Protein AF-0000000066283306 (afdb_homodimer)

GO terms:
  GO:0005829 cytosol (C, IDA)

Nearest PDB structures (foldseek):
  3vbl-assembly1_A  TM=8.427E-01  e=1.386E-08  Bacillus cereus SJ1
  3vbm-assembly1_A  TM=8.565E-01  e=3.055E-08  Bacillus cereus SJ1
  3vbn-assembly1_E  TM=5.781E-01  e=8.627E-09  Bacillus cereus SJ1
  3vbp-assembly1_E  TM=6.616E-01  e=1.267E-07  Bacillus cereus SJ1
  3vbk-assembly1_E  TM=6.322E-01  e=7.096E-08  Bacillus cereus SJ1

Secondary structure (DSSP, 8-state):
-HHHHHHHHHHHHHHHHHHHHHHHHHH-TTSSEEPSSEEEE-GGGEE--TT-EE-TTEEEEE-TT-EEEE-TT-EE-TT-EEEESSEEEE-TT-EE-TT-EEESEEES-SSS--GGG-TTS-GGGS-EEE--EEE-SS-EE-TT-EE-TT-EE-TT-EE-TT-EE-SEE-SSEEEEETTEEEEEEEETTTTEEEE-/-HHHHHHHHHHHHHHHHHHHHHHHHHH-TTSSEE-SSEEEESGGGEEE-TT-EE-TTEEEEE-TT-EEEE-TT-EE-TT-EEEESSEEEE-TT-EE-TT-EEESEEES-SSS--GGGSTTS-GGGS-EEE--EEE-SS-EE-TT-EE-TT-EE-TT-EE-TT-EE-SEE-SSEEEEETTEEEEEEEETTTTEEEE-

Solvent-accessible surface area (backbone atoms only — not comparable to full-atom values): 17831 Å² total; per-residue (Å²): 111,68,66,59,43,33,64,38,34,34,69,71,42,36,54,50,48,52,51,21,44,53,52,16,56,72,77,36,64,55,33,62,28,47,28,66,62,60,46,73,41,54,60,90,36,48,44,78,20,48,47,24,33,39,26,39,46,31,32,40,38,29,40,90,76,8,27,38,39,39,31,41,44,24,36,38,30,36,41,26,36,41,40,17,58,47,29,35,38,38,24,38,33,17,34,33,35,34,46,22,37,38,32,9,56,39,67,24,45,89,87,50,95,42,83,51,34,36,92,85,43,59,56,95,71,21,43,70,36,68,32,52,24,40,38,30,31,20,20,33,40,27,43,41,21,37,39,38,48,44,17,32,38,30,41,17,22,37,37,38,55,58,14,32,43,66,46,77,42,68,50,35,24,31,29,39,18,79,68,45,42,74,50,28,33,59,35,85,85,77,49,30,56,34,77,100,112,66,65,60,43,30,74,69,46,34,66,70,40,33,56,50,47,53,50,20,44,53,51,16,57,74,76,37,64,56,34,63,32,46,30,67,62,61,47,54,30,33,57,90,36,48,44,78,21,49,48,23,33,39,26,39,46,32,32,39,38,28,40,91,75,7,26,38,40,39,31,41,43,25,36,38,30,37,42,23,36,41,41,16,58,50,28,34,39,40,26,39,52,18,41,34,37,34,45,2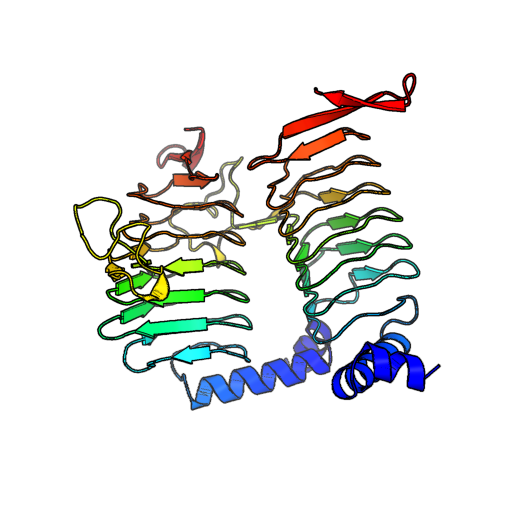3,36,38,32,8,53,39,69,22,46,68,85,48,76,37,82,50,36,35,48,87,39,38,34,91,72,22,44,72,40,67,33,51,24,40,38,30,34,46,22,38,39,27,43,42,21,35,40,37,50,46,17,33,38,29,41,44,21,35,36,36,58,54,12,31,43,69,46,78,41,66,51,39,25,33,29,38,37,62,66,44,39,75,52,27,35,61,35,82,86,79,68,40,78,36,78,103

Structure (mmCIF, N/CA/C/O backbone):
data_AF-0000000066283306-model_v1
#
loop_
_entity.id
_entity.type
_entity.pdbx_description
1 polymer 'Putative lipopolysaccharide biosynthesis O-acetyl transferase WbbJ'
#
loop_
_atom_site.group_PDB
_atom_site.id
_atom_site.type_symbol
_atom_site.label_atom_id
_atom_site.label_alt_id
_atom_site.label_comp_id
_atom_site.label_asym_id
_atom_site.label_entity_id
_atom_site.label_seq_id
_atom_site.pdbx_PDB_ins_code
_atom_site.Cartn_x
_atom_site.Cartn_y
_atom_site.Cartn_z
_atom_site.occupancy
_atom_site.B_iso_or_equiv
_atom_site.auth_seq_id
_atom_site.auth_comp_id
_atom_site.auth_asym_id
_atom_site.auth_atom_id
_atom_site.pdbx_PDB_model_num
ATOM 1 N N . MET A 1 1 ? -15.234 -0.418 26.719 1 56.66 1 MET A N 1
ATOM 2 C CA . MET A 1 1 ? -14.734 -0.988 25.469 1 56.66 1 MET A CA 1
ATOM 3 C C . MET A 1 1 ? -15.398 -0.326 24.266 1 56.66 1 MET A C 1
ATOM 5 O O . MET A 1 1 ? -14.711 0.169 23.375 1 56.66 1 MET A O 1
ATOM 9 N N . ILE A 1 2 ? -16.719 -0.134 24.375 1 56.75 2 ILE A N 1
ATOM 10 C CA . ILE A 1 2 ? -17.516 0.427 23.297 1 56.75 2 ILE A CA 1
ATOM 11 C C . ILE A 1 2 ? -17.156 1.897 23.094 1 56.75 2 ILE A C 1
ATOM 13 O O . ILE A 1 2 ? -16.938 2.344 21.969 1 56.75 2 ILE A O 1
ATOM 17 N N . LEU A 1 3 ? -17.094 2.674 24.188 1 56.94 3 LEU A N 1
ATOM 18 C CA . LEU A 1 3 ? -16.797 4.102 24.109 1 56.94 3 LEU A CA 1
ATOM 19 C C . LEU A 1 3 ? -15.414 4.336 23.516 1 56.94 3 LEU A C 1
ATOM 21 O O . LEU A 1 3 ? -15.203 5.297 22.781 1 56.94 3 LEU A O 1
ATOM 25 N N . LYS A 1 4 ? -14.484 3.504 23.859 1 63.28 4 LYS A N 1
ATOM 26 C CA . LYS A 1 4 ? -13.125 3.623 23.344 1 63.28 4 LYS A CA 1
ATOM 27 C C . LYS A 1 4 ? -13.094 3.391 21.828 1 63.28 4 LYS A C 1
ATOM 29 O O . LYS A 1 4 ? -12.383 4.086 21.109 1 63.28 4 LYS A O 1
ATOM 34 N N . LEU A 1 5 ? -13.875 2.447 21.359 1 67.31 5 LEU A N 1
ATOM 35 C CA . LEU A 1 5 ? -13.969 2.15 19.922 1 67.31 5 LEU A CA 1
ATOM 36 C C . LEU A 1 5 ? -14.656 3.289 19.188 1 67.31 5 LEU A C 1
ATOM 38 O O . LEU A 1 5 ? -14.258 3.629 18.062 1 67.31 5 LEU A O 1
ATOM 42 N N . ALA A 1 6 ? -15.625 3.922 19.828 1 64.69 6 ALA A N 1
ATOM 43 C CA . ALA A 1 6 ? -16.328 5.051 19.219 1 64.69 6 ALA A CA 1
ATOM 44 C C . ALA A 1 6 ? -15.414 6.262 19.094 1 64.69 6 ALA A C 1
ATOM 46 O O . ALA A 1 6 ? -15.492 7.004 18.109 1 64.69 6 ALA A O 1
ATOM 47 N N . LYS A 1 7 ? -14.633 6.484 20.109 1 64.56 7 LYS A N 1
ATOM 48 C CA . LYS A 1 7 ? -13.68 7.586 20.062 1 64.56 7 LYS A CA 1
ATOM 49 C C . LYS A 1 7 ? -12.625 7.355 18.984 1 64.56 7 LYS A C 1
ATOM 51 O O . LYS A 1 7 ? -12.211 8.297 18.297 1 64.56 7 LYS A O 1
ATOM 56 N N . ARG A 1 8 ? -12.297 6.09 18.828 1 69.44 8 ARG A N 1
ATOM 57 C CA . ARG A 1 8 ? -11.234 5.719 17.906 1 69.44 8 ARG A CA 1
ATOM 58 C C . ARG A 1 8 ? -11.727 5.754 16.453 1 69.44 8 ARG A C 1
ATOM 60 O O . ARG A 1 8 ? -11.031 6.25 15.57 1 69.44 8 ARG A O 1
ATOM 67 N N . TYR A 1 9 ? -12.969 5.273 16.188 1 75.56 9 TYR A N 1
ATOM 68 C CA . TYR A 1 9 ? -13.438 5.055 14.828 1 75.56 9 TYR A CA 1
ATOM 69 C C . TYR A 1 9 ? -14.469 6.098 14.43 1 75.56 9 TYR A C 1
ATOM 71 O O . TYR A 1 9 ? -14.789 6.25 13.25 1 75.56 9 TYR A O 1
ATOM 79 N N . GLY A 1 10 ? -14.891 6.863 15.297 1 71.25 10 GLY A N 1
ATOM 80 C CA . GLY A 1 10 ? -16.078 7.668 15.055 1 71.25 10 GLY A CA 1
ATOM 81 C C . GLY A 1 10 ? -17.344 6.848 14.992 1 71.25 10 GLY A C 1
ATOM 82 O O . GLY A 1 10 ? -17.297 5.613 14.945 1 71.25 10 GLY A O 1
ATOM 83 N N . LEU A 1 11 ? -18.5 7.414 15.031 1 75.06 11 LEU A N 1
ATOM 84 C CA . LEU A 1 11 ? -19.781 6.715 15.062 1 75.06 11 LEU A CA 1
ATOM 85 C C . LEU A 1 11 ? -19.953 5.844 13.82 1 75.06 11 LEU A C 1
ATOM 87 O O . LEU A 1 11 ? -20.297 4.664 13.93 1 75.06 11 LEU A O 1
ATOM 91 N N . CYS A 1 12 ? -19.688 6.398 12.664 1 77.19 12 CYS A N 1
ATOM 92 C CA . CYS A 1 12 ? -19.828 5.637 11.422 1 77.19 12 CYS A CA 1
ATOM 93 C C . CYS A 1 12 ? -18.844 4.469 11.391 1 77.19 12 CYS A C 1
ATOM 95 O O . CYS A 1 12 ? -19.203 3.367 10.969 1 77.19 12 CYS A O 1
ATOM 97 N N . GLY A 1 13 ? -17.688 4.711 11.891 1 82.38 13 GLY A N 1
ATOM 98 C CA . GLY A 1 13 ? -16.688 3.658 11.953 1 82.38 13 GLY A CA 1
ATOM 99 C C . GLY A 1 13 ? -17.062 2.531 12.898 1 82.38 13 GLY A C 1
ATOM 100 O O . GLY A 1 13 ? -16.797 1.361 12.609 1 82.38 13 GLY A O 1
ATOM 101 N N . PHE A 1 14 ? -17.688 2.918 13.898 1 86.44 14 PHE A N 1
ATOM 102 C CA . PHE A 1 14 ? -18.109 1.923 14.883 1 86.44 14 PHE A CA 1
ATOM 103 C C . PHE A 1 14 ? -19.188 1.02 14.312 1 86.44 14 PHE A C 1
ATOM 105 O O . PHE A 1 14 ? -19.156 -0.199 14.492 1 86.44 14 PHE A O 1
ATOM 112 N N . ILE A 1 15 ? -20.141 1.572 13.688 1 88.06 15 ILE A N 1
ATOM 113 C CA . ILE A 1 15 ? -21.234 0.807 13.094 1 88.06 15 ILE A CA 1
ATOM 114 C C . ILE A 1 15 ? -20.688 -0.165 12.055 1 88.06 15 ILE A C 1
ATOM 116 O O . ILE A 1 15 ? -21.094 -1.326 12 1 88.06 15 ILE A O 1
ATOM 120 N N . ARG A 1 16 ? -19.766 0.271 11.289 1 90.5 16 ARG A N 1
ATOM 121 C CA . ARG A 1 16 ? -19.109 -0.579 10.297 1 90.5 16 ARG A CA 1
ATOM 122 C C . ARG A 1 16 ? -18.375 -1.733 10.961 1 90.5 16 ARG A C 1
ATOM 124 O O . ARG A 1 16 ? -18.406 -2.865 10.469 1 90.5 16 ARG A O 1
ATOM 131 N N . LEU A 1 17 ? -17.703 -1.406 12.047 1 91.88 17 LEU A N 1
ATOM 132 C CA . LEU A 1 17 ? -16.953 -2.424 12.773 1 91.88 17 LEU A CA 1
ATOM 133 C C . LEU A 1 17 ? -17.875 -3.516 13.289 1 91.88 17 LEU A C 1
ATOM 135 O O . LEU A 1 17 ? -17.578 -4.703 13.148 1 91.88 17 LEU A O 1
ATOM 139 N N . VAL A 1 18 ? -18.953 -3.154 13.828 1 94.38 18 VAL A N 1
ATOM 140 C CA . VAL A 1 18 ? -19.922 -4.102 14.375 1 94.38 18 VAL A CA 1
ATOM 141 C C . VAL A 1 18 ? -20.453 -5.008 13.266 1 94.38 18 VAL A C 1
ATOM 143 O O . VAL A 1 18 ? -20.516 -6.227 13.43 1 94.38 18 VAL A O 1
ATOM 146 N N . ARG A 1 19 ? -20.797 -4.352 12.203 1 95 19 ARG A N 1
ATOM 147 C CA . ARG A 1 19 ? -21.281 -5.113 11.055 1 95 19 ARG A CA 1
ATOM 148 C C . ARG A 1 19 ? -20.234 -6.133 10.602 1 95 19 ARG A C 1
ATOM 150 O O . ARG A 1 19 ? -20.562 -7.305 10.383 1 95 19 ARG A O 1
ATOM 157 N N . ASP A 1 20 ? -19.047 -5.688 10.461 1 96.06 20 ASP A N 1
ATOM 158 C CA . ASP A 1 20 ? -17.969 -6.539 9.961 1 96.06 20 ASP A CA 1
ATOM 159 C C . ASP A 1 20 ? -17.688 -7.695 10.914 1 96.06 20 ASP A C 1
ATOM 161 O O . ASP A 1 20 ? -17.5 -8.836 10.484 1 96.06 20 ASP A O 1
ATOM 165 N N . VAL A 1 21 ? -17.656 -7.465 12.188 1 96.31 21 VAL A N 1
ATOM 166 C CA . VAL A 1 21 ? -17.391 -8.484 13.195 1 96.31 21 VAL A CA 1
ATOM 167 C C . VAL A 1 21 ? -18.516 -9.516 13.188 1 96.31 21 VAL A C 1
ATOM 169 O O . VAL A 1 21 ? -18.266 -10.719 13.203 1 96.31 21 VAL A O 1
ATOM 172 N N . LEU A 1 22 ? -19.766 -9.102 13.117 1 96.56 22 LEU A N 1
ATOM 173 C CA . LEU A 1 22 ? -20.922 -9.992 13.141 1 96.56 22 LEU A CA 1
ATOM 174 C C . LEU A 1 22 ? -20.938 -10.883 11.898 1 96.56 22 LEU A C 1
ATOM 176 O O . LEU A 1 22 ? -21.141 -12.094 12 1 96.56 22 LEU A O 1
ATOM 180 N N . LEU A 1 23 ? -20.734 -10.234 10.781 1 95.88 23 LEU A N 1
ATOM 181 C CA . LEU A 1 23 ? -20.75 -11 9.539 1 95.88 23 LEU A CA 1
ATOM 182 C C . LEU A 1 23 ? -19.609 -12.016 9.508 1 95.88 23 LEU A C 1
ATOM 184 O O . LEU A 1 23 ? -19.781 -13.125 9.008 1 95.88 23 LEU A O 1
ATOM 188 N N . THR A 1 24 ? -18.469 -11.648 10 1 96.19 24 THR A N 1
ATOM 189 C CA . THR A 1 24 ? -17.328 -12.555 10.055 1 96.19 24 THR A CA 1
ATOM 190 C C . THR A 1 24 ? -17.641 -13.75 10.953 1 96.19 24 THR A C 1
ATOM 192 O O . THR A 1 24 ? -17.344 -14.891 10.602 1 96.19 24 THR A O 1
ATOM 195 N N . ARG A 1 25 ? -18.172 -13.555 12.086 1 95.75 25 ARG A N 1
ATOM 196 C CA . ARG A 1 25 ? -18.5 -14.602 13.047 1 95.75 25 ARG A CA 1
ATOM 197 C C . ARG A 1 25 ? -19.484 -15.602 12.461 1 95.75 25 ARG A C 1
ATOM 199 O O . ARG A 1 25 ? -19.438 -16.797 12.766 1 95.75 25 ARG A O 1
ATOM 206 N N . VAL A 1 26 ? -20.359 -15.109 11.672 1 95.38 26 VAL A N 1
ATOM 207 C CA . VAL A 1 26 ? -21.422 -15.945 11.117 1 95.38 26 VAL A CA 1
ATOM 208 C C . VAL A 1 26 ? -20.875 -16.734 9.93 1 95.38 26 VAL A C 1
ATOM 210 O O . VAL A 1 26 ? -21.125 -17.938 9.812 1 95.38 26 VAL A O 1
ATOM 213 N N . PHE A 1 27 ? -20.094 -16.109 9.055 1 93.06 27 PHE A N 1
ATOM 214 C CA . PHE A 1 27 ? -19.781 -16.734 7.773 1 93.06 27 PHE A CA 1
ATOM 215 C C . PHE A 1 27 ? -18.344 -17.25 7.75 1 93.06 27 PHE A C 1
ATOM 217 O O . PHE A 1 27 ? -18 -18.109 6.93 1 93.06 27 PHE A O 1
ATOM 224 N N . TYR A 1 28 ? -17.484 -16.719 8.586 1 93.5 28 TYR A N 1
ATOM 225 C CA . TYR A 1 28 ? -16.062 -17.047 8.594 1 93.5 28 TYR A CA 1
ATOM 226 C C . TYR A 1 28 ? -15.562 -17.234 10.023 1 93.5 28 TYR A C 1
ATOM 228 O O . TYR A 1 28 ? -14.664 -16.5 10.469 1 93.5 28 TYR A O 1
ATOM 236 N N . ARG A 1 29 ? -15.953 -18.172 10.727 1 91.94 29 ARG A N 1
ATOM 237 C CA . ARG A 1 29 ? -15.852 -18.344 12.172 1 91.94 29 ARG A CA 1
ATOM 238 C C . ARG A 1 29 ? -14.391 -18.422 12.609 1 91.94 29 ARG A C 1
ATOM 240 O O . ARG A 1 29 ? -14.047 -18 13.719 1 91.94 29 ARG A O 1
ATOM 247 N N . ASN A 1 30 ? -13.555 -18.922 11.805 1 93.5 30 ASN A N 1
ATOM 248 C CA . ASN A 1 30 ? -12.164 -19.062 12.219 1 93.5 30 ASN A CA 1
ATOM 249 C C . ASN A 1 30 ? -11.359 -17.781 11.953 1 93.5 30 ASN A C 1
ATOM 251 O O . ASN A 1 30 ? -10.211 -17.672 12.383 1 93.5 30 ASN A O 1
ATOM 255 N N . CYS A 1 31 ? -11.961 -16.906 11.172 1 96.75 31 CYS A N 1
ATOM 256 C CA . CYS A 1 31 ? -11.305 -15.641 10.883 1 96.75 31 CYS A CA 1
ATOM 257 C C . CYS A 1 31 ? -11.547 -14.633 11.992 1 96.75 31 CYS A C 1
ATOM 259 O O . CYS A 1 31 ? -12.586 -14.664 12.656 1 96.75 31 CYS A O 1
ATOM 261 N N . ARG A 1 32 ? -10.57 -13.844 12.227 1 97.81 32 ARG A N 1
ATOM 262 C CA . ARG A 1 32 ? -10.734 -12.797 13.227 1 97.81 32 ARG A CA 1
ATOM 263 C C . ARG A 1 32 ? -11.695 -11.719 12.75 1 97.81 32 ARG A C 1
ATOM 265 O O . ARG A 1 32 ? -12.648 -11.375 13.445 1 97.81 32 ARG A O 1
ATOM 272 N N . ILE A 1 33 ? -11.484 -11.211 11.562 1 97.88 33 ILE A N 1
ATOM 273 C CA . ILE A 1 33 ? -12.383 -10.219 10.992 1 97.88 33 ILE A CA 1
ATOM 274 C C . ILE A 1 33 ? -12.141 -10.102 9.492 1 97.88 33 ILE A C 1
ATOM 276 O O . ILE A 1 33 ? -10.992 -10.062 9.039 1 97.88 33 ILE A O 1
ATOM 280 N N . ILE A 1 34 ? -13.125 -10.086 8.742 1 97.62 34 ILE A N 1
ATOM 281 C CA . ILE A 1 34 ? -13.156 -9.727 7.328 1 97.62 34 ILE A CA 1
ATOM 282 C C . ILE A 1 34 ? -13.984 -8.461 7.137 1 97.62 34 ILE A C 1
ATOM 284 O O . ILE A 1 34 ? -15.188 -8.445 7.434 1 97.62 34 ILE A O 1
ATOM 288 N N . ARG A 1 35 ? -13.367 -7.449 6.676 1 97.19 35 ARG A N 1
ATOM 289 C CA . ARG A 1 35 ? -14.094 -6.195 6.5 1 97.19 35 ARG A CA 1
ATOM 290 C C . ARG A 1 35 ? -14.805 -6.156 5.152 1 97.19 35 ARG A C 1
ATOM 292 O O . ARG A 1 35 ? -14.242 -6.586 4.141 1 97.19 35 ARG A O 1
ATOM 299 N N . PHE A 1 36 ? -15.938 -5.641 5.211 1 95.56 36 PHE A N 1
ATOM 300 C CA . PHE A 1 36 ? -16.781 -5.586 4.02 1 95.56 36 PHE A CA 1
ATOM 301 C C . PHE A 1 36 ? -16.719 -4.203 3.385 1 95.56 36 PHE A C 1
ATOM 303 O O . PHE A 1 36 ? -16.547 -3.199 4.082 1 95.56 36 PHE A O 1
ATOM 310 N N . PRO A 1 37 ? -16.984 -3.98 2.109 1 95.38 37 PRO A N 1
ATOM 311 C CA . PRO A 1 37 ? -17.281 -5.094 1.205 1 95.38 37 PRO A CA 1
ATOM 312 C C . PRO A 1 37 ? -16.062 -5.953 0.893 1 95.38 37 PRO A C 1
ATOM 314 O O . PRO A 1 37 ? -14.93 -5.488 1.024 1 95.38 37 PRO A O 1
ATOM 317 N N . CYS A 1 38 ? -16.25 -7.258 0.625 1 96.31 38 CYS A N 1
ATOM 318 C CA . CYS A 1 38 ? -15.266 -8.195 0.113 1 96.31 38 CYS A CA 1
ATOM 319 C C . CYS A 1 38 ? -15.82 -8.992 -1.063 1 96.31 38 CYS A C 1
ATOM 321 O O . CYS A 1 38 ? -17.031 -9.078 -1.237 1 96.31 38 CYS A O 1
ATOM 323 N N . TYR A 1 39 ? -15.008 -9.516 -1.945 1 97.31 39 TYR A N 1
ATOM 324 C CA . TYR A 1 39 ? -15.359 -10.266 -3.148 1 97.31 39 TYR A CA 1
ATOM 325 C C . TYR A 1 39 ? -14.633 -11.602 -3.197 1 97.31 39 TYR A C 1
ATOM 327 O O . TYR A 1 39 ? -13.5 -11.68 -3.68 1 97.31 39 TYR A O 1
ATOM 335 N N . ILE A 1 40 ? -15.25 -12.594 -2.711 1 96.19 40 ILE A N 1
ATOM 336 C CA . ILE A 1 40 ? -14.648 -13.922 -2.619 1 96.19 40 ILE A CA 1
ATOM 337 C C . ILE A 1 40 ? -15.383 -14.883 -3.555 1 96.19 40 ILE A C 1
ATOM 339 O O . ILE A 1 40 ? -16.562 -15.172 -3.357 1 96.19 40 ILE A O 1
ATOM 343 N N . ARG A 1 41 ? -14.617 -15.32 -4.543 1 95.06 41 ARG A N 1
ATOM 344 C CA . ARG A 1 41 ? -15.188 -16.234 -5.535 1 95.06 41 ARG A CA 1
ATOM 345 C C . ARG A 1 41 ? -14.602 -17.625 -5.398 1 95.06 41 ARG A C 1
ATOM 347 O O . ARG A 1 41 ? -13.383 -17.797 -5.387 1 95.06 41 ARG A O 1
ATOM 354 N N . ASN A 1 42 ? -15.5 -18.672 -5.406 1 89.75 42 ASN A N 1
ATOM 355 C CA . ASN A 1 42 ? -15.156 -20.078 -5.211 1 89.75 42 ASN A CA 1
ATOM 356 C C . ASN A 1 42 ? -14.578 -20.328 -3.82 1 89.75 42 ASN A C 1
ATOM 358 O O . ASN A 1 42 ? -13.477 -20.859 -3.689 1 89.75 42 ASN A O 1
ATOM 362 N N . ASP A 1 43 ? -15.359 -20.078 -2.842 1 83.62 43 ASP A N 1
ATOM 363 C CA . ASP A 1 43 ? -14.969 -20.094 -1.435 1 83.62 43 ASP A CA 1
ATOM 364 C C . ASP A 1 43 ? -14.57 -21.5 -0.994 1 83.62 43 ASP A C 1
ATOM 366 O O . ASP A 1 43 ? -13.727 -21.656 -0.11 1 83.62 43 ASP A O 1
ATOM 370 N N . GLY A 1 44 ? -15 -22.453 -1.656 1 89.44 44 GLY A N 1
ATOM 371 C CA . GLY A 1 44 ? -14.656 -23.812 -1.313 1 89.44 44 GLY A CA 1
ATOM 372 C C . GLY A 1 44 ? -13.203 -24.156 -1.599 1 89.44 44 GLY A C 1
ATOM 373 O O . GLY A 1 44 ? -12.68 -25.141 -1.091 1 89.44 44 GLY A O 1
ATOM 374 N N . SER A 1 45 ? -12.578 -23.312 -2.377 1 96 45 SER A N 1
ATOM 375 C CA . SER A 1 45 ? -11.188 -23.547 -2.758 1 96 45 SER A CA 1
ATOM 376 C C . SER A 1 45 ? -10.25 -22.594 -2.039 1 96 45 SER A C 1
ATOM 378 O O . SER A 1 45 ? -9.055 -22.516 -2.359 1 96 45 SER A O 1
ATOM 380 N N . ILE A 1 46 ? -10.797 -21.859 -1.099 1 97.44 46 ILE A N 1
ATOM 381 C CA . ILE A 1 46 ? -10.031 -20.906 -0.31 1 97.44 46 ILE A CA 1
ATOM 382 C C . ILE A 1 46 ? -10.023 -21.328 1.156 1 97.44 46 ILE A C 1
ATOM 384 O O . ILE A 1 46 ? -11.078 -21.5 1.766 1 97.44 46 ILE A O 1
ATOM 388 N N . ASN A 1 47 ? -8.891 -21.547 1.677 1 97.25 47 ASN A N 1
ATOM 389 C CA . ASN A 1 47 ? -8.719 -22 3.055 1 97.25 47 ASN A CA 1
ATOM 390 C C . ASN A 1 47 ? -8.133 -20.891 3.934 1 97.25 47 ASN A C 1
ATOM 392 O O . ASN A 1 47 ? -7.012 -20.438 3.701 1 97.25 47 ASN A O 1
ATOM 396 N N . PHE A 1 48 ? -8.875 -20.562 4.941 1 97.94 48 PHE A N 1
ATOM 397 C CA . PHE A 1 48 ? -8.422 -19.578 5.91 1 97.94 48 PHE A CA 1
ATOM 398 C C . PHE A 1 48 ? -7.871 -20.25 7.16 1 97.94 48 PHE A C 1
ATOM 400 O O . PHE A 1 48 ? -8.547 -21.094 7.766 1 97.94 48 PHE A O 1
ATOM 407 N N . GLY A 1 49 ? -6.641 -19.875 7.543 1 98.12 49 GLY A N 1
ATOM 408 C CA . GLY A 1 49 ? -6.133 -20.281 8.844 1 98.12 49 GLY A CA 1
ATOM 409 C C . GLY A 1 49 ? -6.766 -19.516 10 1 98.12 49 GLY A C 1
ATOM 410 O O . GLY A 1 49 ? -7.555 -18.594 9.781 1 98.12 49 GLY A O 1
ATOM 411 N N . GLU A 1 50 ? -6.367 -19.875 11.164 1 98.19 50 GLU A N 1
ATOM 412 C CA . GLU A 1 50 ? -6.895 -19.203 12.352 1 98.19 50 GLU A CA 1
ATOM 413 C C . GLU A 1 50 ? -6.488 -17.734 12.383 1 98.19 50 GLU A C 1
ATOM 415 O O . GLU A 1 50 ? -5.367 -17.391 12.008 1 98.19 50 GLU A O 1
ATOM 420 N N . ASN A 1 51 ? -7.43 -16.859 12.781 1 98.25 51 ASN A N 1
ATOM 421 C CA . ASN A 1 51 ? -7.18 -15.453 13.07 1 98.25 51 ASN A CA 1
ATOM 422 C C . ASN A 1 51 ? -6.859 -14.664 11.805 1 98.25 51 ASN A C 1
ATOM 424 O O . ASN A 1 51 ? -6.121 -13.68 11.852 1 98.25 51 ASN A O 1
ATOM 428 N N . PHE A 1 52 ? -7.316 -15.117 10.695 1 98.62 52 PHE A N 1
ATOM 429 C CA . PHE A 1 52 ? -7.188 -14.352 9.461 1 98.62 52 PHE A CA 1
ATOM 430 C C . PHE A 1 52 ? -7.891 -13 9.586 1 98.62 52 PHE A C 1
ATOM 432 O O . PHE A 1 52 ? -9 -12.922 10.117 1 98.62 52 PHE A O 1
ATOM 439 N N . THR A 1 53 ? -7.246 -11.945 9.141 1 98.5 53 THR A N 1
ATOM 440 C CA . THR A 1 53 ? -7.762 -10.586 9.195 1 98.5 53 THR A CA 1
ATOM 441 C C . THR A 1 53 ? -7.656 -9.906 7.836 1 98.5 53 THR A C 1
ATOM 443 O O . THR A 1 53 ? -6.637 -10.031 7.152 1 98.5 53 THR A O 1
ATOM 446 N N . SER A 1 54 ? -8.75 -9.219 7.438 1 98.31 54 SER A N 1
ATOM 447 C CA . SER A 1 54 ? -8.664 -8.477 6.188 1 98.31 54 SER A CA 1
ATOM 448 C C . SER A 1 54 ? -9.211 -7.059 6.348 1 98.31 54 SER A C 1
ATOM 450 O O . SER A 1 54 ? -10.102 -6.82 7.16 1 98.31 54 SER A O 1
ATOM 452 N N . GLY A 1 55 ? -8.586 -6.168 5.527 1 97.81 55 GLY A N 1
ATOM 453 C CA . GLY A 1 55 ? -9.188 -4.859 5.348 1 97.81 55 GLY A CA 1
ATOM 454 C C . GLY A 1 55 ? -10.344 -4.867 4.359 1 97.81 55 GLY A C 1
ATOM 455 O O . GLY A 1 55 ? -10.859 -5.93 4.012 1 97.81 55 GLY A O 1
ATOM 456 N N . VAL A 1 56 ? -10.773 -3.672 3.996 1 97.38 56 VAL A N 1
ATOM 457 C CA . VAL A 1 56 ? -11.891 -3.518 3.066 1 97.38 56 VAL A CA 1
ATOM 458 C C . VAL A 1 56 ? -11.422 -3.83 1.646 1 97.38 56 VAL A C 1
ATOM 460 O O . VAL A 1 56 ? -10.242 -3.684 1.326 1 97.38 56 VAL A O 1
ATOM 463 N N . GLY A 1 57 ? -12.344 -4.348 0.874 1 97.94 57 GLY A N 1
ATOM 464 C CA . GLY A 1 57 ? -12.094 -4.492 -0.55 1 97.94 57 GLY A CA 1
ATOM 465 C C . GLY A 1 57 ? -11.273 -5.727 -0.885 1 97.94 57 GLY A C 1
ATOM 466 O O . GLY A 1 57 ? -10.641 -5.789 -1.944 1 97.94 57 GLY A O 1
ATOM 467 N N . LEU A 1 58 ? -11.219 -6.656 0.031 1 98.56 58 LEU A N 1
ATOM 468 C CA . LEU A 1 58 ? -10.555 -7.926 -0.254 1 98.56 58 LEU A CA 1
ATOM 469 C C . LEU A 1 58 ? -11.195 -8.609 -1.457 1 98.56 58 LEU A C 1
ATOM 471 O O . LEU A 1 58 ? -12.422 -8.727 -1.534 1 98.56 58 LEU A O 1
ATOM 475 N N . ARG A 1 59 ? -10.344 -9.008 -2.393 1 98.81 59 ARG A N 1
ATOM 476 C CA . ARG A 1 59 ? -10.82 -9.781 -3.535 1 98.81 59 ARG A CA 1
ATOM 477 C C . ARG A 1 59 ? -10.023 -11.07 -3.691 1 98.81 59 ARG A C 1
ATOM 479 O O . ARG A 1 59 ? -8.82 -11.039 -3.947 1 98.81 59 ARG A O 1
ATOM 486 N N . LEU A 1 60 ? -10.672 -12.188 -3.512 1 98.69 60 LEU A N 1
ATOM 487 C CA . LEU A 1 60 ? -10.086 -13.516 -3.695 1 98.69 60 LEU A CA 1
ATOM 488 C C . LEU A 1 60 ? -10.789 -14.266 -4.824 1 98.69 60 LEU A C 1
ATOM 490 O O . LEU A 1 60 ? -12.008 -14.445 -4.793 1 98.69 60 LEU A O 1
ATOM 494 N N . ASP A 1 61 ? -9.969 -14.617 -5.82 1 98.38 61 ASP A N 1
ATOM 495 C CA . ASP A 1 61 ? -10.492 -15.375 -6.953 1 98.38 61 ASP A CA 1
ATOM 496 C C . ASP A 1 61 ? -9.766 -16.719 -7.102 1 98.38 61 ASP A C 1
ATOM 498 O O . ASP A 1 61 ? -8.586 -16.75 -7.457 1 98.38 61 ASP A O 1
ATOM 502 N N . ALA A 1 62 ? -10.383 -17.797 -6.793 1 97.69 62 ALA A N 1
ATOM 503 C CA . ALA A 1 62 ? -9.898 -19.141 -7.121 1 97.69 62 ALA A CA 1
ATOM 504 C C . ALA A 1 62 ? -10.656 -19.719 -8.312 1 97.69 62 ALA A C 1
ATOM 506 O O . ALA A 1 62 ? -11.812 -20.125 -8.18 1 97.69 62 ALA A O 1
ATOM 507 N N . PHE A 1 63 ? -9.953 -19.797 -9.43 1 93.88 63 PHE A N 1
ATOM 508 C CA . PHE A 1 63 ? -10.617 -20.219 -10.656 1 93.88 63 PHE A CA 1
ATOM 509 C C . PHE A 1 63 ? -10.305 -21.672 -10.977 1 93.88 63 PHE A C 1
ATOM 511 O O . PHE A 1 63 ? -9.18 -22.125 -10.766 1 93.88 63 PHE A O 1
ATOM 518 N N . GLY A 1 64 ? -11.312 -22.359 -11.523 1 92.5 64 GLY A N 1
ATOM 519 C CA . GLY A 1 64 ? -11.078 -23.734 -11.891 1 92.5 64 GLY A CA 1
ATOM 520 C C . GLY A 1 64 ? -10.578 -24.594 -10.742 1 92.5 64 GLY A C 1
ATOM 521 O O . GLY A 1 64 ? -11.242 -24.703 -9.703 1 92.5 64 GLY A O 1
ATOM 522 N N . ARG A 1 65 ? -9.367 -25.078 -10.93 1 93.56 65 ARG A N 1
ATOM 523 C CA . ARG A 1 65 ? -8.773 -25.922 -9.914 1 93.56 65 ARG A CA 1
ATOM 524 C C . ARG A 1 65 ? -7.852 -25.125 -9 1 93.56 65 ARG A C 1
ATOM 526 O O . ARG A 1 65 ? -7.074 -25.703 -8.234 1 93.56 65 ARG A O 1
ATOM 533 N N . GLY A 1 66 ? -7.969 -23.875 -9.102 1 97.56 66 GLY A N 1
ATOM 534 C CA . GLY A 1 66 ? -7.109 -23.016 -8.297 1 97.56 66 GLY A CA 1
ATOM 535 C C . GLY A 1 66 ? -7.43 -23.078 -6.82 1 97.56 66 GLY A C 1
ATOM 536 O O . GLY A 1 66 ? -8.586 -23.25 -6.434 1 97.56 66 GLY A O 1
ATOM 537 N N . VAL A 1 67 ? -6.379 -22.875 -5.961 1 98.5 67 VAL A N 1
ATOM 538 C CA . VAL A 1 67 ? -6.555 -22.875 -4.512 1 98.5 67 VAL A CA 1
ATOM 539 C C . VAL A 1 67 ? -5.77 -21.719 -3.895 1 98.5 67 VAL A C 1
ATOM 541 O O . VAL A 1 67 ? -4.699 -21.359 -4.387 1 98.5 67 VAL A O 1
ATOM 544 N N . ILE A 1 68 ? -6.328 -21.141 -2.906 1 98.81 68 ILE A N 1
ATOM 545 C CA . ILE A 1 68 ? -5.652 -20.141 -2.086 1 98.81 68 ILE A CA 1
ATOM 546 C C . ILE A 1 68 ? -5.609 -20.609 -0.633 1 98.81 68 ILE A C 1
ATOM 548 O O . ILE A 1 68 ? -6.641 -20.969 -0.055 1 98.81 68 ILE A O 1
ATOM 552 N N . PHE A 1 69 ? -4.449 -20.688 -0.106 1 98.81 69 PHE A N 1
ATOM 553 C CA . PHE A 1 69 ? -4.27 -21.172 1.257 1 98.81 69 PHE A CA 1
ATOM 554 C C . PHE A 1 69 ? -3.621 -20.109 2.131 1 98.81 69 PHE A C 1
ATOM 556 O O . PHE A 1 69 ? -2.514 -19.656 1.844 1 98.81 69 PHE A O 1
ATOM 563 N N . PHE A 1 70 ? -4.32 -19.719 3.184 1 98.81 70 PHE A N 1
ATOM 564 C CA . PHE A 1 70 ? -3.766 -18.844 4.219 1 98.81 70 PHE A CA 1
ATOM 565 C C . PHE A 1 70 ? -3.455 -19.641 5.48 1 98.81 70 PHE A C 1
ATOM 567 O O . PHE A 1 70 ? -4.336 -20.297 6.039 1 98.81 70 PHE A O 1
ATOM 574 N N . SER A 1 71 ? -2.211 -19.562 5.938 1 98.81 71 SER A N 1
ATOM 575 C CA . SER A 1 71 ? -1.879 -20.141 7.234 1 98.81 71 SER A CA 1
ATOM 576 C C . SER A 1 71 ? -2.381 -19.266 8.375 1 98.81 71 SER A C 1
ATOM 578 O O . SER A 1 71 ? -3.102 -18.297 8.148 1 98.81 71 SER A O 1
ATOM 580 N N . ASP A 1 72 ? -2.084 -19.734 9.672 1 98.81 72 ASP A N 1
ATOM 581 C CA . ASP A 1 72 ? -2.605 -19.047 10.852 1 98.81 72 ASP A CA 1
ATOM 582 C C . ASP A 1 72 ? -2.012 -17.656 10.984 1 98.81 72 ASP A C 1
ATOM 584 O O . ASP A 1 72 ? -0.849 -17.422 10.641 1 98.81 72 ASP A O 1
ATOM 588 N N . ASN A 1 73 ? -2.801 -16.703 11.398 1 98.75 73 ASN A N 1
ATOM 589 C CA . ASN A 1 73 ? -2.391 -15.359 11.797 1 98.75 73 ASN A CA 1
ATOM 590 C C . ASN A 1 73 ? -1.938 -14.523 10.602 1 98.75 73 ASN A C 1
ATOM 592 O O . ASN A 1 73 ? -1.05 -13.68 10.727 1 98.75 73 ASN A O 1
ATOM 596 N N . VAL A 1 74 ? -2.436 -14.844 9.461 1 98.88 74 VAL A N 1
ATOM 597 C CA . VAL A 1 74 ? -2.197 -14.008 8.297 1 98.88 74 VAL A CA 1
ATOM 598 C C . VAL A 1 74 ? -3.115 -12.789 8.336 1 98.88 74 VAL A C 1
ATOM 600 O O . VAL A 1 74 ? -4.301 -12.906 8.656 1 98.88 74 VAL A O 1
ATOM 603 N N . GLN A 1 75 ? -2.551 -11.648 8.117 1 98.88 75 GLN A N 1
ATOM 604 C CA . GLN A 1 75 ? -3.305 -10.398 8.039 1 98.88 75 GLN A CA 1
ATOM 605 C C . GLN A 1 75 ? -3.111 -9.719 6.688 1 98.88 75 GLN A C 1
ATOM 607 O O . GLN A 1 75 ? -1.979 -9.555 6.23 1 98.88 75 GLN A O 1
ATOM 612 N N . VAL A 1 76 ? -4.207 -9.359 6 1 98.81 76 VAL A N 1
ATOM 613 C CA . VAL A 1 76 ? -4.172 -8.609 4.746 1 98.81 76 VAL A CA 1
ATOM 614 C C . VAL A 1 76 ? -4.93 -7.293 4.91 1 98.81 76 VAL A C 1
ATOM 616 O O . VAL A 1 76 ? -6.004 -7.258 5.512 1 98.81 76 VAL A O 1
ATOM 619 N N . ASN A 1 77 ? -4.367 -6.223 4.402 1 98.5 77 ASN A N 1
ATOM 620 C CA . ASN A 1 77 ? -4.988 -4.91 4.555 1 98.5 77 ASN A CA 1
ATOM 621 C C . ASN A 1 77 ? -5.918 -4.59 3.387 1 98.5 77 ASN A C 1
ATOM 623 O O . ASN A 1 77 ? -6.621 -5.469 2.889 1 98.5 77 ASN A O 1
ATOM 627 N N . ASP A 1 78 ? -6.129 -3.35 3.107 1 98.62 78 ASP A N 1
ATOM 628 C CA . ASP A 1 78 ? -7.215 -2.92 2.232 1 98.62 78 ASP A CA 1
ATOM 629 C C . ASP A 1 78 ? -6.895 -3.213 0.77 1 98.62 78 ASP A C 1
ATOM 631 O O . ASP A 1 78 ? -5.75 -3.055 0.337 1 98.62 78 ASP A O 1
ATOM 635 N N . TYR A 1 79 ? -7.926 -3.652 0 1 98.69 79 TYR A N 1
ATOM 636 C CA . TYR A 1 79 ? -7.918 -3.738 -1.456 1 98.69 79 TYR A CA 1
ATOM 637 C C . TYR A 1 79 ? -6.828 -4.688 -1.941 1 98.69 79 TYR A C 1
ATOM 639 O O . TYR A 1 79 ? -6.156 -4.414 -2.939 1 98.69 79 TYR A O 1
ATOM 647 N N . VAL A 1 80 ? -6.641 -5.742 -1.167 1 98.88 80 VAL A N 1
ATOM 648 C CA . VAL A 1 80 ? -5.766 -6.82 -1.611 1 98.88 80 VAL A CA 1
ATOM 649 C C . VAL A 1 80 ? -6.508 -7.723 -2.59 1 98.88 80 VAL A C 1
ATOM 651 O O . VAL A 1 80 ? -7.676 -8.055 -2.373 1 98.88 80 VAL A O 1
ATOM 654 N N . HIS A 1 81 ? -5.828 -8.078 -3.691 1 98.94 81 HIS A N 1
ATOM 655 C CA . HIS A 1 81 ? -6.379 -8.961 -4.707 1 98.94 81 HIS A CA 1
ATOM 656 C C . HIS A 1 81 ? -5.488 -10.18 -4.922 1 98.94 81 HIS A C 1
ATOM 658 O O . HIS A 1 81 ? -4.312 -10.039 -5.27 1 98.94 81 HIS A O 1
ATOM 664 N N . ILE A 1 82 ? -5.996 -11.406 -4.695 1 98.94 82 ILE A N 1
ATOM 665 C CA . ILE A 1 82 ? -5.285 -12.656 -4.922 1 98.94 82 ILE A CA 1
ATOM 666 C C . ILE A 1 82 ? -6.082 -13.531 -5.895 1 98.94 82 ILE A C 1
ATOM 668 O O . ILE A 1 82 ? -7.262 -13.797 -5.668 1 98.94 82 ILE A O 1
ATOM 672 N N . ALA A 1 83 ? -5.441 -13.914 -6.969 1 98.75 83 ALA A N 1
ATOM 673 C CA . ALA A 1 83 ? -6.066 -14.766 -7.977 1 98.75 83 ALA A CA 1
ATOM 674 C C . ALA A 1 83 ? -5.254 -16.031 -8.203 1 98.75 83 ALA A C 1
ATOM 676 O O . ALA A 1 83 ? -4.027 -15.984 -8.305 1 98.75 83 ALA A O 1
ATOM 677 N N . SER A 1 84 ? -5.961 -17.172 -8.25 1 98.75 84 SER A N 1
ATOM 678 C CA . SER A 1 84 ? -5.293 -18.469 -8.422 1 98.75 84 SER A CA 1
ATOM 679 C C . SER A 1 84 ? -6.023 -19.344 -9.43 1 98.75 84 SER A C 1
ATOM 681 O O . SER A 1 84 ? -7.254 -19.422 -9.406 1 98.75 84 SER A O 1
ATOM 683 N N . ILE A 1 85 ? -5.254 -19.922 -10.344 1 98.12 85 ILE A N 1
ATOM 684 C CA . ILE A 1 85 ? -5.805 -20.984 -11.172 1 98.12 85 ILE A CA 1
ATOM 685 C C . ILE A 1 85 ? -5.043 -22.281 -10.922 1 98.12 85 ILE A C 1
ATOM 687 O O . ILE A 1 85 ? -5.336 -23.312 -11.539 1 98.12 85 ILE A O 1
ATOM 691 N N . GLU A 1 86 ? -4.004 -22.188 -10.125 1 98.19 86 GLU A N 1
ATOM 692 C CA . GLU A 1 86 ? -3.248 -23.344 -9.648 1 98.19 86 GLU A CA 1
ATOM 693 C C . GLU A 1 86 ? -3.125 -23.328 -8.125 1 98.19 86 GLU A C 1
ATOM 695 O O . GLU A 1 86 ? -3.908 -23.984 -7.43 1 98.19 86 GLU A O 1
ATOM 700 N N . SER A 1 87 ? -2.217 -22.469 -7.605 1 98.81 87 SER A N 1
ATOM 701 C CA . SER A 1 87 ? -2.131 -22.422 -6.148 1 98.81 87 SER A CA 1
ATOM 702 C C . SER A 1 87 ? -1.372 -21.188 -5.684 1 98.81 87 SER A C 1
ATOM 704 O O . SER A 1 87 ? -0.372 -20.797 -6.293 1 98.81 87 SER A O 1
ATOM 706 N N . VAL A 1 88 ? -1.885 -20.578 -4.684 1 98.94 88 VAL A N 1
ATOM 707 C CA . VAL A 1 88 ? -1.214 -19.531 -3.914 1 98.94 88 VAL A CA 1
ATOM 708 C C . VAL A 1 88 ? -1.226 -19.906 -2.432 1 98.94 88 VAL A C 1
ATOM 710 O O . VAL A 1 88 ? -2.289 -20.141 -1.854 1 98.94 88 VAL A O 1
ATOM 713 N N . THR A 1 89 ? -0.07 -19.984 -1.841 1 98.94 89 THR A N 1
ATOM 714 C CA . THR A 1 89 ? 0.052 -20.328 -0.427 1 98.94 89 THR A CA 1
ATOM 715 C C . THR A 1 89 ? 0.746 -19.203 0.338 1 98.94 89 THR A C 1
ATOM 717 O O . THR A 1 89 ? 1.799 -18.719 -0.08 1 98.94 89 THR A O 1
ATOM 720 N N . ILE A 1 90 ? 0.168 -18.812 1.422 1 98.94 90 ILE A N 1
ATOM 721 C CA . ILE A 1 90 ? 0.708 -17.75 2.266 1 98.94 90 ILE A CA 1
ATOM 722 C C . ILE A 1 90 ? 0.99 -18.297 3.664 1 98.94 90 ILE A C 1
ATOM 724 O O . ILE A 1 90 ? 0.084 -18.797 4.336 1 98.94 90 ILE A O 1
ATOM 728 N N . GLY A 1 91 ? 2.146 -18.109 4.137 1 98.94 91 GLY A N 1
ATOM 729 C CA . GLY A 1 91 ? 2.617 -18.719 5.367 1 98.94 91 GLY A CA 1
ATOM 730 C C . GLY A 1 91 ? 2.17 -17.984 6.613 1 98.94 91 GLY A C 1
ATOM 731 O O . GLY A 1 91 ? 1.732 -16.828 6.535 1 98.94 91 GLY A O 1
ATOM 732 N N . ARG A 1 92 ? 2.402 -18.641 7.738 1 98.88 92 ARG A N 1
ATOM 733 C CA . ARG A 1 92 ? 1.949 -18.188 9.055 1 98.88 92 ARG A CA 1
ATOM 734 C C . ARG A 1 92 ? 2.559 -16.844 9.406 1 98.88 92 ARG A C 1
ATOM 736 O O . ARG A 1 92 ? 3.727 -16.578 9.109 1 98.88 92 ARG A O 1
ATOM 743 N N . ASP A 1 93 ? 1.769 -15.969 10.023 1 98.88 93 ASP A N 1
ATOM 744 C CA . ASP A 1 93 ? 2.213 -14.711 10.625 1 98.88 93 ASP A CA 1
ATOM 745 C C . ASP A 1 93 ? 2.641 -13.711 9.555 1 98.88 93 ASP A C 1
ATOM 747 O O . ASP A 1 93 ? 3.389 -12.773 9.836 1 98.88 93 ASP A O 1
ATOM 751 N N . THR A 1 94 ? 2.258 -13.945 8.328 1 98.88 94 THR A N 1
ATOM 752 C CA . THR A 1 94 ? 2.57 -13.023 7.246 1 98.88 94 THR A CA 1
ATOM 753 C C . THR A 1 94 ? 1.627 -11.82 7.27 1 98.88 94 THR A C 1
ATOM 755 O O . THR A 1 94 ? 0.427 -11.977 7.512 1 98.88 94 THR A O 1
ATOM 758 N N . LEU A 1 95 ? 2.227 -10.648 7.117 1 98.88 95 LEU A N 1
ATOM 759 C CA . LEU A 1 95 ? 1.507 -9.383 7.055 1 98.88 95 LEU A CA 1
ATOM 760 C C . LEU A 1 95 ? 1.568 -8.789 5.652 1 98.88 95 LEU A C 1
ATOM 762 O O . LEU A 1 95 ? 2.656 -8.594 5.102 1 98.88 95 LEU A O 1
ATOM 766 N N . ILE A 1 96 ? 0.4 -8.516 5.059 1 98.94 96 ILE A N 1
ATOM 767 C CA . ILE A 1 96 ? 0.29 -7.984 3.705 1 98.94 96 ILE A CA 1
ATOM 768 C C . ILE A 1 96 ? -0.378 -6.609 3.744 1 98.94 96 ILE A C 1
ATOM 770 O O . ILE A 1 96 ? -1.527 -6.484 4.176 1 98.94 96 ILE A O 1
ATOM 774 N N . ALA A 1 97 ? 0.318 -5.547 3.318 1 98.81 97 ALA A N 1
ATOM 775 C CA . ALA A 1 97 ? -0.211 -4.184 3.311 1 98.81 97 ALA A CA 1
ATOM 776 C C . ALA A 1 97 ? -1.306 -4.027 2.258 1 98.81 97 ALA A C 1
ATOM 778 O O . ALA A 1 97 ? -1.829 -5.02 1.745 1 98.81 97 ALA A O 1
ATOM 779 N N . SER A 1 98 ? -1.759 -2.771 2.033 1 98.81 98 SER A N 1
ATOM 780 C CA . SER A 1 98 ? -2.9 -2.498 1.168 1 98.81 98 SER A CA 1
ATOM 781 C C . SER A 1 98 ? -2.502 -2.537 -0.303 1 98.81 98 SER A C 1
ATOM 783 O O . SER A 1 98 ? -1.33 -2.352 -0.639 1 98.81 98 SER A O 1
ATOM 785 N N . LYS A 1 99 ? -3.492 -2.826 -1.147 1 98.81 99 LYS A N 1
ATOM 786 C CA . LYS A 1 99 ? -3.416 -2.74 -2.604 1 98.81 99 LYS A CA 1
ATOM 787 C C . LYS A 1 99 ? -2.371 -3.705 -3.158 1 98.81 99 LYS A C 1
ATOM 789 O O . LYS A 1 99 ? -1.749 -3.432 -4.184 1 98.81 99 LYS A O 1
ATOM 794 N N . VAL A 1 100 ? -2.07 -4.773 -2.441 1 98.94 100 VAL A N 1
ATOM 795 C CA . VAL A 1 100 ? -1.181 -5.82 -2.928 1 98.94 100 VAL A CA 1
ATOM 796 C C . VAL A 1 100 ? -1.931 -6.723 -3.906 1 98.94 100 VAL A C 1
ATOM 798 O O . VAL A 1 100 ? -3.107 -7.027 -3.701 1 98.94 100 VAL A O 1
ATOM 801 N N . PHE A 1 101 ? -1.221 -7.102 -4.973 1 98.94 101 PHE A N 1
ATOM 802 C CA . PHE A 1 101 ? -1.757 -8.016 -5.973 1 98.94 101 PHE A CA 1
ATOM 803 C C . PHE A 1 101 ? -0.891 -9.266 -6.078 1 98.94 101 PHE A C 1
ATOM 805 O O . PHE A 1 101 ? 0.327 -9.172 -6.242 1 98.94 101 PHE A O 1
ATOM 812 N N . ILE A 1 102 ? -1.469 -10.5 -5.922 1 98.94 102 ILE A N 1
ATOM 813 C CA . ILE A 1 102 ? -0.783 -11.781 -6.051 1 98.94 102 ILE A CA 1
ATOM 814 C C . ILE A 1 102 ? -1.5 -12.648 -7.086 1 98.94 102 ILE A C 1
ATOM 816 O O . ILE A 1 102 ? -2.707 -12.883 -6.98 1 98.94 102 ILE A O 1
ATOM 820 N N . THR A 1 103 ? -0.78 -13.117 -8.062 1 98.88 103 THR A N 1
ATOM 821 C CA . THR A 1 103 ? -1.374 -13.992 -9.07 1 98.88 103 THR A CA 1
ATOM 822 C C . THR A 1 103 ? -0.431 -15.141 -9.406 1 98.88 103 THR A C 1
ATOM 824 O O . THR A 1 103 ? 0.791 -14.977 -9.391 1 98.88 103 THR A O 1
ATOM 827 N N . ASP A 1 104 ? -0.997 -16.328 -9.758 1 98.75 104 ASP A N 1
ATOM 828 C CA . ASP A 1 104 ? -0.182 -17.469 -10.156 1 98.75 104 ASP A CA 1
ATOM 829 C C . ASP A 1 104 ? -0.292 -17.719 -11.656 1 98.75 104 ASP A C 1
ATOM 831 O O . ASP A 1 104 ? 0.072 -18.797 -12.141 1 98.75 104 ASP A O 1
ATOM 835 N N . HIS A 1 105 ? -0.882 -16.688 -12.391 1 97.94 105 HIS A N 1
ATOM 836 C CA . HIS A 1 105 ? -1.075 -16.984 -13.805 1 97.94 105 HIS A CA 1
ATOM 837 C C . HIS A 1 105 ? -0.99 -15.711 -14.648 1 97.94 105 HIS A C 1
ATOM 839 O O . HIS A 1 105 ? -1.061 -14.602 -14.109 1 97.94 105 HIS A O 1
ATOM 845 N N . ASN A 1 106 ? -0.775 -16.016 -15.922 1 96.5 106 ASN A N 1
ATOM 846 C CA . ASN A 1 106 ? -0.756 -14.977 -16.953 1 96.5 106 ASN A CA 1
ATOM 847 C C . ASN A 1 106 ? -1.657 -15.336 -18.125 1 96.5 106 ASN A C 1
ATOM 849 O O . ASN A 1 106 ? -2.008 -16.5 -18.312 1 96.5 106 ASN A O 1
ATOM 853 N N . HIS A 1 107 ? -1.958 -14.375 -18.859 1 96.69 107 HIS A N 1
ATOM 854 C CA . HIS A 1 107 ? -2.67 -14.57 -20.109 1 96.69 107 HIS A CA 1
ATOM 855 C C . HIS A 1 107 ? -1.7 -14.758 -21.281 1 96.69 107 HIS A C 1
ATOM 857 O O . HIS A 1 107 ? -1.38 -13.805 -21.984 1 96.69 107 HIS A O 1
ATOM 863 N N . GLY A 1 108 ? -1.343 -15.922 -21.469 1 94.75 108 GLY A N 1
ATOM 864 C CA . GLY A 1 108 ? -0.33 -16.266 -22.453 1 94.75 108 GLY A CA 1
ATOM 865 C C . GLY A 1 108 ? 0.884 -16.953 -21.844 1 94.75 108 GLY A C 1
ATOM 866 O O . GLY A 1 108 ? 1.183 -16.75 -20.656 1 94.75 108 GLY A O 1
ATOM 867 N N . SER A 1 109 ? 1.506 -17.766 -22.672 1 92.31 109 SER A N 1
ATOM 868 C CA . SER A 1 109 ? 2.791 -18.375 -22.344 1 92.31 109 SER A CA 1
ATOM 869 C C . SER A 1 109 ? 3.945 -17.609 -22.984 1 92.31 109 SER A C 1
ATOM 871 O O . SER A 1 109 ? 4.027 -17.516 -24.203 1 92.31 109 SER A O 1
ATOM 873 N N . PHE A 1 110 ? 4.848 -17.125 -22.125 1 89.38 110 PHE A N 1
ATOM 874 C CA . PHE A 1 110 ? 5.891 -16.266 -22.672 1 89.38 110 PHE A CA 1
ATOM 875 C C . PHE A 1 110 ? 7.242 -16.969 -22.625 1 89.38 110 PHE A C 1
ATOM 877 O O . PHE A 1 110 ? 8.25 -16.406 -23.047 1 89.38 110 PHE A O 1
ATOM 884 N N . LYS A 1 111 ? 7.207 -18.203 -22.172 1 85.56 111 LYS A N 1
ATOM 885 C CA . LYS A 1 111 ? 8.477 -18.906 -22.031 1 85.56 111 LYS A CA 1
ATOM 886 C C . LYS A 1 111 ? 8.555 -20.078 -23.016 1 85.56 111 LYS A C 1
ATOM 888 O O . LYS A 1 111 ? 9.641 -20.609 -23.266 1 85.56 111 LYS A O 1
ATOM 893 N N . HIS A 1 112 ? 7.402 -20.469 -23.469 1 86.31 112 HIS A N 1
ATOM 894 C CA . HIS A 1 112 ? 7.355 -21.625 -24.344 1 86.31 112 HIS A CA 1
ATOM 895 C C . HIS A 1 112 ? 6.547 -21.328 -25.609 1 86.31 112 HIS A C 1
ATOM 897 O O . HIS A 1 112 ? 5.754 -20.391 -25.625 1 86.31 112 HIS A O 1
ATOM 903 N N . SER A 1 113 ? 6.922 -22.094 -26.578 1 88.38 113 SER A N 1
ATOM 904 C CA . SER A 1 113 ? 6.102 -21.984 -27.781 1 88.38 113 SER A CA 1
ATOM 905 C C . SER A 1 113 ? 4.676 -22.453 -27.531 1 88.38 113 SER A C 1
ATOM 907 O O . SER A 1 113 ? 4.465 -23.547 -27.016 1 88.38 113 SER A O 1
ATOM 909 N N . ASP A 1 114 ? 3.863 -21.516 -27.75 1 91.06 114 ASP A N 1
ATOM 910 C CA . ASP A 1 114 ? 2.434 -21.781 -27.625 1 91.06 114 ASP A CA 1
ATOM 911 C C . ASP A 1 114 ? 1.636 -20.969 -28.641 1 91.06 114 ASP A C 1
ATOM 913 O O . ASP A 1 114 ? 1.471 -19.75 -28.484 1 91.06 114 ASP A O 1
ATOM 917 N N . PRO A 1 115 ? 1.12 -21.672 -29.609 1 92.12 115 PRO A N 1
ATOM 918 C CA . PRO A 1 115 ? 0.388 -20.938 -30.656 1 92.12 115 PRO A CA 1
ATOM 919 C C . PRO A 1 115 ? -0.762 -20.109 -30.094 1 92.12 115 PRO A C 1
ATOM 921 O O . PRO A 1 115 ? -1.11 -19.062 -30.672 1 92.12 115 PRO A O 1
ATOM 924 N N . MET A 1 116 ? -1.257 -20.484 -29.031 1 93.88 116 MET A N 1
ATOM 925 C CA . MET A 1 116 ? -2.395 -19.781 -28.453 1 93.88 116 MET A CA 1
ATOM 926 C C . MET A 1 116 ? -1.928 -18.609 -27.594 1 93.88 116 MET A C 1
ATOM 928 O O . MET A 1 116 ? -2.734 -17.969 -26.922 1 93.88 116 MET A O 1
ATOM 932 N N . SER A 1 117 ? -0.682 -18.297 -27.672 1 95.5 117 SER A N 1
ATOM 933 C CA . SER A 1 117 ? -0.123 -17.156 -26.953 1 95.5 117 SER A CA 1
ATOM 934 C C . SER A 1 117 ? 0.432 -16.125 -27.922 1 95.5 117 SER A C 1
ATOM 936 O O . SER A 1 117 ? 1.122 -15.188 -27.516 1 95.5 117 SER A O 1
ATOM 938 N N . SER A 1 118 ? 0.128 -16.297 -29.156 1 94.62 118 SER A N 1
ATOM 939 C CA . SER A 1 118 ? 0.547 -15.367 -30.203 1 94.62 118 SER A CA 1
ATOM 940 C C . SER A 1 118 ? -0.026 -13.977 -29.969 1 94.62 118 SER A C 1
ATOM 942 O O . SER A 1 118 ? -1.149 -13.836 -29.484 1 94.62 118 SER A O 1
ATOM 944 N N . PRO A 1 119 ? 0.794 -12.93 -30.312 1 95.62 119 PRO A N 1
ATOM 945 C CA . PRO A 1 119 ? 0.266 -11.57 -30.188 1 95.62 119 PRO A CA 1
ATOM 946 C C . PRO A 1 119 ? -0.948 -11.32 -31.078 1 95.62 119 PRO A C 1
ATOM 948 O O . PRO A 1 119 ? -1.635 -10.305 -30.922 1 95.62 119 PRO A O 1
ATOM 951 N N . ASN A 1 120 ? -1.235 -12.25 -31.906 1 96.81 120 ASN A N 1
ATOM 952 C CA . ASN A 1 120 ? -2.389 -12.117 -32.781 1 96.81 120 ASN A CA 1
ATOM 953 C C . ASN A 1 120 ? -3.668 -12.617 -32.125 1 96.81 120 ASN A C 1
ATOM 955 O O . ASN A 1 120 ? -4.762 -12.445 -32.656 1 96.81 120 ASN A O 1
ATOM 959 N N . ILE A 1 121 ? -3.508 -13.336 -31.031 1 97.12 121 ILE A N 1
ATOM 960 C CA . ILE A 1 121 ? -4.645 -13.836 -30.266 1 97.12 121 ILE A CA 1
ATOM 961 C C . ILE A 1 121 ? -5.02 -12.828 -29.188 1 97.12 121 ILE A C 1
ATOM 963 O O . ILE A 1 121 ? -4.156 -12.352 -28.453 1 97.12 121 ILE A O 1
ATOM 967 N N . PRO A 1 122 ? -6.344 -12.469 -29.156 1 97.81 122 PRO A N 1
ATOM 968 C CA . PRO A 1 122 ? -6.734 -11.586 -28.062 1 97.81 122 PRO A CA 1
ATOM 969 C C . PRO A 1 122 ? -6.309 -12.125 -26.688 1 97.81 122 PRO A C 1
ATOM 971 O O . PRO A 1 122 ? -6.379 -13.336 -26.453 1 97.81 122 PRO A O 1
ATOM 974 N N . PRO A 1 123 ? -5.828 -11.281 -25.828 1 96.94 123 PRO A N 1
ATOM 975 C CA . PRO A 1 123 ? -5.285 -11.75 -24.547 1 96.94 123 PRO A CA 1
ATOM 976 C C . PRO A 1 123 ? -6.277 -12.609 -23.766 1 96.94 123 PRO A C 1
ATOM 978 O O . PRO A 1 123 ? -5.879 -13.578 -23.109 1 96.94 123 PRO A O 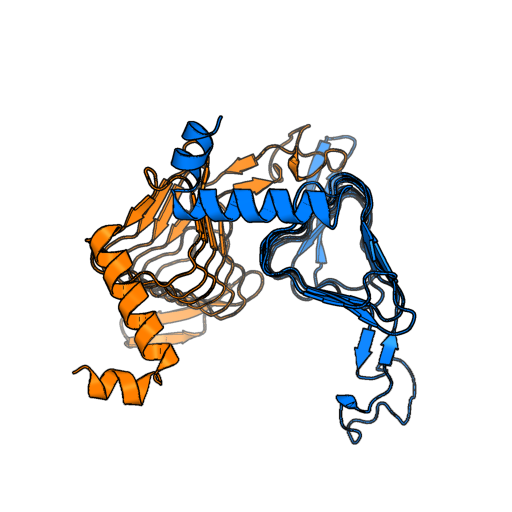1
ATOM 981 N N . ASP A 1 124 ? -7.539 -12.281 -23.75 1 95.94 124 ASP A N 1
ATOM 982 C CA . ASP A 1 124 ? -8.531 -13.008 -22.969 1 95.94 124 ASP A CA 1
ATOM 983 C C . ASP A 1 124 ? -8.836 -14.367 -23.594 1 95.94 124 ASP A C 1
ATOM 985 O O . ASP A 1 124 ? -9.562 -15.18 -23.016 1 95.94 124 ASP A O 1
ATOM 989 N N . MET A 1 125 ? -8.289 -14.672 -24.719 1 96.5 125 MET A N 1
ATOM 990 C CA . MET A 1 125 ? -8.461 -15.953 -25.406 1 96.5 125 MET A CA 1
ATOM 991 C C . MET A 1 125 ? -7.176 -16.766 -25.375 1 96.5 125 MET A C 1
ATOM 993 O O . MET A 1 125 ? -7.145 -17.906 -25.844 1 96.5 125 MET A O 1
ATOM 997 N N . ARG A 1 126 ? -6.195 -16.188 -24.859 1 96.31 126 ARG A N 1
ATOM 998 C CA . ARG A 1 126 ? -4.91 -16.875 -24.828 1 96.31 126 ARG A CA 1
ATOM 999 C C . ARG A 1 126 ? -4.879 -17.922 -23.734 1 96.31 126 ARG A C 1
ATOM 1001 O O . ARG A 1 126 ? -5.676 -17.875 -22.797 1 96.31 126 ARG A O 1
ATOM 1008 N N . THR A 1 127 ? -3.93 -18.859 -23.969 1 94.69 127 THR A N 1
ATOM 1009 C CA . THR A 1 127 ? -3.668 -19.859 -22.922 1 94.69 127 THR A CA 1
ATOM 1010 C C . THR A 1 127 ? -3.336 -19.172 -21.594 1 94.69 127 THR A C 1
ATOM 1012 O O . THR A 1 127 ? -2.588 -18.188 -21.562 1 94.69 127 THR A O 1
ATOM 1015 N N . LEU A 1 128 ? -3.994 -19.688 -20.562 1 94.69 128 LEU A N 1
ATOM 1016 C CA . LEU A 1 128 ? -3.557 -19.266 -19.234 1 94.69 128 LEU A CA 1
ATOM 1017 C C . LEU A 1 128 ? -2.393 -20.125 -18.75 1 94.69 128 LEU A C 1
ATOM 1019 O O . LEU A 1 128 ? -2.529 -21.344 -18.609 1 94.69 128 LEU A O 1
ATOM 1023 N N . GLU A 1 129 ? -1.33 -19.516 -18.609 1 95.25 129 GLU A N 1
ATOM 1024 C CA . GLU A 1 129 ? -0.17 -20.234 -18.078 1 95.25 129 GLU A CA 1
ATOM 1025 C C . GLU A 1 129 ? -0.013 -19.984 -16.578 1 95.25 129 GLU A C 1
ATOM 1027 O O . GLU A 1 129 ? 0.042 -18.828 -16.141 1 95.25 129 GLU A O 1
ATOM 1032 N N . SER A 1 130 ? 0.001 -21.078 -15.836 1 96.31 130 SER A N 1
ATOM 1033 C CA . SER A 1 130 ? 0.073 -20.938 -14.391 1 96.31 130 SER A CA 1
ATOM 1034 C C . SER A 1 130 ? 1.404 -21.438 -13.844 1 96.31 130 SER A C 1
ATOM 1036 O O . SER A 1 130 ? 2.062 -22.266 -14.477 1 96.31 130 SER A O 1
ATOM 1038 N N . SER A 1 131 ? 1.887 -20.812 -12.812 1 97.75 131 SER A N 1
ATOM 1039 C CA . SER A 1 131 ? 2.977 -21.25 -11.945 1 97.75 131 SER A CA 1
ATOM 1040 C C . SER A 1 131 ? 2.715 -20.875 -10.492 1 97.75 131 SER A C 1
ATOM 1042 O O . SER A 1 131 ? 2.467 -19.703 -10.18 1 97.75 131 SER A O 1
ATOM 1044 N N . ALA A 1 132 ? 2.742 -21.859 -9.633 1 98.75 132 ALA A N 1
ATOM 1045 C CA . ALA A 1 132 ? 2.32 -21.672 -8.25 1 98.75 132 ALA A CA 1
ATOM 1046 C C . ALA A 1 132 ? 3.141 -20.594 -7.559 1 98.75 132 ALA A C 1
ATOM 1048 O O . ALA A 1 132 ? 4.32 -20.406 -7.867 1 98.75 132 ALA A O 1
ATOM 1049 N N . VAL A 1 133 ? 2.52 -19.875 -6.684 1 98.94 133 VAL A N 1
ATOM 1050 C CA . VAL A 1 133 ? 3.172 -18.875 -5.852 1 98.94 133 VAL A CA 1
ATOM 1051 C C . VAL A 1 133 ? 3.209 -19.359 -4.398 1 98.94 133 VAL A C 1
ATOM 1053 O O . VAL A 1 133 ? 2.199 -19.828 -3.869 1 98.94 133 VAL A O 1
ATOM 1056 N N . VAL A 1 134 ? 4.355 -19.281 -3.805 1 99 134 VAL A N 1
ATOM 1057 C CA . VAL A 1 134 ? 4.531 -19.656 -2.408 1 99 134 VAL A CA 1
ATOM 1058 C C . VAL A 1 134 ? 5.176 -18.516 -1.629 1 99 134 VAL A C 1
ATOM 1060 O O . VAL A 1 134 ? 6.297 -18.109 -1.931 1 99 134 VAL A O 1
ATOM 1063 N N . ILE A 1 135 ? 4.488 -18 -0.663 1 99 135 ILE A N 1
ATOM 1064 C CA . ILE A 1 135 ? 5 -16.984 0.249 1 99 135 ILE A CA 1
ATOM 1065 C C . ILE A 1 135 ? 5.258 -17.594 1.621 1 99 135 ILE A C 1
ATOM 1067 O O . ILE A 1 135 ? 4.352 -18.188 2.225 1 99 135 ILE A O 1
ATOM 1071 N N . GLY A 1 136 ? 6.41 -17.469 2.125 1 98.94 136 GLY A N 1
ATOM 1072 C CA . GLY A 1 136 ? 6.812 -18.094 3.375 1 98.94 136 GLY A CA 1
ATOM 1073 C C . GLY A 1 136 ? 6.156 -17.469 4.59 1 98.94 136 GLY A C 1
ATOM 1074 O O . GLY A 1 136 ? 5.141 -16.781 4.469 1 98.94 136 GLY A O 1
ATOM 1075 N N . GLN A 1 137 ? 6.723 -17.781 5.816 1 98.88 137 GLN A N 1
ATOM 1076 C CA . GLN A 1 137 ? 6.195 -17.297 7.086 1 98.88 137 GLN A CA 1
ATOM 1077 C C . GLN A 1 137 ? 6.836 -15.977 7.488 1 98.88 137 GLN A C 1
ATOM 1079 O O . GLN A 1 137 ? 7.973 -15.695 7.105 1 98.88 137 GLN A O 1
ATOM 1084 N N . ARG A 1 138 ? 6.082 -15.156 8.25 1 98.81 138 ARG A N 1
ATOM 1085 C CA . ARG A 1 138 ? 6.57 -13.906 8.812 1 98.81 138 ARG A CA 1
ATOM 1086 C C . ARG A 1 138 ? 7.074 -12.969 7.723 1 98.81 138 ARG A C 1
ATOM 1088 O O . ARG A 1 138 ? 8.094 -12.297 7.898 1 98.81 138 ARG A O 1
ATOM 1095 N N . VAL A 1 139 ? 6.449 -13.039 6.594 1 98.94 139 VAL A N 1
ATOM 1096 C CA . VAL A 1 139 ? 6.789 -12.148 5.484 1 98.94 139 VAL A CA 1
ATOM 1097 C C . VAL A 1 139 ? 6.02 -10.836 5.621 1 98.94 139 VAL A C 1
ATOM 1099 O O . VAL A 1 139 ? 4.867 -10.828 6.059 1 98.94 139 VAL A O 1
ATOM 1102 N N . TRP A 1 140 ? 6.676 -9.742 5.316 1 98.88 140 TRP A N 1
ATOM 1103 C CA . TRP A 1 140 ? 6.047 -8.43 5.203 1 98.88 140 TRP A CA 1
ATOM 1104 C C . TRP A 1 140 ? 6.004 -7.969 3.75 1 98.88 140 TRP A C 1
ATOM 1106 O O . TRP A 1 140 ? 7.043 -7.758 3.127 1 98.88 140 TRP A O 1
ATOM 1116 N N . LEU A 1 141 ? 4.797 -7.875 3.133 1 98.94 141 LEU A N 1
ATOM 1117 C CA . LEU A 1 141 ? 4.613 -7.254 1.824 1 98.94 141 LEU A CA 1
ATOM 1118 C C . LEU A 1 141 ? 4.137 -5.812 1.968 1 98.94 141 LEU A C 1
ATOM 1120 O O . LEU A 1 141 ? 3.02 -5.57 2.436 1 98.94 141 LEU A O 1
ATOM 1124 N N . GLY A 1 142 ? 4.953 -4.914 1.544 1 98.75 142 GLY A N 1
ATOM 1125 C CA . GLY A 1 142 ? 4.602 -3.506 1.634 1 98.75 142 GLY A CA 1
ATOM 1126 C C . GLY A 1 142 ? 3.471 -3.111 0.706 1 98.75 142 GLY A C 1
ATOM 1127 O O . GLY A 1 142 ? 2.945 -3.947 -0.032 1 98.75 142 GLY A O 1
ATOM 1128 N N . GLU A 1 143 ? 3.094 -1.82 0.822 1 98.69 143 GLU A N 1
ATOM 1129 C CA . GLU A 1 143 ? 1.961 -1.281 0.077 1 98.69 143 GLU A CA 1
ATOM 1130 C C . GLU A 1 143 ? 2.164 -1.441 -1.428 1 98.69 143 GLU A C 1
ATOM 1132 O O . GLU A 1 143 ? 3.256 -1.191 -1.942 1 98.69 143 GLU A O 1
ATOM 1137 N N . ASN A 1 144 ? 1.103 -1.901 -2.148 1 98.75 144 ASN A N 1
ATOM 1138 C CA . ASN A 1 144 ? 1.023 -1.938 -3.604 1 98.75 144 ASN A CA 1
ATOM 1139 C C . ASN A 1 144 ? 2.107 -2.83 -4.203 1 98.75 144 ASN A C 1
ATOM 1141 O O . ASN A 1 144 ? 2.631 -2.541 -5.277 1 98.75 144 ASN A O 1
ATOM 1145 N N . VAL A 1 145 ? 2.512 -3.85 -3.52 1 98.94 145 VAL A N 1
ATOM 1146 C CA . VAL A 1 145 ? 3.424 -4.859 -4.047 1 98.94 145 VAL A CA 1
ATOM 1147 C C . VAL A 1 145 ? 2.672 -5.789 -5 1 98.94 145 VAL A C 1
ATOM 1149 O O . VAL A 1 145 ? 1.512 -6.129 -4.758 1 98.94 145 VAL A O 1
ATOM 1152 N N . THR A 1 146 ? 3.32 -6.176 -6.07 1 98.94 146 THR A N 1
ATOM 1153 C CA . THR A 1 146 ? 2.805 -7.188 -6.984 1 98.94 146 THR A CA 1
ATOM 1154 C C . THR A 1 146 ? 3.68 -8.438 -6.957 1 98.94 146 THR A C 1
ATOM 1156 O O . THR A 1 146 ? 4.898 -8.352 -7.113 1 98.94 146 THR A O 1
ATOM 1159 N N . VAL A 1 147 ? 3.113 -9.617 -6.738 1 98.94 147 VAL A N 1
ATOM 1160 C CA . VAL A 1 147 ? 3.812 -10.898 -6.77 1 98.94 147 VAL A CA 1
ATOM 1161 C C . VAL A 1 147 ? 3.398 -11.68 -8.008 1 98.94 147 VAL A C 1
ATOM 1163 O O . VAL A 1 147 ? 2.223 -12.016 -8.18 1 98.94 147 VAL A O 1
ATOM 1166 N N . LEU A 1 148 ? 4.359 -12.031 -8.828 1 98.75 148 LEU A N 1
ATOM 1167 C CA . LEU A 1 148 ? 4.09 -12.586 -10.148 1 98.75 148 LEU A CA 1
ATOM 1168 C C . LEU A 1 148 ? 4.086 -14.109 -10.109 1 98.75 148 LEU A C 1
ATOM 1170 O O . LEU A 1 148 ? 4.508 -14.711 -9.117 1 98.75 148 LEU A O 1
ATOM 1174 N N . PRO A 1 149 ? 3.607 -14.711 -11.203 1 98.56 149 PRO A N 1
ATOM 1175 C CA . PRO A 1 149 ? 3.502 -16.172 -11.227 1 98.56 149 PRO A CA 1
ATOM 1176 C C . PRO A 1 149 ? 4.848 -16.875 -11.023 1 98.56 149 PRO A C 1
ATOM 1178 O O . PRO A 1 149 ? 5.863 -16.422 -11.562 1 98.56 149 PRO A O 1
ATOM 1181 N N . GLY A 1 150 ? 4.84 -17.938 -10.195 1 98.56 150 GLY A N 1
ATOM 1182 C CA . GLY A 1 150 ? 6.02 -18.766 -10.008 1 98.56 150 GLY A CA 1
ATOM 1183 C C . GLY A 1 150 ? 6.953 -18.25 -8.93 1 98.56 150 GLY A C 1
ATOM 1184 O O . GLY A 1 150 ? 8 -18.844 -8.672 1 98.56 150 GLY A O 1
ATOM 1185 N N . THR A 1 151 ? 6.586 -17.188 -8.273 1 98.94 151 THR A N 1
ATOM 1186 C CA . THR A 1 151 ? 7.422 -16.562 -7.254 1 98.94 151 THR A CA 1
ATOM 1187 C C . THR A 1 151 ? 7.438 -17.406 -5.98 1 98.94 151 THR A C 1
ATOM 1189 O O . THR A 1 151 ? 6.395 -17.875 -5.535 1 98.94 151 THR A O 1
ATOM 1192 N N . ILE A 1 152 ? 8.578 -17.625 -5.453 1 98.94 152 ILE A N 1
ATOM 1193 C CA . ILE A 1 152 ? 8.773 -18.25 -4.156 1 98.94 152 ILE A CA 1
ATOM 1194 C C . ILE A 1 152 ? 9.477 -17.281 -3.209 1 98.94 152 ILE A C 1
ATOM 1196 O O . ILE A 1 152 ? 10.641 -16.922 -3.432 1 98.94 152 ILE A O 1
ATOM 1200 N N . ILE A 1 153 ? 8.805 -16.875 -2.174 1 98.94 153 ILE A N 1
ATOM 1201 C CA . ILE A 1 153 ? 9.367 -15.953 -1.192 1 98.94 153 ILE A CA 1
ATOM 1202 C C . ILE A 1 153 ? 9.711 -16.703 0.09 1 98.94 153 ILE A C 1
ATOM 1204 O O . ILE A 1 153 ? 8.836 -17.328 0.701 1 98.94 153 ILE A O 1
ATOM 1208 N N . GLY A 1 154 ? 10.93 -16.656 0.519 1 98.94 154 GLY A N 1
ATOM 1209 C CA . GLY A 1 154 ? 11.367 -17.344 1.729 1 98.94 154 GLY A CA 1
ATOM 1210 C C . GLY A 1 154 ? 10.82 -16.703 2.996 1 98.94 154 GLY A C 1
ATOM 1211 O O . GLY A 1 154 ? 10.18 -15.656 2.945 1 98.94 154 GLY A O 1
ATOM 1212 N N . ASN A 1 155 ? 11.117 -17.406 4.203 1 98.88 155 ASN A N 1
ATOM 1213 C CA . ASN A 1 155 ? 10.633 -16.922 5.492 1 98.88 155 ASN A CA 1
ATOM 1214 C C . ASN A 1 155 ? 11.297 -15.609 5.887 1 98.88 155 ASN A C 1
ATOM 1216 O O . ASN A 1 155 ? 12.477 -15.391 5.602 1 98.88 155 ASN A O 1
ATOM 1220 N N . GLY A 1 156 ? 10.578 -14.734 6.496 1 98.62 156 GLY A N 1
ATOM 1221 C CA . GLY A 1 156 ? 11.141 -13.539 7.109 1 98.62 156 GLY A CA 1
ATOM 1222 C C . GLY A 1 156 ? 11.539 -12.477 6.098 1 98.62 156 GLY A C 1
ATOM 1223 O O . GL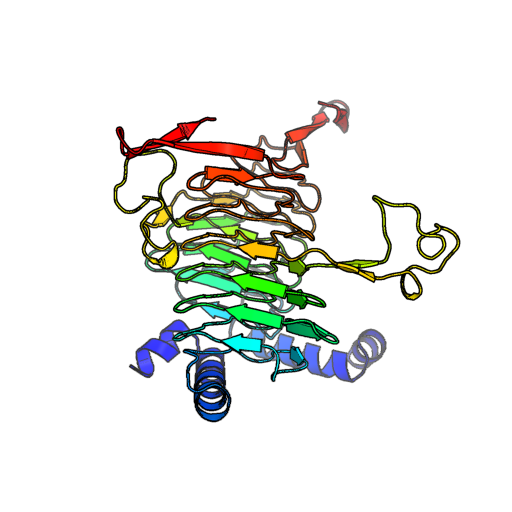Y A 1 156 ? 12.367 -11.617 6.391 1 98.62 156 GLY A O 1
ATOM 1224 N N . VAL A 1 157 ? 11.047 -12.555 4.891 1 98.81 157 VAL A N 1
ATOM 1225 C CA . VAL A 1 157 ? 11.391 -11.586 3.854 1 98.81 157 VAL A CA 1
ATOM 1226 C C . VAL A 1 157 ? 10.547 -10.32 4.023 1 98.81 157 VAL A C 1
ATOM 1228 O O . VAL A 1 157 ? 9.367 -10.398 4.367 1 98.81 157 VAL A O 1
ATOM 1231 N N . VAL A 1 158 ? 11.211 -9.188 3.82 1 98.75 158 VAL A N 1
ATOM 1232 C CA . VAL A 1 158 ? 10.539 -7.895 3.756 1 98.75 158 VAL A CA 1
ATOM 1233 C C . VAL A 1 158 ? 10.562 -7.371 2.322 1 98.75 158 VAL A C 1
ATOM 1235 O O . VAL A 1 158 ? 11.633 -7.258 1.716 1 98.75 158 VAL A O 1
ATOM 1238 N N . VAL A 1 159 ? 9.398 -7.059 1.794 1 98.88 159 VAL A N 1
ATOM 1239 C CA . VAL A 1 159 ? 9.297 -6.496 0.451 1 98.88 159 VAL A CA 1
ATOM 1240 C C . VAL A 1 159 ? 8.875 -5.031 0.534 1 98.88 159 VAL A C 1
ATOM 1242 O O . VAL A 1 159 ? 7.816 -4.715 1.084 1 98.88 159 VAL A O 1
ATOM 1245 N N . GLY A 1 160 ? 9.672 -4.156 -0.002 1 98.62 160 GLY A N 1
ATOM 1246 C CA . GLY A 1 160 ? 9.359 -2.734 0.011 1 98.62 160 GLY A CA 1
ATOM 1247 C C . GLY A 1 160 ? 8.141 -2.385 -0.816 1 98.62 160 GLY A C 1
ATOM 1248 O O . GLY A 1 160 ? 7.754 -3.139 -1.712 1 98.62 160 GLY A O 1
ATOM 1249 N N . ALA A 1 161 ? 7.578 -1.226 -0.5 1 98.56 161 ALA A N 1
ATOM 1250 C CA . ALA A 1 161 ? 6.371 -0.753 -1.172 1 98.56 161 ALA A CA 1
ATOM 1251 C C . ALA A 1 161 ? 6.609 -0.567 -2.668 1 98.56 161 ALA A C 1
ATOM 1253 O O . ALA A 1 161 ? 7.738 -0.302 -3.094 1 98.56 161 ALA A O 1
ATOM 1254 N N . ASN A 1 162 ? 5.504 -0.735 -3.498 1 98.75 162 ASN A N 1
ATOM 1255 C CA . ASN A 1 162 ? 5.473 -0.525 -4.941 1 98.75 162 ASN A CA 1
ATOM 1256 C C . ASN A 1 162 ? 6.48 -1.416 -5.66 1 98.75 162 ASN A C 1
ATOM 1258 O O . ASN A 1 162 ? 7.004 -1.048 -6.715 1 98.75 162 ASN A O 1
ATOM 1262 N N . SER A 1 163 ? 6.812 -2.572 -5.098 1 98.88 163 SER A N 1
ATOM 1263 C CA . SER A 1 163 ? 7.758 -3.496 -5.719 1 98.88 163 SER A CA 1
ATOM 1264 C C . SER A 1 163 ? 7.039 -4.523 -6.586 1 98.88 163 SER A C 1
ATOM 1266 O O . SER A 1 163 ? 5.863 -4.816 -6.359 1 98.88 163 SER A O 1
ATOM 1268 N N . VAL A 1 164 ? 7.688 -5.02 -7.562 1 98.94 164 VAL A N 1
ATOM 1269 C CA . VAL A 1 164 ? 7.27 -6.176 -8.344 1 98.94 164 VAL A CA 1
ATOM 1270 C C . VAL A 1 164 ? 8.203 -7.352 -8.07 1 98.94 164 VAL A C 1
ATOM 1272 O O . VAL A 1 164 ? 9.414 -7.258 -8.305 1 98.94 164 VAL A O 1
ATOM 1275 N N . VAL A 1 165 ? 7.711 -8.453 -7.598 1 98.94 165 VAL A N 1
ATOM 1276 C CA . VAL A 1 165 ? 8.516 -9.578 -7.133 1 98.94 165 VAL A CA 1
ATOM 1277 C C . VAL A 1 165 ? 8.359 -10.758 -8.094 1 98.94 165 VAL A C 1
ATOM 1279 O O . VAL A 1 165 ? 7.246 -11.117 -8.469 1 98.94 165 VAL A O 1
ATOM 1282 N N . ARG A 1 166 ? 9.391 -11.336 -8.422 1 98.69 166 ARG A N 1
ATOM 1283 C CA . ARG A 1 166 ? 9.43 -12.531 -9.266 1 98.69 166 ARG A CA 1
ATOM 1284 C C . ARG A 1 166 ? 10.602 -13.43 -8.883 1 98.69 166 ARG A C 1
ATOM 1286 O O . ARG A 1 166 ? 11.609 -12.953 -8.359 1 98.69 166 ARG A O 1
ATOM 1293 N N . GLY A 1 167 ? 10.492 -14.695 -9.172 1 98.38 167 GLY A N 1
ATOM 1294 C CA . GLY A 1 167 ? 11.578 -15.633 -8.938 1 98.38 167 GLY A CA 1
ATOM 1295 C C . GLY A 1 167 ? 11.664 -16.109 -7.5 1 98.38 167 GLY A C 1
ATOM 1296 O O . GLY A 1 167 ? 10.656 -16.109 -6.785 1 98.38 167 GLY A O 1
ATOM 1297 N N . SER A 1 168 ? 12.812 -16.672 -7.152 1 98.88 168 SER A N 1
ATOM 1298 C CA . SER A 1 168 ? 13.039 -17.203 -5.816 1 98.88 168 SER A CA 1
ATOM 1299 C C . SER A 1 168 ? 13.766 -16.203 -4.934 1 98.88 168 SER A C 1
ATOM 1301 O O . SER A 1 168 ? 14.875 -15.758 -5.262 1 98.88 168 SER A O 1
ATOM 1303 N N . ILE A 1 169 ? 13.188 -15.805 -3.842 1 98.88 169 ILE A N 1
ATOM 1304 C CA . ILE A 1 169 ? 13.75 -14.828 -2.914 1 98.88 169 ILE A CA 1
ATOM 1305 C C . ILE A 1 169 ? 14.258 -15.539 -1.661 1 98.88 169 ILE A C 1
ATOM 1307 O O . ILE A 1 169 ? 13.484 -16.203 -0.958 1 98.88 169 ILE A O 1
ATOM 1311 N N . PRO A 1 170 ? 15.516 -15.461 -1.346 1 98.75 170 PRO A N 1
ATOM 1312 C CA . PRO A 1 170 ? 16.031 -16.125 -0.146 1 98.75 170 PRO A CA 1
ATOM 1313 C C . PRO A 1 170 ? 15.43 -15.562 1.143 1 98.75 170 PRO A C 1
ATOM 1315 O O . PRO A 1 170 ? 15.094 -14.375 1.207 1 98.75 170 PRO A O 1
ATOM 1318 N N . GLU A 1 171 ? 15.336 -16.406 2.172 1 98.75 171 GLU A N 1
ATOM 1319 C CA . GLU A 1 171 ? 14.789 -16.016 3.463 1 98.75 171 GLU A CA 1
ATOM 1320 C C . GLU A 1 171 ? 15.625 -14.914 4.109 1 98.75 171 GLU A C 1
ATOM 1322 O O . GLU A 1 171 ? 16.797 -14.734 3.768 1 98.75 171 GLU A O 1
ATOM 1327 N N . ASN A 1 172 ? 15.031 -14.188 4.934 1 98.38 172 ASN A N 1
ATOM 1328 C CA . ASN A 1 172 ? 15.68 -13.188 5.777 1 98.38 172 ASN A CA 1
ATOM 1329 C C . ASN A 1 172 ? 16.406 -12.133 4.945 1 98.38 172 ASN A C 1
ATOM 1331 O O . ASN A 1 172 ? 17.562 -11.805 5.215 1 98.38 172 ASN A O 1
ATOM 1335 N N . THR A 1 173 ? 15.742 -11.625 3.949 1 98.56 173 THR A N 1
ATOM 1336 C CA . THR A 1 173 ? 16.25 -10.539 3.123 1 98.56 173 THR A CA 1
ATOM 1337 C C . THR A 1 173 ? 15.219 -9.414 3.021 1 98.56 173 THR A C 1
ATOM 1339 O O . THR A 1 173 ? 14.031 -9.625 3.291 1 98.56 173 THR A O 1
ATOM 1342 N N . VAL A 1 174 ? 15.695 -8.273 2.768 1 98.38 174 VAL A N 1
ATOM 1343 C CA . VAL A 1 174 ? 14.875 -7.148 2.346 1 98.38 174 VAL A CA 1
ATOM 1344 C C . VAL A 1 174 ? 15.023 -6.934 0.841 1 98.38 174 VAL A C 1
ATOM 1346 O O . VAL A 1 174 ? 16.141 -6.82 0.334 1 98.38 174 VAL A O 1
ATOM 1349 N N . ILE A 1 175 ? 13.891 -6.895 0.142 1 98.81 175 ILE A N 1
ATOM 1350 C CA . ILE A 1 175 ? 13.961 -6.656 -1.296 1 98.81 175 ILE A CA 1
ATOM 1351 C C . ILE A 1 175 ? 13.086 -5.461 -1.664 1 98.81 175 ILE A C 1
ATOM 1353 O O . ILE A 1 175 ? 12.133 -5.141 -0.954 1 98.81 175 ILE A O 1
ATOM 1357 N N . ALA A 1 176 ? 13.422 -4.762 -2.756 1 98.69 176 ALA A N 1
ATOM 1358 C CA . ALA A 1 176 ? 12.625 -3.637 -3.242 1 98.69 176 ALA A CA 1
ATOM 1359 C C . ALA A 1 176 ? 12.969 -3.303 -4.691 1 98.69 176 ALA A C 1
ATOM 1361 O O . ALA A 1 176 ? 14.055 -3.637 -5.168 1 98.69 176 ALA A O 1
ATOM 1362 N N . GLY A 1 177 ? 11.938 -2.703 -5.379 1 98.19 177 GLY A N 1
ATOM 1363 C CA . GLY A 1 177 ? 12.172 -2.24 -6.738 1 98.19 177 GLY A CA 1
ATOM 1364 C C . GLY A 1 177 ? 11.32 -2.957 -7.77 1 98.19 177 GLY A C 1
ATOM 1365 O O . GLY A 1 177 ? 10.492 -3.799 -7.418 1 98.19 177 GLY A O 1
ATOM 1366 N N . VAL A 1 178 ? 11.516 -2.568 -9.094 1 98.06 178 VAL A N 1
ATOM 1367 C CA . VAL A 1 178 ? 10.781 -3.111 -10.234 1 98.06 178 VAL A CA 1
ATOM 1368 C C . VAL A 1 178 ? 11.758 -3.488 -11.344 1 98.06 178 VAL A C 1
ATOM 1370 O O . VAL A 1 178 ? 12.156 -2.637 -12.141 1 98.06 178 VAL A O 1
ATOM 1373 N N . PRO A 1 179 ? 12.109 -4.684 -11.445 1 97.75 179 PRO A N 1
ATOM 1374 C CA . PRO A 1 179 ? 11.812 -5.777 -10.516 1 97.75 179 PRO A CA 1
ATOM 1375 C C . PRO A 1 179 ? 12.562 -5.648 -9.195 1 97.75 179 PRO A C 1
ATOM 1377 O O . PRO A 1 179 ? 13.594 -4.973 -9.133 1 97.75 179 PRO A O 1
ATOM 1380 N N . ALA A 1 180 ? 12.102 -6.273 -8.211 1 98.62 180 ALA A N 1
ATOM 1381 C CA . ALA A 1 180 ? 12.688 -6.195 -6.875 1 98.62 180 ALA A CA 1
ATOM 1382 C C . ALA A 1 180 ? 14.062 -6.855 -6.844 1 98.62 180 ALA A C 1
ATOM 1384 O O . ALA A 1 180 ? 14.273 -7.895 -7.473 1 98.62 180 ALA A O 1
ATOM 1385 N N . LYS A 1 181 ? 14.938 -6.258 -6.098 1 98.44 181 LYS A N 1
ATOM 1386 C CA . LYS A 1 181 ? 16.281 -6.781 -5.84 1 98.44 181 LYS A CA 1
ATOM 1387 C C . LYS A 1 181 ? 16.578 -6.816 -4.344 1 98.44 181 LYS A C 1
ATOM 1389 O O . LYS A 1 181 ? 15.969 -6.066 -3.566 1 98.44 181 LYS A O 1
ATOM 1394 N N . ILE A 1 182 ? 17.5 -7.707 -3.982 1 98.44 182 ILE A N 1
ATOM 1395 C CA . ILE A 1 182 ? 17.906 -7.785 -2.584 1 98.44 182 ILE A CA 1
ATOM 1396 C C . ILE A 1 182 ? 18.672 -6.523 -2.197 1 98.44 182 ILE A C 1
ATOM 1398 O O . ILE A 1 182 ? 19.672 -6.168 -2.838 1 98.44 182 ILE A O 1
ATOM 1402 N N . ILE A 1 183 ? 18.297 -5.883 -1.128 1 97.56 183 ILE A N 1
ATOM 1403 C CA . ILE A 1 183 ? 19 -4.668 -0.725 1 97.56 183 ILE A CA 1
ATOM 1404 C C . ILE A 1 183 ? 19.609 -4.855 0.661 1 97.56 183 ILE A C 1
ATOM 1406 O O . ILE A 1 183 ? 20.547 -4.152 1.033 1 97.56 183 ILE A O 1
ATOM 1410 N N . LYS A 1 184 ? 19.094 -5.762 1.525 1 97.88 184 LYS A N 1
ATOM 1411 C CA . LYS A 1 184 ? 19.672 -6.086 2.828 1 97.88 184 LYS A CA 1
ATOM 1412 C C . LYS A 1 184 ? 19.547 -7.574 3.129 1 97.88 184 LYS A C 1
ATOM 1414 O O . LYS A 1 184 ? 18.688 -8.258 2.57 1 97.88 184 LYS A O 1
ATOM 1419 N N . LYS A 1 185 ? 20.406 -8.055 3.941 1 97.56 185 LYS A N 1
ATOM 1420 C CA . LYS A 1 185 ? 20.391 -9.406 4.492 1 97.56 185 LYS A CA 1
ATOM 1421 C C . LYS A 1 185 ? 20.547 -9.391 6.012 1 97.56 185 LYS A C 1
ATOM 1423 O O . LYS A 1 185 ? 21.344 -8.617 6.547 1 97.56 185 LYS A O 1
ATOM 1428 N N . TYR A 1 186 ? 19.828 -10.211 6.613 1 96.88 186 TYR A N 1
ATOM 1429 C CA . TYR A 1 186 ? 19.938 -10.266 8.07 1 96.88 186 TYR A CA 1
ATOM 1430 C C . TYR A 1 186 ? 21.156 -11.086 8.492 1 96.88 186 TYR A C 1
ATOM 1432 O O . TYR A 1 186 ? 21.359 -12.203 8.008 1 96.88 186 TYR A O 1
ATOM 1440 N N . ASN A 1 187 ? 21.984 -10.516 9.344 1 94.94 187 ASN A N 1
ATOM 1441 C CA . ASN A 1 187 ? 23.109 -11.227 9.945 1 94.94 187 ASN A CA 1
ATOM 1442 C C . ASN A 1 187 ? 22.75 -11.781 11.32 1 94.94 187 ASN A C 1
ATOM 1444 O O . ASN A 1 187 ? 22.609 -11.023 12.281 1 94.94 187 ASN A O 1
ATOM 1448 N N . HIS A 1 188 ? 22.656 -13.102 11.43 1 91.38 188 HIS A N 1
ATOM 1449 C CA . HIS A 1 188 ? 22.203 -13.75 12.656 1 91.38 188 HIS A CA 1
ATOM 1450 C C . HIS A 1 188 ? 23.234 -13.602 13.773 1 91.38 188 HIS A C 1
ATOM 1452 O O . HIS A 1 188 ? 22.906 -13.719 14.953 1 91.38 188 HIS A O 1
ATOM 1458 N N . GLU A 1 189 ? 24.453 -13.367 13.414 1 91.38 189 GLU A N 1
ATOM 1459 C CA . GLU A 1 189 ? 25.5 -13.18 14.406 1 91.38 189 GLU A CA 1
ATOM 1460 C C . GLU A 1 189 ? 25.469 -11.773 15.008 1 91.38 189 GLU A C 1
ATOM 1462 O O . GLU A 1 189 ? 25.438 -11.617 16.234 1 91.38 189 GLU A O 1
ATOM 1467 N N . THR A 1 190 ? 25.391 -10.766 14.18 1 90.62 190 THR A N 1
ATOM 1468 C CA . THR A 1 190 ? 25.406 -9.383 14.633 1 90.62 190 THR A CA 1
ATOM 1469 C C . THR A 1 190 ? 24 -8.898 14.977 1 90.62 190 THR A C 1
ATOM 1471 O O . THR A 1 190 ? 23.844 -7.863 15.625 1 90.62 190 THR A O 1
ATOM 1474 N N . LYS A 1 191 ? 23.016 -9.648 14.469 1 91.06 191 LYS A N 1
ATOM 1475 C CA . LYS A 1 191 ? 21.609 -9.297 14.672 1 91.06 191 LYS A CA 1
ATOM 1476 C C . LYS A 1 191 ? 21.266 -7.965 14.008 1 91.06 191 LYS A C 1
ATOM 1478 O O . LYS A 1 191 ? 20.547 -7.145 14.586 1 91.06 191 LYS A O 1
ATOM 1483 N N . LEU A 1 192 ? 21.859 -7.738 12.836 1 92.31 192 LEU A N 1
ATOM 1484 C CA . LEU A 1 192 ? 21.672 -6.52 12.062 1 92.31 192 LEU A CA 1
ATOM 1485 C C . LEU A 1 192 ? 21.234 -6.852 10.633 1 92.31 192 LEU A C 1
ATOM 1487 O O . LEU A 1 192 ? 21.656 -7.867 10.078 1 92.31 192 LEU A O 1
ATOM 1491 N N . TRP A 1 193 ? 20.344 -5.98 10.164 1 94.56 193 TRP A N 1
ATOM 1492 C CA . TRP A 1 193 ? 20.125 -5.984 8.719 1 94.56 193 TRP A CA 1
ATOM 1493 C C . TRP A 1 193 ? 21.266 -5.266 7.996 1 94.56 193 TRP A C 1
ATOM 1495 O O . TRP A 1 193 ? 21.469 -4.062 8.188 1 94.56 193 TRP A O 1
ATOM 1505 N N . GLU A 1 194 ? 21.906 -5.996 7.199 1 95.56 194 GLU A N 1
ATOM 1506 C CA . GLU A 1 194 ? 23.078 -5.438 6.555 1 95.56 194 GLU A CA 1
ATOM 1507 C C . GLU A 1 194 ? 22.875 -5.27 5.055 1 95.56 194 GLU A C 1
ATOM 1509 O O . GLU A 1 194 ? 22.234 -6.113 4.414 1 95.56 194 GLU A O 1
ATOM 1514 N N . LYS A 1 195 ? 23.469 -4.219 4.559 1 93.62 195 LYS A N 1
ATOM 1515 C CA . LYS A 1 195 ? 23.375 -3.957 3.125 1 93.62 195 LYS A CA 1
ATOM 1516 C C . LYS A 1 195 ? 23.953 -5.109 2.312 1 93.62 195 LYS A C 1
ATOM 1518 O O . LYS A 1 195 ? 25 -5.648 2.654 1 93.62 195 LYS A O 1
ATOM 1523 N N . ALA A 1 196 ? 23.172 -5.457 1.214 1 88.44 196 ALA A N 1
ATOM 1524 C CA . ALA A 1 196 ? 23.609 -6.539 0.339 1 88.44 196 ALA A CA 1
ATOM 1525 C C . ALA A 1 196 ? 24.656 -6.035 -0.659 1 88.44 196 ALA A C 1
ATOM 1527 O O . ALA A 1 196 ? 24.641 -4.867 -1.054 1 88.44 196 ALA A O 1
ATOM 1528 N N . MET B 1 1 ? -28.547 25.328 -10.383 1 58.91 1 MET B N 1
ATOM 1529 C CA . MET B 1 1 ? -27.344 24.781 -9.75 1 58.91 1 MET B CA 1
ATOM 1530 C C . MET B 1 1 ? -27.469 23.281 -9.555 1 58.91 1 MET B C 1
ATOM 1532 O O . MET B 1 1 ? -26.578 22.531 -9.945 1 58.91 1 MET B O 1
ATOM 1536 N N . ILE B 1 2 ? -28.641 22.906 -9.102 1 61.28 2 ILE B N 1
ATOM 1537 C CA . ILE B 1 2 ? -28.938 21.5 -8.82 1 61.28 2 ILE B CA 1
ATOM 1538 C C . ILE B 1 2 ? -28.984 20.719 -10.125 1 61.28 2 ILE B C 1
ATOM 1540 O O . ILE B 1 2 ? -28.391 19.641 -10.227 1 61.28 2 ILE B O 1
ATOM 1544 N N . LEU B 1 3 ? -29.734 21.234 -10.992 1 55.41 3 LEU B N 1
ATOM 1545 C CA . LEU B 1 3 ? -29.891 20.531 -12.258 1 55.41 3 LEU B CA 1
ATOM 1546 C C . LEU B 1 3 ? -28.547 20.344 -12.961 1 55.41 3 LEU B C 1
ATOM 1548 O O . LEU B 1 3 ? -28.312 19.328 -13.609 1 55.41 3 LEU B O 1
ATOM 1552 N N . LYS B 1 4 ? -27.688 21.266 -12.938 1 61.66 4 LYS B N 1
ATOM 1553 C CA . LYS B 1 4 ? -26.375 21.188 -13.57 1 61.66 4 LYS B CA 1
ATOM 1554 C C . LYS B 1 4 ? -25.516 20.125 -12.914 1 61.66 4 LYS B C 1
ATOM 1556 O O . LYS B 1 4 ? -24.797 19.391 -13.602 1 61.66 4 LYS B O 1
ATOM 1561 N N . LEU B 1 5 ? -25.688 20.031 -11.688 1 62.56 5 LEU B N 1
ATOM 1562 C CA . LEU B 1 5 ? -24.969 19 -10.969 1 62.56 5 LEU B CA 1
ATOM 1563 C C . LEU B 1 5 ? -25.516 17.609 -11.297 1 62.56 5 LEU B C 1
ATOM 1565 O O . LEU B 1 5 ? -24.75 16.641 -11.422 1 62.56 5 LEU B O 1
ATOM 1569 N N . ALA B 1 6 ? -26.844 17.5 -11.539 1 63.16 6 ALA B N 1
ATOM 1570 C CA . ALA B 1 6 ? -27.453 16.234 -11.906 1 63.16 6 ALA B CA 1
ATOM 1571 C C . ALA B 1 6 ? -27 15.789 -13.297 1 63.16 6 ALA B C 1
ATOM 1573 O O . ALA B 1 6 ? -26.828 14.594 -13.547 1 63.16 6 ALA B O 1
ATOM 1574 N N . LYS B 1 7 ? -27.031 16.672 -14.164 1 64.44 7 LYS B N 1
ATOM 1575 C CA . LYS B 1 7 ? -26.594 16.344 -15.516 1 64.44 7 LYS B CA 1
ATOM 1576 C C . LYS B 1 7 ? -25.125 15.898 -15.523 1 64.44 7 LYS B C 1
ATOM 1578 O O . LYS B 1 7 ? -24.75 14.984 -16.266 1 64.44 7 LYS B O 1
ATOM 1583 N N . ARG B 1 8 ? -24.453 16.5 -14.594 1 68.81 8 ARG B N 1
ATOM 1584 C CA . ARG B 1 8 ? -23.016 16.234 -14.539 1 68.81 8 ARG B CA 1
ATOM 1585 C C . ARG B 1 8 ? -22.734 14.891 -13.867 1 68.81 8 ARG B C 1
ATOM 1587 O O . ARG B 1 8 ? -21.891 14.125 -14.336 1 68.81 8 ARG B O 1
ATOM 1594 N N . TYR B 1 9 ? -23.375 14.609 -12.805 1 72.5 9 TYR B N 1
ATOM 1595 C CA . TYR B 1 9 ? -23.016 13.469 -11.969 1 72.5 9 TYR B CA 1
ATOM 1596 C C . TYR B 1 9 ? -24 12.312 -12.188 1 72.5 9 TYR B C 1
ATOM 1598 O O . TYR B 1 9 ? -23.719 11.18 -11.797 1 72.5 9 TYR B O 1
ATOM 1606 N N . GLY B 1 10 ? -24.953 12.508 -12.922 1 77.31 10 GLY B N 1
ATOM 1607 C CA . GLY B 1 10 ? -26.047 11.547 -12.891 1 77.31 10 GLY B CA 1
ATOM 1608 C C . GLY B 1 10 ? -26.812 11.547 -11.578 1 77.31 10 GLY B C 1
ATOM 1609 O O . GLY B 1 10 ? -26.344 12.125 -10.594 1 77.31 10 GLY B O 1
ATOM 1610 N N . LEU B 1 11 ? -27.953 11.055 -11.555 1 83.19 11 LEU B N 1
ATOM 1611 C CA . LEU B 1 11 ? -28.812 11.094 -10.375 1 83.19 11 LEU B CA 1
ATOM 1612 C C . LEU B 1 11 ? -28.109 10.477 -9.172 1 83.19 11 LEU B C 1
ATOM 1614 O O . LEU B 1 11 ? -28.078 11.07 -8.094 1 83.19 11 LEU B O 1
ATOM 1618 N N . CYS B 1 12 ? -27.594 9.305 -9.352 1 86.31 12 CYS B N 1
ATOM 1619 C CA . CYS B 1 12 ? -26.891 8.648 -8.258 1 86.31 12 CYS B CA 1
ATOM 1620 C C . CYS B 1 12 ? -25.703 9.484 -7.797 1 86.31 12 CYS B C 1
ATOM 1622 O O . CYS B 1 12 ? -25.453 9.609 -6.598 1 86.31 12 CYS B O 1
ATOM 1624 N N . GLY B 1 13 ? -25.031 10.062 -8.703 1 85.94 13 GLY B N 1
ATOM 1625 C CA . GLY B 1 13 ? -23.891 10.914 -8.391 1 85.94 13 GLY B CA 1
ATOM 1626 C C . GLY B 1 13 ? -24.281 12.164 -7.629 1 85.94 13 GLY B C 1
ATOM 1627 O O . GLY B 1 13 ? -23.562 12.594 -6.723 1 85.94 13 GLY B O 1
ATOM 1628 N N . PHE B 1 14 ? -25.328 12.656 -8.031 1 87.25 14 PHE B N 1
ATOM 1629 C CA . PHE B 1 14 ? -25.828 13.844 -7.355 1 87.25 14 PHE B CA 1
ATOM 1630 C C . PHE B 1 14 ? -26.188 13.539 -5.906 1 87.25 14 PHE B C 1
ATOM 1632 O O . PHE B 1 14 ? -25.859 14.32 -5.004 1 87.25 14 PHE B O 1
ATOM 1639 N N . ILE B 1 15 ? -26.875 12.484 -5.691 1 90.62 15 ILE B N 1
ATOM 1640 C CA . ILE B 1 15 ? -27.266 12.086 -4.344 1 90.62 15 ILE B CA 1
ATOM 1641 C C . ILE B 1 15 ? -26.016 11.891 -3.482 1 90.62 15 ILE B C 1
ATOM 1643 O O . ILE B 1 15 ? -25.984 12.328 -2.328 1 90.62 15 ILE B O 1
ATOM 1647 N N . ARG B 1 16 ? -25.016 11.305 -4.055 1 92.19 16 ARG B N 1
ATOM 1648 C CA . ARG B 1 16 ? -23.766 11.102 -3.338 1 92.19 16 ARG B CA 1
ATOM 1649 C C . ARG B 1 16 ? -23.109 12.438 -3 1 92.19 16 ARG B C 1
ATOM 1651 O O . ARG B 1 16 ? -22.562 12.609 -1.907 1 92.19 16 ARG B O 1
ATOM 1658 N N . LEU B 1 17 ? -23.141 13.297 -3.973 1 92.44 17 LEU B N 1
ATOM 1659 C CA . LEU B 1 17 ? -22.547 14.609 -3.766 1 92.44 17 LEU B CA 1
ATOM 1660 C C . LEU B 1 17 ? -23.234 15.344 -2.623 1 92.44 17 LEU B C 1
ATOM 1662 O O . LEU B 1 17 ? -22.562 15.922 -1.76 1 92.44 17 LEU B O 1
ATOM 1666 N N . VAL B 1 18 ? -24.469 15.312 -2.639 1 93.25 18 VAL B N 1
ATOM 1667 C CA . VAL B 1 18 ? -25.25 15.992 -1.604 1 93.25 18 VAL B CA 1
ATOM 1668 C C . VAL B 1 18 ? -24.906 15.406 -0.236 1 93.25 18 VAL B C 1
ATOM 1670 O O . VAL B 1 18 ? -24.688 16.141 0.725 1 93.25 18 VAL B O 1
ATOM 1673 N N . ARG B 1 19 ? -24.891 14.086 -0.217 1 93.38 19 ARG B N 1
ATOM 1674 C CA . ARG B 1 19 ? -24.531 13.406 1.025 1 93.38 19 ARG B CA 1
ATOM 1675 C C . ARG B 1 19 ? -23.156 13.844 1.509 1 93.38 19 ARG B C 1
ATOM 1677 O O . ARG B 1 19 ? -22.984 14.188 2.68 1 93.38 19 ARG B O 1
ATOM 1684 N N . ASP B 1 20 ? -22.25 13.867 0.636 1 95 20 ASP B N 1
ATOM 1685 C CA . ASP B 1 20 ? -20.859 14.18 0.985 1 95 20 ASP B CA 1
ATOM 1686 C C . ASP B 1 20 ? -20.719 15.625 1.453 1 95 20 ASP B C 1
ATOM 1688 O O . ASP B 1 20 ? -20.031 15.906 2.43 1 95 20 ASP B O 1
ATOM 1692 N N . VAL B 1 21 ? -21.344 16.516 0.782 1 95.06 21 VAL B N 1
ATOM 1693 C CA . VAL B 1 21 ? -21.281 17.938 1.14 1 95.06 21 VAL B CA 1
ATOM 1694 C C . VAL B 1 21 ? -21.922 18.141 2.51 1 95.06 21 VAL B C 1
ATOM 1696 O O . VAL B 1 21 ? -21.359 18.844 3.361 1 95.06 21 VAL B O 1
ATOM 1699 N N . LEU B 1 22 ? -23.047 17.516 2.775 1 94.12 22 LEU B N 1
ATOM 1700 C CA . LEU B 1 22 ? -23.766 17.688 4.031 1 94.12 22 LEU B CA 1
ATOM 1701 C C . LEU B 1 22 ? -22.969 17.109 5.195 1 94.12 22 LEU B C 1
ATOM 1703 O O . LEU B 1 22 ? -22.828 17.766 6.234 1 94.12 22 LEU B O 1
ATOM 1707 N N . LEU B 1 23 ? -22.469 15.938 4.992 1 92.56 23 LEU B N 1
ATOM 1708 C CA . LEU B 1 23 ? -21.688 15.305 6.051 1 92.56 23 LEU B CA 1
ATOM 1709 C C . LEU B 1 23 ? -20.422 16.094 6.34 1 92.56 23 LEU B C 1
ATOM 1711 O O . LEU B 1 23 ? -20 16.219 7.492 1 92.56 23 LEU B O 1
ATOM 1715 N N . THR B 1 24 ? -19.844 16.609 5.34 1 93.81 24 THR B N 1
ATOM 1716 C CA . THR B 1 24 ? -18.641 17.422 5.52 1 93.81 24 THR B CA 1
ATOM 1717 C C . THR B 1 24 ? -18.953 18.688 6.32 1 93.81 24 THR B C 1
ATOM 1719 O O . THR B 1 24 ? -18.203 19.047 7.234 1 93.81 24 THR B O 1
ATOM 1722 N N . ARG B 1 25 ? -19.969 19.359 5.973 1 93.75 25 ARG B N 1
ATOM 1723 C CA . ARG B 1 25 ? -20.375 20.594 6.645 1 93.75 25 ARG B CA 1
ATOM 1724 C C . ARG B 1 25 ? -20.656 20.359 8.125 1 93.75 25 ARG B C 1
ATOM 1726 O O . ARG B 1 25 ? -20.391 21.219 8.961 1 93.75 25 ARG B O 1
ATOM 1733 N N . VAL B 1 26 ? -21.156 19.188 8.422 1 91.25 26 VAL B N 1
ATOM 1734 C CA . VAL B 1 26 ? -21.562 18.875 9.789 1 91.25 26 VAL B CA 1
ATOM 1735 C C . VAL B 1 26 ? -20.328 18.438 10.594 1 91.25 26 VAL B C 1
ATOM 1737 O O . VAL B 1 26 ? -20.141 18.875 11.734 1 91.25 26 VAL B O 1
ATOM 1740 N N . PHE B 1 27 ? -19.438 17.641 10.016 1 88.81 27 PHE B N 1
ATOM 1741 C CA . PHE B 1 27 ? -18.406 17 10.812 1 88.81 27 PHE B CA 1
ATOM 1742 C C . PHE B 1 27 ? -17.047 17.625 10.57 1 88.81 27 PHE B C 1
ATOM 1744 O O . PHE B 1 27 ? -16.141 17.484 11.383 1 88.81 27 PHE B O 1
ATOM 1751 N N . TYR B 1 28 ? -16.859 18.297 9.43 1 91 28 TYR B N 1
ATOM 1752 C CA . TYR B 1 28 ? -15.57 18.859 9.039 1 91 28 TYR B CA 1
ATOM 1753 C C . TYR B 1 28 ? -15.742 20.266 8.438 1 91 28 TYR B C 1
ATOM 1755 O O . TYR B 1 28 ? -15.406 20.484 7.277 1 91 28 TYR B O 1
ATOM 1763 N N . ARG B 1 29 ? -16.125 21.219 9.102 1 90.31 29 ARG B N 1
ATOM 1764 C CA . ARG B 1 29 ? -16.641 22.516 8.68 1 90.31 29 ARG B CA 1
ATOM 1765 C C . ARG B 1 29 ? -15.594 23.297 7.906 1 90.31 29 ARG B C 1
ATOM 1767 O O . ARG B 1 29 ? -15.922 24.078 7.008 1 90.31 29 ARG B O 1
ATOM 1774 N N . ASN B 1 30 ? -14.398 23.125 8.219 1 92.25 30 ASN B N 1
ATOM 1775 C CA . ASN B 1 30 ? -13.375 23.906 7.547 1 92.25 30 ASN B CA 1
ATOM 1776 C C . ASN B 1 30 ? -12.938 23.25 6.238 1 92.25 30 ASN B C 1
ATOM 1778 O O . ASN B 1 30 ? -12.195 23.859 5.457 1 92.25 30 ASN B O 1
ATOM 1782 N N . CYS B 1 31 ? -13.328 22.047 6.078 1 95.81 31 CYS B N 1
ATOM 1783 C CA . CYS B 1 31 ? -13 21.328 4.852 1 95.81 31 CYS B CA 1
ATOM 1784 C C . CYS B 1 31 ? -13.992 21.656 3.744 1 95.81 31 CYS B C 1
ATOM 1786 O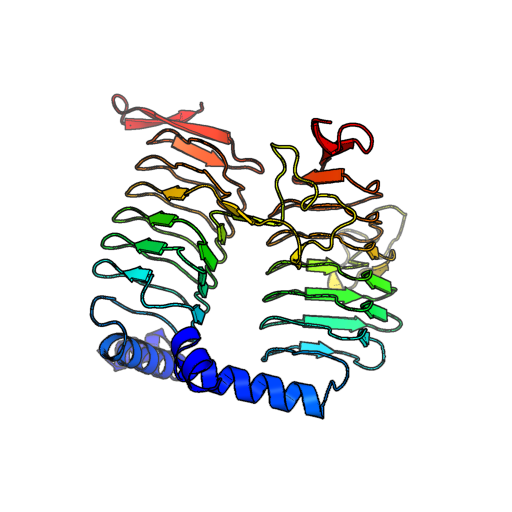 O . CYS B 1 31 ? -15.156 21.938 4.02 1 95.81 31 CYS B O 1
ATOM 1788 N N . ARG B 1 32 ? -13.492 21.688 2.57 1 97.31 32 ARG B N 1
ATOM 1789 C CA . ARG B 1 32 ? -14.383 21.922 1.438 1 97.31 32 ARG B CA 1
ATOM 1790 C C . ARG B 1 32 ? -15.289 20.719 1.197 1 97.31 32 ARG B C 1
ATOM 1792 O O . ARG B 1 32 ? -16.516 20.859 1.118 1 97.31 32 ARG B O 1
ATOM 1799 N N . ILE B 1 33 ? -14.719 19.531 1.066 1 97.06 33 ILE B N 1
ATOM 1800 C CA . ILE B 1 33 ? -15.516 18.328 0.89 1 97.06 33 ILE B CA 1
ATOM 1801 C C . ILE B 1 33 ? -14.664 17.094 1.213 1 97.06 33 ILE B C 1
ATOM 1803 O O . ILE B 1 33 ? -13.508 17 0.792 1 97.06 33 ILE B O 1
ATOM 1807 N N . ILE B 1 34 ? -15.18 16.234 1.934 1 96.31 34 ILE B N 1
ATOM 1808 C CA . ILE B 1 34 ? -14.672 14.883 2.162 1 96.31 34 ILE B CA 1
ATOM 1809 C C . ILE B 1 34 ? -15.664 13.867 1.602 1 96.31 34 ILE B C 1
ATOM 1811 O O . ILE B 1 34 ? -16.812 13.797 2.041 1 96.31 34 ILE B O 1
ATOM 1815 N N . ARG B 1 35 ? -15.195 13.141 0.696 1 96.31 35 ARG B N 1
ATOM 1816 C CA . ARG B 1 35 ? -16.094 12.18 0.078 1 96.31 35 ARG B CA 1
ATOM 1817 C C . ARG B 1 35 ? -16.109 10.867 0.85 1 96.31 35 ARG B C 1
ATOM 1819 O O . ARG B 1 35 ? -15.062 10.398 1.301 1 96.31 35 ARG B O 1
ATOM 1826 N N . PHE B 1 36 ? -17.234 10.289 0.921 1 92.94 36 PHE B N 1
ATOM 1827 C CA . PHE B 1 36 ? -17.422 9.07 1.692 1 92.94 36 PHE B CA 1
ATOM 1828 C C . PHE B 1 36 ? -17.516 7.855 0.774 1 92.94 36 PHE B C 1
ATOM 1830 O O . PHE B 1 36 ? -17.953 7.969 -0.371 1 92.94 36 PHE B O 1
ATOM 1837 N N . PRO B 1 37 ? -17.219 6.668 1.162 1 92.44 37 PRO B N 1
ATOM 1838 C CA . PRO B 1 37 ? -16.75 6.406 2.523 1 92.44 37 PRO B CA 1
ATOM 1839 C C . PRO B 1 37 ? -15.336 6.926 2.773 1 92.44 37 PRO B C 1
ATOM 1841 O O . PRO B 1 37 ? -14.555 7.082 1.83 1 92.44 37 PRO B O 1
ATOM 1844 N N . CYS B 1 38 ? -15.008 7.309 4.023 1 93.5 38 CYS B N 1
ATOM 1845 C CA . CYS B 1 38 ? -13.672 7.641 4.512 1 93.5 38 CYS B CA 1
ATOM 1846 C C . CYS B 1 38 ? -13.383 6.93 5.828 1 93.5 38 CYS B C 1
ATOM 1848 O O . CYS B 1 38 ? -14.305 6.523 6.535 1 93.5 38 CYS B O 1
ATOM 1850 N N . TYR B 1 39 ? -12.148 6.684 6.094 1 94.25 39 TYR B N 1
ATOM 1851 C CA . TYR B 1 39 ? -11.688 5.969 7.281 1 94.25 39 TYR B CA 1
ATOM 1852 C C . TYR B 1 39 ? -10.688 6.809 8.07 1 94.25 39 TYR B C 1
ATOM 1854 O O . TYR B 1 39 ? -9.492 6.777 7.793 1 94.25 39 TYR B O 1
ATOM 1862 N N . ILE B 1 40 ? -11.164 7.543 8.969 1 93.44 40 ILE B N 1
ATOM 1863 C CA . ILE B 1 40 ? -10.336 8.453 9.75 1 93.44 40 ILE B CA 1
ATOM 1864 C C . ILE B 1 40 ? -10.281 7.984 11.203 1 93.44 40 ILE B C 1
ATOM 1866 O O . ILE B 1 40 ? -11.297 7.961 11.898 1 93.44 40 ILE B O 1
ATOM 1870 N N . ARG B 1 41 ? -9.102 7.59 11.594 1 91.69 41 ARG B N 1
ATOM 1871 C CA . ARG B 1 41 ? -8.891 7.109 12.953 1 91.69 41 ARG B CA 1
ATOM 1872 C C . ARG B 1 41 ? -8.086 8.109 13.773 1 91.69 41 ARG B C 1
ATOM 1874 O O . ARG B 1 41 ? -7.035 8.578 13.336 1 91.69 41 ARG B O 1
ATOM 1881 N N . ASN B 1 42 ? -8.555 8.312 14.961 1 89.38 42 ASN B N 1
ATOM 1882 C CA . ASN B 1 42 ? -7.969 9.289 15.867 1 89.38 42 ASN B CA 1
ATOM 1883 C C . ASN B 1 42 ? -8.016 10.703 15.281 1 89.38 42 ASN B C 1
ATOM 1885 O O . ASN B 1 42 ? -6.98 11.359 15.164 1 89.38 42 ASN B O 1
ATOM 1889 N N . ASP B 1 43 ? -9.242 11.195 15.117 1 83.19 43 ASP B N 1
ATOM 1890 C CA . ASP B 1 43 ? -9.523 12.461 14.43 1 83.19 43 ASP B CA 1
ATOM 1891 C C . ASP B 1 43 ? -8.977 13.648 15.227 1 83.19 43 ASP B C 1
ATOM 1893 O O . ASP B 1 43 ? -8.594 14.664 14.648 1 83.19 43 ASP B O 1
ATOM 1897 N N . GLY B 1 44 ? -8.828 13.461 16.438 1 87.31 44 GLY B N 1
ATOM 1898 C CA . GLY B 1 44 ? -8.336 14.547 17.266 1 87.31 44 GLY B CA 1
ATOM 1899 C C . GLY B 1 44 ? -6.883 14.891 17 1 87.31 44 GLY B C 1
ATOM 1900 O O . GLY B 1 44 ? -6.406 15.953 17.391 1 87.31 44 GLY B O 1
ATOM 1901 N N . SER B 1 45 ? -6.164 13.992 16.359 1 94.44 45 SER B N 1
ATOM 1902 C CA . SER B 1 45 ? -4.742 14.188 16.078 1 94.44 45 SER B CA 1
ATOM 1903 C C . SER B 1 45 ? -4.516 14.523 14.609 1 94.44 45 SER B C 1
ATOM 1905 O O . SER B 1 45 ? -3.377 14.516 14.133 1 94.44 45 SER B O 1
ATOM 1907 N N . ILE B 1 46 ? -5.582 14.789 13.93 1 96.62 46 ILE B N 1
ATOM 1908 C CA . ILE B 1 46 ? -5.531 15.141 12.516 1 96.62 46 ILE B CA 1
ATOM 1909 C C . ILE B 1 46 ? -6.055 16.562 12.32 1 96.62 46 ILE B C 1
ATOM 1911 O O . ILE B 1 46 ? -7.188 16.875 12.703 1 96.62 46 ILE B O 1
ATOM 1915 N N . ASN B 1 47 ? -5.25 17.391 11.805 1 97.06 47 ASN B N 1
ATOM 1916 C CA . ASN B 1 47 ? -5.586 18.797 11.594 1 97.06 47 ASN B CA 1
ATOM 1917 C C . ASN B 1 47 ? -5.77 19.125 10.109 1 97.06 47 ASN B C 1
ATOM 1919 O O . ASN B 1 47 ? -4.828 19 9.328 1 97.06 47 ASN B O 1
ATOM 1923 N N . PHE B 1 48 ? -6.926 19.578 9.812 1 97.69 48 PHE B N 1
ATOM 1924 C CA . PHE B 1 48 ? -7.23 19.984 8.445 1 97.69 48 PHE B CA 1
ATOM 1925 C C . PHE B 1 48 ? -7.129 21.5 8.305 1 97.69 48 PHE B C 1
ATOM 1927 O O . PHE B 1 48 ? -7.75 22.25 9.062 1 97.69 48 PHE B O 1
ATOM 1934 N N . GLY B 1 49 ? -6.324 21.969 7.316 1 97.94 49 GLY B N 1
ATOM 1935 C CA . GLY B 1 49 ? -6.352 23.375 6.945 1 97.94 49 GLY B CA 1
ATOM 1936 C C . GLY B 1 49 ? -7.613 23.766 6.199 1 97.94 49 GLY B C 1
ATOM 1937 O O . GLY B 1 49 ? -8.445 22.906 5.883 1 97.94 49 GLY B O 1
ATOM 1938 N N . GLU B 1 50 ? -7.707 25.016 5.844 1 98 50 GLU B N 1
ATOM 1939 C CA . GLU B 1 50 ? -8.875 25.5 5.117 1 98 50 GLU B CA 1
ATOM 1940 C C . GLU B 1 50 ? -8.961 24.891 3.725 1 98 50 GLU B C 1
ATOM 1942 O O . GLU B 1 50 ? -7.934 24.688 3.066 1 98 50 GLU B O 1
ATOM 1947 N N . ASN B 1 51 ? -10.211 24.531 3.318 1 98.19 51 ASN B N 1
ATOM 1948 C CA . ASN B 1 51 ? -10.531 24.109 1.957 1 98.19 51 ASN B CA 1
ATOM 1949 C C . ASN B 1 51 ? -9.922 22.75 1.62 1 98.19 51 ASN B C 1
ATOM 1951 O O . ASN B 1 51 ? -9.609 22.484 0.46 1 98.19 51 ASN B O 1
ATOM 1955 N N . PHE B 1 52 ? -9.68 22 2.617 1 98.5 52 PHE B N 1
ATOM 1956 C CA . PHE B 1 52 ? -9.242 20.625 2.373 1 98.5 52 PHE B CA 1
ATOM 1957 C C . PHE B 1 52 ? -10.289 19.859 1.565 1 98.5 52 PHE B C 1
ATOM 1959 O O . PHE B 1 52 ? -11.484 19.984 1.825 1 98.5 52 PHE B O 1
ATOM 1966 N N . THR B 1 53 ? -9.82 19.047 0.555 1 98.44 53 THR B N 1
ATOM 1967 C CA . THR B 1 53 ? -10.68 18.266 -0.325 1 98.44 53 THR B CA 1
ATOM 1968 C C . THR B 1 53 ? -10.172 16.844 -0.447 1 98.44 53 THR B C 1
ATOM 1970 O O . THR B 1 53 ? -8.969 16.609 -0.604 1 98.44 53 THR B O 1
ATOM 1973 N N . SER B 1 54 ? -11.117 15.922 -0.38 1 98.19 54 SER B N 1
ATOM 1974 C CA . SER B 1 54 ? -10.695 14.531 -0.573 1 98.19 54 SER B CA 1
ATOM 1975 C C . SER B 1 54 ? -11.625 13.805 -1.538 1 98.19 54 SER B C 1
ATOM 1977 O O . SER B 1 54 ? -12.812 14.125 -1.63 1 98.19 54 SER B O 1
ATOM 1979 N N . GLY B 1 55 ? -10.977 12.828 -2.219 1 97.94 55 GLY B N 1
ATOM 1980 C CA . GLY B 1 55 ? -11.773 11.844 -2.93 1 97.94 55 GLY B CA 1
ATOM 1981 C C . GLY B 1 55 ? -12.328 10.758 -2.023 1 97.94 55 GLY B C 1
ATOM 1982 O O . GLY B 1 55 ? -12.328 10.906 -0.799 1 97.94 55 GLY B O 1
ATOM 1983 N N . VAL B 1 56 ? -12.891 9.719 -2.645 1 97.12 56 VAL B N 1
ATOM 1984 C CA . VAL B 1 56 ? -13.477 8.609 -1.899 1 97.12 56 VAL B CA 1
ATOM 1985 C C . VAL B 1 56 ? -12.367 7.715 -1.354 1 97.12 56 VAL B C 1
ATOM 1987 O O . VAL B 1 56 ? -11.258 7.691 -1.89 1 97.12 56 VAL B O 1
ATOM 1990 N N . GLY B 1 57 ? -12.633 7.09 -0.225 1 96.75 57 GLY B N 1
ATOM 1991 C CA . GLY B 1 57 ? -11.734 6.062 0.282 1 96.75 57 GLY B CA 1
ATOM 1992 C C . GLY B 1 57 ? -10.523 6.629 1.003 1 96.75 57 GLY B C 1
ATOM 1993 O O . GLY B 1 57 ? -9.492 5.961 1.11 1 96.75 57 GLY B O 1
ATOM 1994 N N . LEU B 1 58 ? -10.617 7.848 1.414 1 97.75 58 LEU B N 1
ATOM 1995 C CA . LEU B 1 58 ? -9.562 8.438 2.234 1 97.75 58 LEU B CA 1
ATOM 1996 C C . LEU B 1 58 ? -9.375 7.645 3.523 1 97.75 58 LEU B C 1
ATOM 1998 O O . LEU B 1 58 ? -10.344 7.348 4.223 1 97.75 58 LEU B O 1
ATOM 2002 N N . ARG B 1 59 ? -8.125 7.289 3.766 1 97.88 59 ARG B N 1
ATOM 2003 C CA . ARG B 1 59 ? -7.797 6.637 5.031 1 97.88 59 ARG B CA 1
ATOM 2004 C C . ARG B 1 59 ? -6.699 7.398 5.766 1 97.88 59 ARG B C 1
ATOM 2006 O O . ARG B 1 59 ? -5.57 7.492 5.281 1 97.88 59 ARG B O 1
ATOM 2013 N N . LEU B 1 60 ? -7.047 7.973 6.91 1 98 60 LEU B N 1
ATOM 2014 C CA . LEU B 1 60 ? -6.105 8.656 7.785 1 98 60 LEU B CA 1
ATOM 2015 C C . LEU B 1 60 ? -5.992 7.945 9.125 1 98 60 LEU B C 1
ATOM 2017 O O . LEU B 1 60 ? -6.992 7.777 9.828 1 98 60 LEU B O 1
ATOM 2021 N N . ASP B 1 61 ? -4.793 7.5 9.398 1 97.44 61 ASP B N 1
ATOM 2022 C CA . ASP B 1 61 ? -4.527 6.828 10.672 1 97.44 61 ASP B CA 1
ATOM 2023 C C . ASP B 1 61 ? -3.484 7.586 11.484 1 97.44 61 ASP B C 1
ATOM 2025 O O . ASP B 1 61 ? -2.309 7.625 11.117 1 97.44 61 ASP B O 1
ATOM 2029 N N . ALA B 1 62 ? -3.871 8.195 12.508 1 96.75 62 ALA B N 1
ATOM 2030 C CA . ALA B 1 62 ? -2.951 8.742 13.5 1 96.75 62 ALA B CA 1
ATOM 2031 C C . ALA B 1 62 ? -2.918 7.879 14.758 1 96.75 62 ALA B C 1
ATOM 2033 O O . ALA B 1 62 ? -3.85 7.906 15.562 1 96.75 62 ALA B O 1
ATOM 2034 N N . PHE B 1 63 ? -1.838 7.109 14.93 1 93.06 63 PHE B N 1
ATOM 2035 C CA . PHE B 1 63 ? -1.754 6.148 16.016 1 93.06 63 PHE B CA 1
ATOM 2036 C C . PHE B 1 63 ? -0.93 6.707 17.172 1 93.06 63 PHE B C 1
ATOM 2038 O O . PHE B 1 63 ? 0.062 7.406 16.953 1 93.06 63 PHE B O 1
ATOM 2045 N N . GLY B 1 64 ? -1.399 6.336 18.375 1 91.31 64 GLY B N 1
ATOM 2046 C CA . GLY B 1 64 ? -0.643 6.797 19.531 1 91.31 64 GLY B CA 1
ATOM 2047 C C . GLY B 1 64 ? -0.496 8.305 19.578 1 91.31 64 GLY B C 1
ATOM 2048 O O . GLY B 1 64 ? -1.492 9.031 19.625 1 91.31 64 GLY B O 1
ATOM 2049 N N . ARG B 1 65 ? 0.76 8.711 19.5 1 93.31 65 ARG B N 1
ATOM 2050 C CA . ARG B 1 65 ? 1.045 10.141 19.562 1 93.31 65 ARG B CA 1
ATOM 2051 C C . ARG B 1 65 ? 1.207 10.734 18.156 1 93.31 65 ARG B C 1
ATOM 2053 O O . ARG B 1 65 ? 1.701 11.852 18 1 93.31 65 ARG B O 1
ATOM 2060 N N . GLY B 1 66 ? 0.861 9.938 17.219 1 97.5 66 GLY B N 1
ATOM 2061 C CA . GLY B 1 66 ? 1.015 10.391 15.836 1 97.5 66 GLY B CA 1
ATOM 2062 C C . GLY B 1 66 ? 0.1 11.555 15.492 1 97.5 66 GLY B C 1
ATOM 2063 O O . GLY B 1 66 ? -1.015 11.648 16 1 97.5 66 GLY B O 1
ATOM 2064 N N . VAL B 1 67 ? 0.576 12.461 14.57 1 98.44 67 VAL B N 1
ATOM 2065 C CA . VAL B 1 67 ? -0.216 13.602 14.117 1 98.44 67 VAL B CA 1
ATOM 2066 C C . VAL B 1 67 ? -0.127 13.727 12.602 1 98.44 67 VAL B C 1
ATOM 2068 O O . VAL B 1 67 ? 0.91 13.422 12.008 1 98.44 67 VAL B O 1
ATOM 2071 N N . ILE B 1 68 ? -1.189 14.125 12.023 1 98.75 68 ILE B N 1
ATOM 2072 C CA . ILE B 1 68 ? -1.241 14.461 10.602 1 98.75 68 ILE B CA 1
ATOM 2073 C C . ILE B 1 68 ? -1.71 15.898 10.43 1 98.75 68 ILE B C 1
ATOM 2075 O O . ILE B 1 68 ? -2.752 16.297 10.969 1 98.75 68 ILE B O 1
ATOM 2079 N N . PHE B 1 69 ? -0.92 16.688 9.742 1 98.81 69 PHE B N 1
ATOM 2080 C CA . PHE B 1 69 ? -1.231 18.094 9.555 1 98.81 69 PHE B CA 1
ATOM 2081 C C . PHE B 1 69 ? -1.357 18.438 8.078 1 98.81 69 PHE B C 1
ATOM 2083 O O . PHE B 1 69 ? -0.409 18.25 7.309 1 98.81 69 PHE B O 1
ATOM 2090 N N . PHE B 1 70 ? -2.518 18.906 7.684 1 98.75 70 PHE B N 1
ATOM 2091 C CA . PHE B 1 70 ? -2.736 19.453 6.352 1 98.75 70 PHE B CA 1
ATOM 2092 C C . PHE B 1 70 ? -2.805 20.984 6.402 1 98.75 70 PHE B C 1
ATOM 2094 O O . PHE B 1 70 ? -3.627 21.547 7.125 1 98.75 70 PHE B O 1
ATOM 2101 N N . SER B 1 71 ? -1.957 21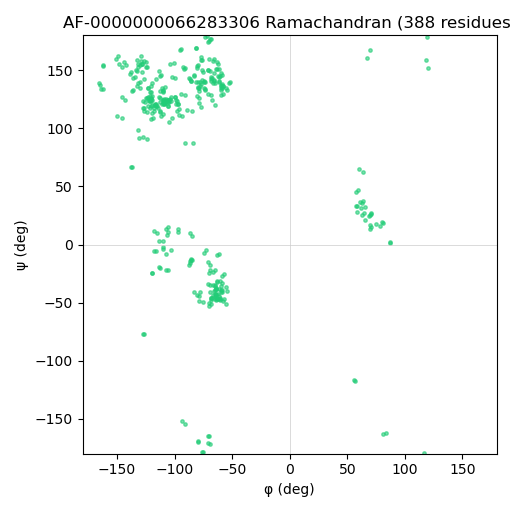.656 5.605 1 98.81 71 SER B N 1
ATOM 2102 C CA . SER B 1 71 ? -2.088 23.109 5.449 1 98.81 71 SER B CA 1
ATOM 2103 C C . SER B 1 71 ? -3.266 23.469 4.551 1 98.81 71 SER B C 1
ATOM 2105 O O . SER B 1 71 ? -4.051 22.594 4.172 1 98.81 71 SER B O 1
ATOM 2107 N N . ASP B 1 72 ? -3.453 24.828 4.316 1 98.81 72 ASP B N 1
ATOM 2108 C CA . ASP B 1 72 ? -4.605 25.312 3.566 1 98.81 72 ASP B CA 1
ATOM 2109 C C . ASP B 1 72 ? -4.551 24.859 2.111 1 98.81 72 ASP B C 1
ATOM 2111 O O . ASP B 1 72 ? -3.469 24.766 1.525 1 98.81 72 ASP B O 1
ATOM 2115 N N . ASN B 1 73 ? -5.688 24.5 1.562 1 98.81 73 ASN B N 1
ATOM 2116 C CA . ASN B 1 73 ? -5.895 24.25 0.139 1 98.81 73 ASN B CA 1
ATOM 2117 C C . ASN B 1 73 ? -5.211 22.969 -0.314 1 98.81 73 ASN B C 1
ATOM 2119 O O . ASN B 1 73 ? -4.73 22.875 -1.445 1 98.81 73 ASN B O 1
ATOM 2123 N N . VAL B 1 74 ? -5.043 22.062 0.537 1 98.88 74 VAL B N 1
ATOM 2124 C CA . VAL B 1 74 ? -4.547 20.734 0.171 1 98.88 74 VAL B CA 1
ATOM 2125 C C . VAL B 1 74 ? -5.688 19.906 -0.409 1 98.88 74 VAL B C 1
ATOM 2127 O O . VAL B 1 74 ? -6.805 19.922 0.112 1 98.88 74 VAL B O 1
ATOM 2130 N N . GLN B 1 75 ? -5.438 19.234 -1.502 1 98.94 75 GLN B N 1
ATOM 2131 C CA . GLN B 1 75 ? -6.395 18.344 -2.141 1 98.94 75 GLN B CA 1
ATOM 2132 C C . GLN B 1 75 ? -5.816 16.938 -2.289 1 98.94 75 GLN B C 1
ATOM 2134 O O . GLN B 1 75 ? -4.695 16.766 -2.775 1 98.94 75 GLN B O 1
ATOM 2139 N N . VAL B 1 76 ? -6.539 15.977 -1.822 1 98.88 76 VAL B N 1
ATOM 2140 C CA . VAL B 1 76 ? -6.16 14.578 -1.997 1 98.88 76 VAL B CA 1
ATOM 2141 C C . VAL B 1 76 ? -7.246 13.836 -2.777 1 98.88 76 VAL B C 1
ATOM 2143 O O . VAL B 1 76 ? -8.438 14.055 -2.549 1 98.88 76 VAL B O 1
ATOM 2146 N N . ASN B 1 77 ? -6.867 12.977 -3.691 1 98.69 77 ASN B N 1
ATOM 2147 C CA . ASN B 1 77 ? -7.84 12.281 -4.52 1 98.69 77 ASN B CA 1
ATOM 2148 C C . ASN B 1 77 ? -8.211 10.922 -3.93 1 98.69 77 ASN B C 1
ATOM 2150 O O . ASN B 1 77 ? -8.328 10.781 -2.711 1 98.69 77 ASN B O 1
ATOM 2154 N N . ASP B 1 78 ? -8.609 9.93 -4.758 1 98.69 78 ASP B N 1
ATOM 2155 C CA . ASP B 1 78 ? -9.273 8.727 -4.277 1 98.69 78 ASP B CA 1
ATOM 2156 C C . ASP B 1 78 ? -8.273 7.758 -3.652 1 98.69 78 ASP B C 1
ATOM 2158 O O . ASP B 1 78 ? -7.16 7.598 -4.156 1 98.69 78 ASP B O 1
ATOM 2162 N N . TYR B 1 79 ? -8.656 7.137 -2.482 1 98.62 79 TYR B N 1
ATOM 2163 C CA . TYR B 1 79 ? -7.984 5.992 -1.886 1 98.62 79 TYR B CA 1
ATOM 2164 C C . TYR B 1 79 ? -6.574 6.359 -1.438 1 98.62 79 TYR B C 1
ATOM 2166 O O . TYR B 1 79 ? -5.645 5.562 -1.572 1 98.62 79 TYR B O 1
ATOM 2174 N N . VAL B 1 80 ? -6.422 7.594 -1.033 1 98.88 80 VAL B N 1
ATOM 2175 C CA . VAL B 1 80 ? -5.18 8.023 -0.395 1 98.88 80 VAL B CA 1
ATOM 2176 C C . VAL B 1 80 ? -5.125 7.484 1.033 1 98.88 80 VAL B C 1
ATOM 2178 O O . VAL B 1 80 ? -6.125 7.508 1.753 1 98.88 80 VAL B O 1
ATOM 2181 N N . HIS B 1 81 ? -3.965 6.934 1.409 1 98.94 81 HIS B N 1
ATOM 2182 C CA . HIS B 1 81 ? -3.729 6.406 2.748 1 98.94 81 HIS B CA 1
ATOM 2183 C C . HIS B 1 81 ? -2.545 7.098 3.414 1 98.94 81 HIS B C 1
ATOM 2185 O O . HIS B 1 81 ? -1.424 7.055 2.9 1 98.94 81 HIS B O 1
ATOM 2191 N N . ILE B 1 82 ? -2.762 7.809 4.555 1 98.94 82 ILE B N 1
ATOM 2192 C CA . ILE B 1 82 ? -1.714 8.461 5.336 1 98.94 82 ILE B CA 1
ATOM 2193 C C . ILE B 1 82 ? -1.724 7.914 6.762 1 98.94 82 ILE B C 1
ATOM 2195 O O . ILE B 1 82 ? -2.758 7.934 7.434 1 98.94 82 ILE B O 1
ATOM 2199 N N . ALA B 1 83 ? -0.614 7.387 7.207 1 98.69 83 ALA B N 1
ATOM 2200 C CA . ALA B 1 83 ? -0.473 6.832 8.547 1 98.69 83 ALA B CA 1
ATOM 2201 C C . ALA B 1 83 ? 0.665 7.512 9.305 1 98.69 83 ALA B C 1
ATOM 2203 O O . ALA B 1 83 ? 1.744 7.73 8.75 1 98.69 83 ALA B O 1
ATOM 2204 N N . SER B 1 84 ? 0.403 7.871 10.578 1 98.69 84 SER B N 1
ATOM 2205 C CA . SER B 1 84 ? 1.401 8.562 11.391 1 98.69 84 SER B CA 1
ATOM 2206 C C . SER B 1 84 ? 1.456 7.988 12.805 1 98.69 84 SER B C 1
ATOM 2208 O O . SER B 1 84 ? 0.417 7.73 13.414 1 98.69 84 SER B O 1
ATOM 2210 N N . ILE B 1 85 ? 2.643 7.711 13.273 1 98.25 85 ILE B N 1
ATOM 2211 C CA . ILE B 1 85 ? 2.818 7.43 14.695 1 98.25 85 ILE B CA 1
ATOM 2212 C C . ILE B 1 85 ? 3.709 8.5 15.328 1 98.25 85 ILE B C 1
ATOM 2214 O O . ILE B 1 85 ? 4.004 8.445 16.531 1 98.25 85 ILE B O 1
ATOM 2218 N N . GLU B 1 86 ? 4.223 9.359 14.484 1 98.31 86 GLU B N 1
ATOM 2219 C CA . GLU B 1 86 ? 4.98 10.531 14.906 1 98.31 86 GLU B CA 1
ATOM 2220 C C . GLU B 1 86 ? 4.418 11.805 14.281 1 98.31 86 GLU B C 1
ATOM 2222 O O . GLU B 1 86 ? 3.623 12.508 14.906 1 98.31 86 GLU B O 1
ATOM 2227 N N . SER B 1 87 ? 4.715 12.031 12.992 1 98.81 87 SER B N 1
ATOM 2228 C CA . SER B 1 87 ? 4.133 13.219 12.375 1 98.81 87 SER B CA 1
ATOM 2229 C C . SER B 1 87 ? 4.246 13.164 10.859 1 98.81 87 SER B C 1
ATOM 2231 O O . SER B 1 87 ? 5.266 12.734 10.32 1 98.81 87 SER B O 1
ATOM 2233 N N . VAL B 1 88 ? 3.229 13.562 10.203 1 98.94 88 VAL B N 1
ATOM 2234 C CA . VAL B 1 88 ? 3.186 13.828 8.766 1 98.94 88 VAL B CA 1
ATOM 2235 C C . VAL B 1 88 ? 2.627 15.227 8.516 1 98.94 88 VAL B C 1
ATOM 2237 O O . VAL B 1 88 ? 1.524 15.547 8.969 1 98.94 88 VAL B O 1
ATOM 2240 N N . THR B 1 89 ? 3.377 16.047 7.828 1 98.94 89 THR B N 1
ATOM 2241 C CA . THR B 1 89 ? 2.955 17.406 7.531 1 98.94 89 THR B CA 1
ATOM 2242 C C . THR B 1 89 ? 2.906 17.641 6.023 1 98.94 89 THR B C 1
ATOM 2244 O O . THR B 1 89 ? 3.859 17.312 5.309 1 98.94 89 THR B O 1
ATOM 2247 N N . ILE B 1 90 ? 1.841 18.188 5.535 1 98.94 90 ILE B N 1
ATOM 2248 C CA . ILE B 1 90 ? 1.646 18.469 4.117 1 98.94 90 ILE B CA 1
ATOM 2249 C C . ILE B 1 90 ? 1.418 19.969 3.918 1 98.94 90 ILE B C 1
ATOM 2251 O O . ILE B 1 90 ? 0.476 20.547 4.473 1 98.94 90 ILE B O 1
ATOM 2255 N N . GLY B 1 91 ? 2.168 20.562 3.082 1 98.94 91 GLY B N 1
ATOM 2256 C CA . GLY B 1 91 ? 2.195 22.016 2.918 1 98.94 91 GLY B CA 1
ATOM 2257 C C . GLY B 1 91 ? 1.064 22.531 2.055 1 98.94 91 GLY B C 1
ATOM 2258 O O . GLY B 1 91 ? 0.411 21.766 1.345 1 98.94 91 GLY B O 1
ATOM 2259 N N . ARG B 1 92 ? 0.933 23.844 2.076 1 98.88 92 ARG B N 1
ATOM 2260 C CA . ARG B 1 92 ? -0.156 24.578 1.434 1 98.88 92 ARG B CA 1
ATOM 2261 C C . ARG B 1 92 ? -0.161 24.344 -0.072 1 98.88 92 ARG B C 1
ATOM 2263 O O . ARG B 1 92 ? 0.898 24.281 -0.7 1 98.88 92 ARG B O 1
ATOM 2270 N N . ASP B 1 93 ? -1.351 24.188 -0.649 1 98.94 93 ASP B N 1
ATOM 2271 C CA . ASP B 1 93 ? -1.587 24.156 -2.09 1 98.94 93 ASP B CA 1
ATOM 2272 C C . ASP B 1 93 ? -1.03 22.875 -2.711 1 98.94 93 ASP B C 1
ATOM 2274 O O . ASP B 1 93 ? -0.769 22.828 -3.916 1 98.94 93 AS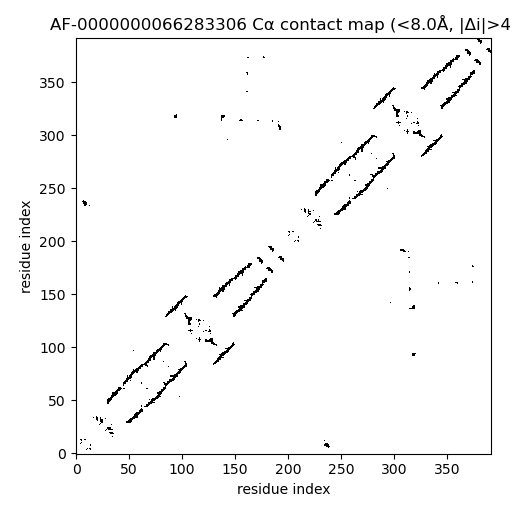P B O 1
ATOM 2278 N N . THR B 1 94 ? -0.729 21.906 -1.91 1 98.94 94 THR B N 1
ATOM 2279 C CA . THR B 1 94 ? -0.243 20.625 -2.406 1 98.94 94 THR B CA 1
ATOM 2280 C C . THR B 1 94 ? -1.394 19.781 -2.953 1 98.94 94 THR B C 1
ATOM 2282 O O . THR B 1 94 ? -2.48 19.75 -2.371 1 98.94 94 THR B O 1
ATOM 2285 N N . LEU B 1 95 ? -1.154 19.156 -4.129 1 98.94 95 LEU B N 1
ATOM 2286 C CA . LEU B 1 95 ? -2.105 18.297 -4.816 1 98.94 95 LEU B CA 1
ATOM 2287 C C . LEU B 1 95 ? -1.61 16.844 -4.828 1 98.94 95 LEU B C 1
ATOM 2289 O O . LEU B 1 95 ? -0.515 16.562 -5.32 1 98.94 95 LEU B O 1
ATOM 2293 N N . ILE B 1 96 ? -2.393 15.969 -4.297 1 98.94 96 ILE B N 1
ATOM 2294 C CA . ILE B 1 96 ? -2.033 14.562 -4.18 1 98.94 96 ILE B CA 1
ATOM 2295 C C . ILE B 1 96 ? -3.002 13.711 -5 1 98.94 96 ILE B C 1
ATOM 2297 O O . ILE B 1 96 ? -4.207 13.711 -4.75 1 98.94 96 ILE B O 1
ATOM 2301 N N . ALA B 1 97 ? -2.533 12.961 -5.973 1 98.94 97 ALA B N 1
ATOM 2302 C CA . ALA B 1 97 ? -3.355 12.117 -6.832 1 98.94 97 ALA B CA 1
ATOM 2303 C C . ALA B 1 97 ? -3.883 10.906 -6.062 1 98.94 97 ALA B C 1
ATOM 2305 O O . ALA B 1 97 ? -3.834 10.875 -4.828 1 98.94 97 ALA B O 1
ATOM 2306 N N . SER B 1 98 ? -4.512 9.938 -6.832 1 98.88 98 SER B N 1
ATOM 2307 C CA . SER B 1 98 ? -5.176 8.805 -6.199 1 98.88 98 SER B CA 1
ATOM 2308 C C . SER B 1 98 ? -4.168 7.73 -5.797 1 98.88 98 SER B C 1
ATOM 2310 O O . SER B 1 98 ? -3.061 7.676 -6.336 1 98.88 98 SER B O 1
ATOM 2312 N N . LYS B 1 99 ? -4.543 6.953 -4.762 1 98.81 99 LYS B N 1
ATOM 2313 C CA . LYS B 1 99 ? -3.852 5.734 -4.344 1 98.81 99 LYS B CA 1
ATOM 2314 C C . LYS B 1 99 ? -2.451 6.051 -3.826 1 98.81 99 LYS B C 1
ATOM 2316 O O . LYS B 1 99 ? -1.552 5.211 -3.906 1 98.81 99 LYS B O 1
ATOM 2321 N N . VAL B 1 100 ? -2.215 7.305 -3.418 1 98.94 100 VAL B N 1
ATOM 2322 C CA . VAL B 1 100 ? -0.949 7.672 -2.795 1 98.94 100 VAL B CA 1
ATOM 2323 C C . VAL B 1 100 ? -0.902 7.141 -1.364 1 98.94 100 VAL B C 1
ATOM 2325 O O . VAL B 1 100 ? -1.915 7.145 -0.66 1 98.94 100 VAL B O 1
ATOM 2328 N N . PHE B 1 101 ? 0.296 6.629 -0.961 1 98.94 101 PHE B N 1
ATOM 2329 C CA . PHE B 1 101 ? 0.542 6.148 0.393 1 98.94 101 PHE B CA 1
ATOM 2330 C C . PHE B 1 101 ? 1.665 6.938 1.054 1 98.94 101 PHE B C 1
ATOM 2332 O O . PHE B 1 101 ? 2.754 7.066 0.491 1 98.94 101 PHE B O 1
ATOM 2339 N N . ILE B 1 102 ? 1.391 7.531 2.217 1 98.94 102 ILE B N 1
ATOM 2340 C CA . ILE B 1 102 ? 2.379 8.266 2.998 1 98.94 102 ILE B CA 1
ATOM 2341 C C . ILE B 1 102 ? 2.461 7.684 4.406 1 98.94 102 ILE B C 1
ATOM 2343 O O . ILE B 1 102 ? 1.446 7.574 5.102 1 98.94 102 ILE B O 1
ATOM 2347 N N . THR B 1 103 ? 3.602 7.312 4.859 1 98.81 103 THR B N 1
ATOM 2348 C CA . THR B 1 103 ? 3.77 6.773 6.207 1 98.81 103 THR B CA 1
ATOM 2349 C C . THR B 1 103 ? 5.035 7.324 6.855 1 98.81 103 THR B C 1
ATOM 2351 O O . THR B 1 103 ? 6.039 7.555 6.176 1 98.81 103 THR B O 1
ATOM 2354 N N . ASP B 1 104 ? 5.004 7.52 8.203 1 98.75 104 ASP B N 1
ATOM 2355 C CA . ASP B 1 104 ? 6.191 7.969 8.922 1 98.75 104 ASP B CA 1
ATOM 2356 C C . ASP B 1 104 ? 6.812 6.824 9.727 1 98.75 104 ASP B C 1
ATOM 2358 O O . ASP B 1 104 ? 7.617 7.059 10.633 1 98.75 104 ASP B O 1
ATOM 2362 N N . HIS B 1 105 ? 6.352 5.527 9.383 1 98 105 HIS B N 1
ATOM 2363 C CA . HIS B 1 105 ? 6.879 4.441 10.203 1 98 105 HIS B CA 1
ATOM 2364 C C . HIS B 1 105 ? 6.949 3.141 9.406 1 98 105 HIS B C 1
ATOM 2366 O O . HIS B 1 105 ? 6.336 3.023 8.344 1 98 105 HIS B O 1
ATOM 2372 N N . ASN B 1 106 ? 7.785 2.24 9.914 1 95.5 106 ASN B N 1
ATOM 2373 C CA . ASN B 1 106 ? 7.953 0.888 9.391 1 95.5 106 ASN B CA 1
ATOM 2374 C C . ASN B 1 106 ? 7.727 -0.165 10.469 1 95.5 106 ASN B C 1
ATOM 2376 O O . ASN B 1 106 ? 7.863 0.124 11.664 1 95.5 106 ASN B O 1
ATOM 2380 N N . HIS B 1 107 ? 7.414 -1.304 10.055 1 95.62 107 HIS B N 1
ATOM 2381 C CA . HIS B 1 107 ? 7.359 -2.469 10.93 1 95.62 107 HIS B CA 1
ATOM 2382 C C . HIS B 1 107 ? 8.742 -3.096 11.102 1 95.62 107 HIS B C 1
ATOM 2384 O O . HIS B 1 107 ? 9.078 -4.062 10.414 1 95.62 107 HIS B O 1
ATOM 2390 N N . GLY B 1 108 ? 9.477 -2.623 12.039 1 93.38 108 GLY B N 1
ATOM 2391 C CA . GLY B 1 108 ? 10.844 -3.057 12.266 1 93.38 108 GLY B CA 1
ATOM 2392 C C . GLY B 1 108 ? 11.859 -1.938 12.109 1 93.38 108 GLY B C 1
ATOM 2393 O O . GLY B 1 108 ? 11.586 -0.936 11.445 1 93.38 108 GLY B O 1
ATOM 2394 N N . SER B 1 109 ? 13 -2.139 12.703 1 91.25 109 SER B N 1
ATOM 2395 C CA . SER B 1 109 ? 14.164 -1.268 12.539 1 91.25 109 SER B CA 1
ATOM 2396 C C . SER B 1 109 ? 15.195 -1.893 11.602 1 91.25 109 SER B C 1
ATOM 2398 O O . SER B 1 109 ? 15.688 -2.994 11.859 1 91.25 109 SER B O 1
ATOM 2400 N N . PHE B 1 110 ? 15.539 -1.13 10.531 1 91.12 110 PHE B N 1
ATOM 2401 C CA . PHE B 1 110 ? 16.438 -1.713 9.531 1 91.12 110 PHE B CA 1
ATOM 2402 C C . PHE B 1 110 ? 17.781 -0.995 9.523 1 91.12 110 PHE B C 1
ATOM 2404 O O . PHE B 1 110 ? 18.641 -1.305 8.703 1 91.12 110 PHE B O 1
ATOM 2411 N N . LYS B 1 111 ? 17.922 -0.057 10.414 1 86.12 111 LYS B N 1
ATOM 2412 C CA . LYS B 1 111 ? 19.156 0.731 10.453 1 86.12 111 LYS B CA 1
ATOM 2413 C C . LYS B 1 111 ? 19.953 0.451 11.719 1 86.12 111 LYS B C 1
ATOM 2415 O O . LYS B 1 111 ? 21.141 0.746 11.789 1 86.12 111 LYS B O 1
ATOM 2420 N N . HIS B 1 112 ? 19.25 -0.086 12.711 1 85.81 112 HIS B N 1
ATOM 2421 C CA . HIS B 1 112 ? 19.891 -0.33 14 1 85.81 112 HIS B CA 1
ATOM 2422 C C . HIS B 1 112 ? 19.594 -1.739 14.508 1 85.81 112 HIS B C 1
ATOM 2424 O O . HIS B 1 112 ? 18.641 -2.383 14.039 1 85.81 112 HIS B O 1
ATOM 2430 N N . SER B 1 113 ? 20.5 -2.129 15.398 1 85.19 113 SER B N 1
ATOM 2431 C CA . SER B 1 113 ? 20.234 -3.418 16.031 1 85.19 113 SER B CA 1
ATOM 2432 C C . SER B 1 113 ? 19.016 -3.35 16.922 1 85.19 113 SER B C 1
ATOM 2434 O O . SER B 1 113 ? 18.922 -2.479 17.797 1 85.19 113 SER B O 1
ATOM 2436 N N . ASP B 1 114 ? 18.156 -4.203 16.609 1 89.94 114 ASP B N 1
ATOM 2437 C CA . ASP B 1 114 ? 16.938 -4.316 17.391 1 89.94 114 ASP B CA 1
ATOM 2438 C C . ASP B 1 114 ? 16.406 -5.746 17.375 1 89.94 114 ASP B C 1
ATOM 2440 O O . ASP B 1 114 ? 15.875 -6.211 16.359 1 89.94 114 ASP B O 1
ATOM 2444 N N . PRO B 1 115 ? 16.469 -6.406 18.484 1 89.62 115 PRO B N 1
ATOM 2445 C CA . PRO B 1 115 ? 16.016 -7.801 18.531 1 89.62 115 PRO B CA 1
ATOM 2446 C C . PRO B 1 115 ? 14.555 -7.957 18.125 1 89.62 115 PRO B C 1
ATOM 2448 O O . PRO B 1 115 ? 14.172 -9 17.594 1 89.62 115 PRO B O 1
ATOM 2451 N N . MET B 1 116 ? 13.828 -6.984 18.312 1 93.44 116 MET B N 1
ATOM 2452 C CA . MET B 1 116 ? 12.406 -7.059 18 1 93.44 116 MET B CA 1
ATOM 2453 C C . MET B 1 116 ? 12.148 -6.758 16.531 1 93.44 116 MET B C 1
ATOM 2455 O O . MET B 1 116 ? 11 -6.688 16.094 1 93.44 116 MET B O 1
ATOM 2459 N N . SER B 1 117 ? 13.172 -6.633 15.797 1 94.5 117 SER B N 1
ATOM 2460 C CA . SER B 1 117 ? 13.062 -6.422 14.359 1 94.5 117 SER B CA 1
ATOM 2461 C C . SER B 1 117 ? 13.648 -7.594 13.578 1 94.5 117 SER B C 1
ATOM 2463 O O . SER B 1 117 ? 13.82 -7.516 12.359 1 94.5 117 SER B O 1
ATOM 2465 N N . SER B 1 118 ? 13.93 -8.617 14.328 1 95.19 118 SER B N 1
ATOM 2466 C CA . SER B 1 118 ? 14.438 -9.859 13.75 1 95.19 118 SER B CA 1
ATOM 2467 C C . SER B 1 118 ? 13.422 -10.484 12.789 1 95.19 118 SER B C 1
ATOM 2469 O O . SER B 1 118 ? 12.219 -10.398 13.016 1 95.19 118 SER B O 1
ATOM 2471 N N . PRO B 1 119 ? 13.969 -11.133 11.688 1 96.44 119 PRO B N 1
ATOM 2472 C CA . PRO B 1 119 ? 13.062 -11.828 10.773 1 96.44 119 PRO B CA 1
ATOM 2473 C C . PRO B 1 119 ? 12.32 -12.984 11.445 1 96.44 119 PRO B C 1
ATOM 2475 O O . PRO B 1 119 ? 11.375 -13.531 10.875 1 96.44 119 PRO B O 1
ATOM 2478 N N . ASN B 1 120 ? 12.641 -13.367 12.641 1 96.5 120 ASN B N 1
ATOM 2479 C CA . ASN B 1 120 ? 11.969 -14.422 13.391 1 96.5 120 ASN B CA 1
ATOM 2480 C C . ASN B 1 120 ? 10.742 -13.898 14.133 1 96.5 120 ASN B C 1
ATOM 2482 O O . ASN B 1 120 ? 9.945 -14.68 14.656 1 96.5 120 ASN B O 1
ATOM 2486 N N . ILE B 1 121 ? 10.656 -12.586 14.195 1 97.31 121 ILE B N 1
ATOM 2487 C CA . ILE B 1 121 ? 9.508 -11.945 14.828 1 97.31 121 ILE B CA 1
ATOM 2488 C C . ILE B 1 121 ? 8.461 -11.609 13.773 1 97.31 121 ILE B C 1
ATOM 2490 O O . ILE B 1 121 ? 8.781 -11.039 12.727 1 97.31 121 ILE B O 1
ATOM 2494 N N . PRO B 1 122 ? 7.184 -12.031 14.055 1 98.25 122 PRO B N 1
ATOM 2495 C CA . PRO B 1 122 ? 6.133 -11.617 13.117 1 98.25 122 PRO B CA 1
ATOM 2496 C C . PRO B 1 122 ? 6.133 -10.109 12.859 1 98.25 122 PRO B C 1
ATOM 2498 O O . PRO B 1 122 ? 6.324 -9.32 13.789 1 98.25 122 PRO B O 1
ATOM 2501 N N . PRO B 1 123 ? 5.906 -9.711 11.586 1 97.81 123 PRO B N 1
ATOM 2502 C CA . PRO B 1 123 ? 5.984 -8.289 11.258 1 97.81 123 PRO B CA 1
ATOM 2503 C C . PRO B 1 123 ? 5.074 -7.43 12.125 1 97.81 123 PRO B C 1
ATOM 2505 O O . PRO B 1 123 ? 5.438 -6.309 12.5 1 97.81 123 PRO B O 1
ATOM 2508 N N . ASP B 1 124 ? 3.9 -7.906 12.477 1 96.5 124 ASP B N 1
ATOM 2509 C CA . ASP B 1 124 ? 2.938 -7.113 13.234 1 96.5 124 ASP B CA 1
ATOM 2510 C C . ASP B 1 124 ? 3.352 -6.992 14.695 1 96.5 124 ASP B C 1
ATOM 2512 O O . ASP B 1 124 ? 2.742 -6.242 15.461 1 96.5 124 ASP B O 1
ATOM 2516 N N . MET B 1 125 ? 4.379 -7.699 15.109 1 97.12 125 MET B N 1
ATOM 2517 C CA . MET B 1 125 ? 4.867 -7.656 16.484 1 97.12 125 MET B CA 1
ATOM 2518 C C . MET B 1 125 ? 6.219 -6.949 16.562 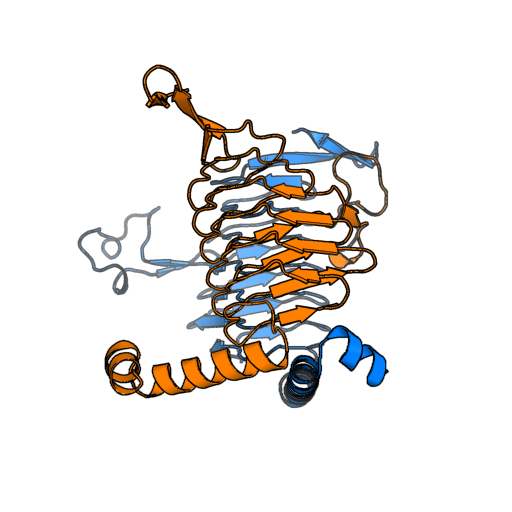1 97.12 125 MET B C 1
ATOM 2520 O O . MET B 1 125 ? 6.789 -6.805 17.641 1 97.12 125 MET B O 1
ATOM 2524 N N . ARG B 1 126 ? 6.711 -6.559 15.453 1 96.38 126 ARG B N 1
ATOM 2525 C CA . ARG B 1 126 ? 8.016 -5.902 15.438 1 96.38 126 ARG B CA 1
ATOM 2526 C C . ARG B 1 126 ? 7.91 -4.461 15.93 1 96.38 126 ARG B C 1
ATOM 2528 O O . ARG B 1 126 ? 6.828 -3.869 15.906 1 96.38 126 ARG B O 1
ATOM 2535 N N . THR B 1 127 ? 9.07 -3.963 16.359 1 94.5 127 THR B N 1
ATOM 2536 C CA . THR B 1 127 ? 9.18 -2.553 16.719 1 94.5 127 THR B CA 1
ATOM 2537 C C . THR B 1 127 ? 8.734 -1.666 15.555 1 94.5 127 THR B C 1
ATOM 2539 O O . THR B 1 127 ? 9.078 -1.93 14.398 1 94.5 127 THR B O 1
ATOM 2542 N N . LEU B 1 128 ? 7.926 -0.688 15.961 1 95.12 128 LEU B N 1
ATOM 2543 C CA . LEU B 1 128 ? 7.645 0.344 14.969 1 95.12 128 LEU B CA 1
ATOM 2544 C C . LEU B 1 128 ? 8.672 1.465 15.039 1 95.12 128 LEU B C 1
ATOM 2546 O O . LEU B 1 128 ? 8.805 2.125 16.078 1 95.12 128 LEU B O 1
ATOM 2550 N N . GLU B 1 129 ? 9.383 1.614 14.062 1 95.44 129 GLU B N 1
ATOM 2551 C CA . GLU B 1 129 ? 10.359 2.701 13.984 1 95.44 129 GLU B CA 1
ATOM 2552 C C . GLU B 1 129 ? 9.812 3.871 13.172 1 95.44 129 GLU B C 1
ATOM 2554 O O . GLU B 1 129 ? 9.375 3.691 12.031 1 95.44 129 GLU B O 1
ATOM 2559 N N . SER B 1 130 ? 9.82 5.051 13.805 1 97 130 SER B N 1
ATOM 2560 C CA . SER B 1 130 ? 9.219 6.199 13.125 1 97 130 SER B CA 1
ATOM 2561 C C . SER B 1 130 ? 10.273 7.242 12.766 1 97 130 SER B C 1
ATOM 2563 O O . SER B 1 130 ? 11.344 7.289 13.375 1 97 130 SER B O 1
ATOM 2565 N N . SER B 1 131 ? 10.07 7.949 11.703 1 98.06 131 SER B N 1
ATOM 2566 C CA . SER B 1 131 ? 10.742 9.172 11.273 1 98.06 131 SER B CA 1
ATOM 2567 C C . SER B 1 131 ? 9.781 10.109 10.547 1 98.06 131 SER B C 1
ATOM 2569 O O . SER B 1 131 ? 9.102 9.703 9.602 1 98.06 131 SER B O 1
ATOM 2571 N N . ALA B 1 132 ? 9.727 11.32 11.008 1 98.81 132 ALA B N 1
ATOM 2572 C CA . ALA B 1 132 ? 8.711 12.266 10.547 1 98.81 132 ALA B CA 1
ATOM 2573 C C . ALA B 1 132 ? 8.812 12.484 9.039 1 98.81 132 ALA B C 1
ATOM 2575 O O . ALA B 1 132 ? 9.906 12.43 8.469 1 98.81 132 ALA B O 1
ATOM 2576 N N . VAL B 1 133 ? 7.684 12.719 8.406 1 98.94 133 VAL B N 1
ATOM 2577 C CA . VAL B 1 133 ? 7.609 13.047 6.988 1 98.94 133 VAL B CA 1
ATOM 2578 C C . VAL B 1 133 ? 7.133 14.484 6.816 1 98.94 133 VAL B C 1
ATOM 2580 O O . VAL B 1 133 ? 6.164 14.906 7.453 1 98.94 133 VAL B O 1
ATOM 2583 N N . VAL B 1 134 ? 7.816 15.234 5.996 1 99 134 VAL B N 1
ATOM 2584 C CA . VAL B 1 134 ? 7.457 16.625 5.715 1 99 134 VAL B CA 1
ATOM 2585 C C . VAL B 1 134 ? 7.355 16.828 4.203 1 99 134 VAL B C 1
ATOM 2587 O O . VAL B 1 134 ? 8.336 16.656 3.48 1 99 134 VAL B O 1
ATOM 2590 N N . ILE B 1 135 ? 6.215 17.172 3.719 1 99 135 ILE B N 1
ATOM 2591 C CA . ILE B 1 135 ? 5.98 17.531 2.322 1 99 135 ILE B CA 1
ATOM 2592 C C . ILE B 1 135 ? 5.773 19.031 2.199 1 99 135 ILE B C 1
ATOM 2594 O O . ILE B 1 135 ? 4.879 19.594 2.836 1 99 135 ILE B O 1
ATOM 2598 N N . GLY B 1 136 ? 6.516 19.672 1.411 1 98.94 136 GLY B N 1
ATOM 2599 C CA . GLY B 1 136 ? 6.484 21.125 1.27 1 98.94 136 GLY B CA 1
ATOM 2600 C C . GLY B 1 136 ? 5.219 21.625 0.603 1 98.94 136 GLY B C 1
ATOM 2601 O O . GLY B 1 136 ? 4.223 20.906 0.526 1 98.94 136 GLY B O 1
ATOM 2602 N N . GLN B 1 137 ? 5.262 22.922 0.138 1 98.88 137 GLN B N 1
ATOM 2603 C CA . GLN B 1 137 ? 4.121 23.594 -0.481 1 98.88 137 GLN B CA 1
ATOM 2604 C C . GLN B 1 137 ? 4.137 23.406 -1.997 1 98.88 137 GLN B C 1
ATOM 2606 O O . GLN B 1 137 ? 5.199 23.25 -2.598 1 98.88 137 GLN B O 1
ATOM 2611 N N . ARG B 1 138 ? 2.922 23.422 -2.629 1 98.88 138 ARG B N 1
ATOM 2612 C CA . ARG B 1 138 ? 2.758 23.375 -4.078 1 98.88 138 ARG B CA 1
ATOM 2613 C C . ARG B 1 138 ? 3.406 22.125 -4.664 1 98.88 138 ARG B C 1
ATOM 2615 O O . ARG B 1 138 ? 4.035 22.188 -5.723 1 98.88 138 ARG B O 1
ATOM 2622 N N . VAL B 1 139 ? 3.385 21.078 -3.92 1 98.94 139 VAL B N 1
ATOM 2623 C CA . VAL B 1 139 ? 3.916 19.812 -4.383 1 98.94 139 VAL B CA 1
ATOM 2624 C C . VAL B 1 139 ? 2.84 19.047 -5.152 1 98.94 139 VAL B C 1
ATOM 2626 O O . VAL B 1 139 ? 1.661 19.094 -4.793 1 98.94 139 VAL B O 1
ATOM 2629 N N . TRP B 1 140 ? 3.256 18.359 -6.23 1 98.94 140 TRP B N 1
ATOM 2630 C CA . TRP B 1 140 ? 2.4 17.438 -6.98 1 98.94 140 TRP B CA 1
ATOM 2631 C C . TRP B 1 140 ? 2.865 16 -6.816 1 98.94 140 TRP B C 1
ATOM 2633 O O . TRP B 1 140 ? 3.971 15.641 -7.234 1 98.94 140 TRP B O 1
ATOM 2643 N N . LEU B 1 141 ? 2.09 15.164 -6.102 1 98.94 141 LEU B N 1
ATOM 2644 C CA . LEU B 1 141 ? 2.342 13.727 -6.031 1 98.94 141 LEU B CA 1
ATOM 2645 C C . LEU B 1 141 ? 1.483 12.969 -7.039 1 98.94 141 LEU B C 1
ATOM 2647 O O . LEU B 1 141 ? 0.257 12.938 -6.914 1 98.94 141 LEU B O 1
ATOM 2651 N N . GLY B 1 142 ? 2.105 12.344 -7.957 1 98.94 142 GLY B N 1
ATOM 2652 C CA . GLY B 1 142 ? 1.393 11.586 -8.977 1 98.94 142 GLY B CA 1
ATOM 2653 C C . GLY B 1 142 ? 0.728 10.336 -8.43 1 98.94 142 GLY B C 1
ATOM 2654 O O . GLY B 1 142 ? 0.846 10.031 -7.238 1 98.94 142 GLY B O 1
ATOM 2655 N N . GLU B 1 143 ? -0.017 9.609 -9.336 1 98.88 143 GLU B N 1
ATOM 2656 C CA . GLU B 1 143 ? -0.809 8.445 -8.961 1 98.88 143 GLU B CA 1
ATOM 2657 C C . GLU B 1 143 ? 0.066 7.355 -8.344 1 98.88 143 GLU B C 1
ATOM 2659 O O . GLU B 1 143 ? 1.155 7.066 -8.844 1 98.88 143 GLU B O 1
ATOM 2664 N N . ASN B 1 144 ? -0.424 6.82 -7.191 1 98.75 144 ASN B N 1
ATOM 2665 C CA . ASN B 1 144 ? 0.159 5.621 -6.598 1 98.75 144 ASN B CA 1
ATOM 2666 C C . ASN B 1 144 ? 1.594 5.863 -6.137 1 98.75 144 ASN B C 1
ATOM 2668 O O . ASN B 1 144 ? 2.42 4.949 -6.16 1 98.75 144 ASN B O 1
ATOM 2672 N N . VAL B 1 145 ? 1.941 7.082 -5.801 1 98.94 145 VAL B N 1
ATOM 2673 C CA . VAL B 1 145 ? 3.232 7.406 -5.203 1 98.94 145 VAL B CA 1
ATOM 2674 C C . VAL B 1 145 ? 3.264 6.926 -3.752 1 98.94 145 VAL B C 1
ATOM 2676 O O . VAL B 1 145 ? 2.256 7.008 -3.043 1 98.94 145 VAL B O 1
ATOM 2679 N N . THR B 1 146 ? 4.391 6.379 -3.307 1 98.94 146 THR B N 1
ATOM 2680 C CA . THR B 1 146 ? 4.625 6.043 -1.907 1 98.94 146 THR B CA 1
ATOM 2681 C C . THR B 1 146 ? 5.711 6.938 -1.312 1 98.94 146 THR B C 1
ATOM 2683 O O . THR B 1 146 ? 6.797 7.07 -1.879 1 98.94 146 THR B O 1
ATOM 2686 N N . VAL B 1 147 ? 5.422 7.605 -0.214 1 98.94 147 VAL B N 1
ATOM 2687 C CA . VAL B 1 147 ? 6.387 8.414 0.525 1 98.94 147 VAL B CA 1
ATOM 2688 C C . VAL B 1 147 ? 6.785 7.695 1.812 1 98.94 147 VAL B C 1
ATOM 2690 O O . VAL B 1 147 ? 5.941 7.426 2.668 1 98.94 147 VAL B O 1
ATOM 2693 N N . LEU B 1 148 ? 8.086 7.457 1.989 1 98.81 148 LEU B N 1
ATOM 2694 C CA . LEU B 1 148 ? 8.57 6.586 3.051 1 98.81 148 LEU B CA 1
ATOM 2695 C C . LEU B 1 148 ? 8.969 7.398 4.281 1 98.81 148 LEU B C 1
ATOM 2697 O O . LEU B 1 148 ? 9.047 8.625 4.219 1 98.81 148 LEU B O 1
ATOM 2701 N N . PRO B 1 149 ? 9.18 6.695 5.406 1 98.69 149 PRO B N 1
ATOM 2702 C CA . PRO B 1 149 ? 9.508 7.391 6.656 1 98.69 149 PRO B CA 1
ATOM 2703 C C . PRO B 1 149 ? 10.766 8.25 6.539 1 98.69 149 PRO B C 1
ATOM 2705 O O . PRO B 1 149 ? 11.75 7.832 5.934 1 98.69 149 PRO B O 1
ATOM 2708 N N . GLY B 1 150 ? 10.68 9.484 7.102 1 98.69 150 GLY B N 1
ATOM 2709 C CA . GLY B 1 150 ? 11.836 10.359 7.18 1 98.69 150 GLY B CA 1
ATOM 2710 C C . GLY B 1 150 ? 12.016 11.219 5.941 1 98.69 150 GLY B C 1
ATOM 2711 O O . GLY B 1 150 ? 12.969 12 5.852 1 98.69 150 GLY B O 1
ATOM 2712 N N . THR B 1 151 ? 11.117 11.102 4.992 1 98.94 151 THR B N 1
ATOM 2713 C CA . THR B 1 151 ? 11.227 11.82 3.729 1 98.94 151 THR B CA 1
ATOM 2714 C C . THR B 1 151 ? 10.914 13.305 3.922 1 98.94 151 THR B C 1
ATOM 2716 O O . THR B 1 151 ? 9.953 13.656 4.609 1 98.94 151 THR B O 1
ATOM 2719 N N . ILE B 1 152 ? 11.703 14.141 3.377 1 98.94 152 ILE B N 1
ATOM 2720 C CA . ILE B 1 152 ? 11.477 15.578 3.314 1 98.94 152 ILE B CA 1
ATOM 2721 C C . ILE B 1 152 ? 11.406 16.031 1.857 1 98.94 152 ILE B C 1
ATOM 2723 O O . ILE B 1 152 ? 12.398 15.945 1.128 1 98.94 152 ILE B O 1
ATOM 2727 N N . ILE B 1 153 ? 10.273 16.469 1.442 1 98.94 153 ILE B N 1
ATOM 2728 C CA . ILE B 1 153 ? 10.078 16.938 0.073 1 98.94 153 ILE B CA 1
ATOM 2729 C C . ILE B 1 153 ? 10.016 18.469 0.052 1 98.94 153 ILE B C 1
ATOM 2731 O O . ILE B 1 153 ? 9.18 19.062 0.719 1 98.94 153 ILE B O 1
ATOM 2735 N N . GLY B 1 154 ? 10.852 19.094 -0.686 1 98.94 154 GLY B N 1
ATOM 2736 C CA . GLY B 1 154 ? 10.883 20.547 -0.792 1 98.94 154 GLY B CA 1
ATOM 2737 C C . GLY B 1 154 ? 9.695 21.125 -1.534 1 98.94 154 GLY B C 1
ATOM 2738 O O . GLY B 1 154 ? 8.891 20.375 -2.096 1 98.94 154 GLY B O 1
ATOM 2739 N N . ASN B 1 155 ? 9.648 22.531 -1.55 1 98.88 155 ASN B N 1
ATOM 2740 C CA . ASN B 1 155 ? 8.547 23.219 -2.201 1 98.88 155 ASN B CA 1
ATOM 2741 C C . ASN B 1 155 ? 8.586 23.047 -3.717 1 98.88 155 ASN B C 1
ATOM 2743 O O . ASN B 1 155 ? 9.664 23 -4.312 1 98.88 155 ASN B O 1
ATOM 2747 N N . GLY B 1 156 ? 7.457 22.875 -4.328 1 98.88 156 GLY B N 1
ATOM 2748 C CA . GLY B 1 156 ? 7.348 22.922 -5.777 1 98.88 156 GLY B CA 1
ATOM 2749 C C . GLY B 1 156 ? 7.824 21.641 -6.441 1 98.88 156 GLY B C 1
ATOM 2750 O O . GLY B 1 156 ? 8.156 21.641 -7.629 1 98.88 156 GLY B O 1
ATOM 2751 N N . VAL B 1 157 ? 7.969 20.562 -5.73 1 98.94 157 VAL B N 1
ATOM 2752 C CA . VAL B 1 157 ? 8.445 19.297 -6.281 1 98.94 157 VAL B CA 1
ATOM 2753 C C . VAL B 1 157 ? 7.309 18.578 -6.992 1 98.94 157 VAL B C 1
ATOM 2755 O O . VAL B 1 157 ? 6.164 18.609 -6.527 1 98.94 157 VAL B O 1
ATOM 2758 N N . VAL B 1 158 ? 7.641 17.969 -8.148 1 98.94 158 VAL B N 1
ATOM 2759 C CA . VAL B 1 158 ? 6.734 17.078 -8.875 1 98.94 158 VAL B CA 1
ATOM 2760 C C . VAL B 1 158 ? 7.238 15.641 -8.773 1 98.94 158 VAL B C 1
ATOM 2762 O O . VAL B 1 158 ? 8.391 15.352 -9.125 1 98.94 158 VAL B O 1
ATOM 2765 N N . VAL B 1 159 ? 6.422 14.789 -8.312 1 98.94 159 VAL B N 1
ATOM 2766 C CA . VAL B 1 159 ? 6.777 13.375 -8.211 1 98.94 159 VAL B CA 1
ATOM 2767 C C . VAL B 1 159 ? 5.996 12.57 -9.242 1 98.94 159 VAL B C 1
ATOM 2769 O O . VAL B 1 159 ? 4.762 12.578 -9.242 1 98.94 159 VAL B O 1
ATOM 2772 N N . GLY B 1 160 ? 6.676 11.852 -10.086 1 98.88 160 GLY B N 1
ATOM 2773 C CA . GLY B 1 160 ? 6.035 11.031 -11.102 1 98.88 160 GLY B CA 1
ATOM 2774 C C . GLY B 1 160 ? 5.246 9.875 -10.523 1 98.88 160 GLY B C 1
ATOM 2775 O O . GLY B 1 160 ? 5.539 9.406 -9.422 1 98.88 160 GLY B O 1
ATOM 2776 N N . ALA B 1 161 ? 4.297 9.406 -11.359 1 98.81 161 ALA B N 1
ATOM 2777 C CA . ALA B 1 161 ? 3.412 8.328 -10.938 1 98.81 161 ALA B CA 1
ATOM 2778 C C . ALA B 1 161 ? 4.203 7.066 -10.609 1 98.81 161 ALA B C 1
ATOM 2780 O O . ALA B 1 161 ? 5.246 6.805 -11.219 1 98.81 161 ALA B O 1
ATOM 2781 N N . ASN B 1 162 ? 3.693 6.312 -9.578 1 98.69 162 ASN B N 1
ATOM 2782 C CA . ASN B 1 162 ? 4.191 5 -9.18 1 98.69 162 ASN B CA 1
ATOM 2783 C C . ASN B 1 162 ? 5.57 5.094 -8.531 1 98.69 162 ASN B C 1
ATOM 2785 O O . ASN B 1 162 ? 6.238 4.078 -8.336 1 98.69 162 ASN B O 1
ATOM 2789 N N . SER B 1 163 ? 5.992 6.266 -8.172 1 98.88 163 SER B N 1
ATOM 2790 C CA . SER B 1 163 ? 7.328 6.449 -7.609 1 98.88 163 SER B CA 1
ATOM 2791 C C . SER B 1 163 ? 7.359 6.09 -6.129 1 98.88 163 SER B C 1
ATOM 2793 O O . SER B 1 163 ? 6.324 6.113 -5.457 1 98.88 163 SER B O 1
ATOM 2795 N N . VAL B 1 164 ? 8.484 5.66 -5.652 1 98.94 164 VAL B N 1
ATOM 2796 C CA . VAL B 1 164 ? 8.781 5.535 -4.23 1 98.94 164 VAL B CA 1
ATOM 2797 C C . VAL B 1 164 ? 9.781 6.613 -3.812 1 98.94 164 VAL B C 1
ATOM 2799 O O . VAL B 1 164 ? 10.891 6.68 -4.348 1 98.94 164 VAL B O 1
ATOM 2802 N N . VAL B 1 165 ? 9.406 7.43 -2.873 1 98.94 165 VAL B N 1
ATOM 2803 C CA . VAL B 1 165 ? 10.203 8.594 -2.498 1 98.94 165 VAL B CA 1
ATOM 2804 C C . VAL B 1 165 ? 10.812 8.383 -1.111 1 98.94 165 VAL B C 1
ATOM 2806 O O . VAL B 1 165 ? 10.109 7.98 -0.178 1 98.94 165 VAL B O 1
ATOM 2809 N N . ARG B 1 166 ? 12.031 8.633 -0.979 1 98.5 166 ARG B N 1
ATOM 2810 C CA . ARG B 1 166 ? 12.758 8.57 0.286 1 98.5 166 ARG B CA 1
ATOM 2811 C C . ARG B 1 166 ? 13.844 9.641 0.345 1 98.5 166 ARG B C 1
ATOM 2813 O O . ARG B 1 166 ? 14.375 10.055 -0.689 1 98.5 166 ARG B O 1
ATOM 2820 N N . GLY B 1 167 ? 14.164 10.047 1.538 1 98.31 167 GLY B N 1
ATOM 2821 C CA . GLY B 1 167 ? 15.25 11 1.73 1 98.31 167 GLY B CA 1
ATOM 2822 C C . GLY B 1 167 ? 14.82 12.438 1.535 1 98.31 167 GLY B C 1
ATOM 2823 O O . GLY B 1 167 ? 13.648 12.773 1.697 1 98.31 167 GLY B O 1
ATOM 2824 N N . SER B 1 168 ? 15.797 13.297 1.335 1 98.88 168 SER B N 1
ATOM 2825 C CA . SER B 1 168 ? 15.562 14.727 1.158 1 98.88 168 SER B CA 1
ATOM 2826 C C . SER B 1 168 ? 15.523 15.102 -0.32 1 98.88 168 SER B C 1
ATOM 2828 O O . SER B 1 168 ? 16.484 14.867 -1.049 1 98.88 168 SER B O 1
ATOM 2830 N N . ILE B 1 169 ? 14.461 15.633 -0.755 1 98.88 169 ILE B N 1
ATOM 2831 C CA . ILE B 1 169 ? 14.273 16.031 -2.146 1 98.88 169 ILE B CA 1
ATOM 2832 C C . ILE B 1 169 ? 14.359 17.547 -2.266 1 98.88 169 ILE B C 1
ATOM 2834 O O . ILE B 1 169 ? 13.562 18.281 -1.657 1 98.88 169 ILE B O 1
ATOM 2838 N N . PRO B 1 170 ? 15.266 18.094 -3 1 98.75 170 PRO B N 1
ATOM 2839 C CA . PRO B 1 170 ? 15.367 19.547 -3.145 1 98.75 170 PRO B CA 1
ATOM 2840 C C . PRO B 1 170 ? 14.141 20.156 -3.812 1 98.75 170 PRO B C 1
ATOM 2842 O O . PRO B 1 170 ? 13.5 19.516 -4.652 1 98.75 170 PRO B O 1
ATOM 2845 N N . GLU B 1 171 ? 13.875 21.375 -3.473 1 98.69 171 GLU B N 1
ATOM 2846 C CA . GLU B 1 171 ? 12.727 22.094 -4.031 1 98.69 171 GLU B CA 1
ATOM 2847 C C . GLU B 1 171 ? 12.875 22.266 -5.539 1 98.69 171 GLU B C 1
ATOM 2849 O O . GLU B 1 171 ? 13.977 22.203 -6.078 1 98.69 171 GLU B O 1
ATOM 2854 N N . ASN B 1 172 ? 11.812 22.453 -6.207 1 98.69 172 ASN B N 1
ATOM 2855 C CA . ASN B 1 172 ? 11.742 22.781 -7.625 1 98.69 172 ASN B CA 1
ATOM 2856 C C . ASN B 1 172 ? 12.438 21.734 -8.484 1 98.69 172 ASN B C 1
ATOM 2858 O O . ASN B 1 172 ? 13.242 22.062 -9.359 1 98.69 172 ASN B O 1
ATOM 2862 N N . THR B 1 173 ? 12.18 20.484 -8.203 1 98.81 173 THR B N 1
ATOM 2863 C CA . THR B 1 173 ? 12.68 19.359 -8.992 1 98.81 173 THR B CA 1
ATOM 2864 C C . THR B 1 173 ? 11.539 18.438 -9.422 1 98.81 173 THR B C 1
ATOM 2866 O O . THR B 1 173 ? 10.453 18.484 -8.844 1 98.81 173 THR B O 1
ATOM 2869 N N . VAL B 1 174 ? 11.758 17.703 -10.445 1 98.88 174 VAL B N 1
ATOM 2870 C CA . VAL B 1 174 ? 10.93 16.562 -10.852 1 98.88 174 VAL B CA 1
ATOM 2871 C C . VAL B 1 174 ? 11.648 15.258 -10.531 1 98.88 174 VAL B C 1
ATOM 2873 O O . VAL B 1 174 ? 12.805 15.062 -10.922 1 98.88 174 VAL B O 1
ATOM 2876 N N . ILE B 1 175 ? 10.977 14.438 -9.789 1 98.94 175 ILE B N 1
ATOM 2877 C CA . ILE B 1 175 ? 11.594 13.156 -9.461 1 98.94 175 ILE B CA 1
ATOM 2878 C C . ILE B 1 175 ? 10.672 12.016 -9.891 1 98.94 175 ILE B C 1
ATOM 2880 O O . ILE B 1 175 ? 9.461 12.195 -10.016 1 98.94 175 ILE B O 1
ATOM 2884 N N . ALA B 1 176 ? 11.242 10.836 -10.195 1 98.81 176 ALA B N 1
ATOM 2885 C CA . ALA B 1 176 ? 10.461 9.656 -10.547 1 98.81 176 ALA B CA 1
ATOM 2886 C C . ALA B 1 176 ? 11.297 8.383 -10.414 1 98.81 176 ALA B C 1
ATOM 2888 O O . ALA B 1 176 ? 12.531 8.445 -10.445 1 98.81 176 ALA B O 1
ATOM 2889 N N . GLY B 1 177 ? 10.555 7.312 -10.195 1 98.19 177 GLY B N 1
ATOM 2890 C CA . GLY B 1 177 ? 11.219 6.02 -10.18 1 98.19 177 GLY B CA 1
ATOM 2891 C C . GLY B 1 177 ? 11.094 5.301 -8.852 1 98.19 177 GLY B C 1
ATOM 2892 O O . GLY B 1 177 ? 10.477 5.812 -7.914 1 98.19 177 GLY B O 1
ATOM 2893 N N . VAL B 1 178 ? 11.68 4.035 -8.742 1 98 178 VAL B N 1
ATOM 2894 C CA . VAL B 1 178 ? 11.641 3.178 -7.559 1 98 178 VAL B CA 1
ATOM 2895 C C . VAL B 1 178 ? 13.047 2.686 -7.23 1 98 178 VAL B C 1
ATOM 2897 O O . VAL B 1 178 ? 13.531 1.721 -7.828 1 98 178 VAL B O 1
ATOM 2900 N N . PRO B 1 179 ? 13.766 3.408 -6.398 1 97.19 179 PRO B N 1
ATOM 2901 C CA . PRO B 1 179 ? 13.383 4.672 -5.766 1 97.19 179 PRO B CA 1
ATOM 2902 C C . PRO B 1 179 ? 13.477 5.863 -6.715 1 97.19 179 PRO B C 1
ATOM 2904 O O . PRO B 1 179 ? 14.164 5.789 -7.738 1 97.19 179 PRO B O 1
ATOM 2907 N N . ALA B 1 180 ? 12.812 6.871 -6.336 1 98.56 180 ALA B N 1
ATOM 2908 C CA . ALA B 1 180 ? 12.734 8.062 -7.172 1 98.56 180 ALA B CA 1
ATOM 2909 C C . ALA B 1 180 ? 14.094 8.766 -7.25 1 98.56 180 ALA B C 1
ATOM 2911 O O . ALA B 1 180 ? 14.82 8.828 -6.258 1 98.56 180 ALA B O 1
ATOM 2912 N N . LYS B 1 181 ? 14.367 9.305 -8.414 1 98.44 181 LYS B N 1
ATOM 2913 C CA . LYS B 1 181 ? 15.547 10.125 -8.672 1 98.44 181 LYS B CA 1
ATOM 2914 C C . LYS B 1 181 ? 15.156 11.445 -9.336 1 98.44 181 LYS B C 1
ATOM 2916 O O . LYS B 1 181 ? 14.102 11.539 -9.961 1 98.44 181 LYS B O 1
ATOM 2921 N N . ILE B 1 182 ? 16.062 12.406 -9.188 1 98.56 182 ILE B N 1
ATOM 2922 C CA . ILE B 1 182 ? 15.828 13.695 -9.828 1 98.56 182 ILE B CA 1
ATOM 2923 C C . ILE B 1 182 ? 15.992 13.555 -11.344 1 98.56 182 ILE B C 1
ATOM 2925 O O . ILE B 1 182 ? 17.031 13.094 -11.828 1 98.56 182 ILE B O 1
ATOM 2929 N N . ILE B 1 183 ? 15.031 14.023 -12.094 1 98.5 183 ILE B N 1
ATOM 2930 C CA . ILE B 1 183 ? 15.133 13.906 -13.547 1 98.5 183 ILE B CA 1
ATOM 2931 C C . ILE B 1 183 ? 15.125 15.289 -14.188 1 98.5 183 ILE B C 1
ATOM 2933 O O . ILE B 1 183 ? 15.609 15.469 -15.305 1 98.5 183 ILE B O 1
ATOM 2937 N N . LYS B 1 184 ? 14.562 16.297 -13.523 1 98.69 184 LYS B N 1
ATOM 2938 C CA . LYS B 1 184 ? 14.594 17.672 -13.992 1 98.69 184 LYS B CA 1
ATOM 2939 C C . LYS B 1 184 ? 14.734 18.656 -12.828 1 98.69 184 LYS B C 1
ATOM 2941 O O . LYS B 1 184 ? 14.391 18.328 -11.695 1 98.69 184 LYS B O 1
ATOM 2946 N N . LYS B 1 185 ? 15.25 19.859 -13.125 1 98.19 185 LYS B N 1
ATOM 2947 C CA . LYS B 1 185 ? 15.328 20.984 -12.211 1 98.19 185 LYS B CA 1
ATOM 2948 C C . LYS B 1 185 ? 14.82 22.266 -12.875 1 98.19 185 LYS B C 1
ATOM 2950 O O . LYS B 1 185 ? 15.086 22.5 -14.055 1 98.19 185 LYS B O 1
ATOM 2955 N N . TYR B 1 186 ? 14.133 22.969 -12.133 1 98.25 186 TYR B N 1
ATOM 2956 C CA . TYR B 1 186 ? 13.648 24.234 -12.68 1 98.25 186 TYR B CA 1
ATOM 2957 C C . TYR B 1 186 ? 14.742 25.297 -12.664 1 98.25 186 TYR B C 1
ATOM 2959 O O . TYR B 1 186 ? 15.375 25.531 -11.633 1 98.25 186 TYR B O 1
ATOM 2967 N N . ASN B 1 187 ? 15.008 25.922 -13.852 1 97.25 187 ASN B N 1
ATOM 2968 C CA . ASN B 1 187 ? 15.914 27.047 -13.984 1 97.25 187 ASN B CA 1
ATOM 2969 C C . ASN B 1 187 ? 15.172 28.375 -13.898 1 97.25 187 ASN B C 1
ATOM 2971 O O . ASN B 1 187 ? 14.438 28.75 -14.82 1 97.25 187 ASN B O 1
ATOM 2975 N N . HIS B 1 188 ? 15.398 29.062 -12.836 1 95.88 188 HIS B N 1
ATOM 2976 C CA . HIS B 1 188 ? 14.648 30.297 -12.578 1 95.88 188 HIS B CA 1
ATOM 2977 C C . HIS B 1 188 ? 15.062 31.391 -13.555 1 95.88 188 HIS B C 1
ATOM 2979 O O . HIS B 1 188 ? 14.297 32.344 -13.789 1 95.88 188 HIS B O 1
ATOM 2985 N N . GLU B 1 189 ? 16.234 31.297 -14.07 1 96.56 189 GLU B N 1
ATOM 2986 C CA . GLU B 1 189 ? 16.688 32.281 -15.039 1 96.56 189 GLU B CA 1
ATOM 2987 C C . GLU B 1 189 ? 16.031 32.062 -16.406 1 96.56 189 GLU B C 1
ATOM 2989 O O . GLU B 1 189 ? 15.453 33 -16.969 1 96.56 189 GLU B O 1
ATOM 2994 N N . THR B 1 190 ? 16.078 30.859 -16.844 1 96.75 190 THR B N 1
ATOM 2995 C CA . THR B 1 190 ? 15.547 30.531 -18.156 1 96.75 190 THR B CA 1
ATOM 2996 C C . THR B 1 190 ? 14.047 30.234 -18.078 1 96.75 190 THR B C 1
ATOM 2998 O O . THR B 1 190 ? 13.359 30.203 -19.094 1 96.75 190 THR B O 1
ATOM 3001 N N . LYS B 1 191 ? 13.602 30 -16.828 1 96.69 191 LYS B N 1
ATOM 3002 C CA . LYS B 1 191 ? 12.211 29.672 -16.562 1 96.69 191 LYS B CA 1
ATOM 3003 C C . LYS B 1 191 ? 11.812 28.359 -17.234 1 96.69 191 LYS B C 1
ATOM 3005 O O . LYS B 1 191 ? 10.703 28.25 -17.781 1 96.69 191 LYS B O 1
ATOM 3010 N N . LEU B 1 192 ? 12.711 27.375 -17.312 1 96.88 192 LEU B N 1
ATOM 3011 C CA . LEU B 1 192 ? 12.484 26.078 -17.938 1 96.88 192 LEU B CA 1
ATOM 3012 C C . LEU B 1 192 ? 12.875 24.953 -16.984 1 96.88 192 LEU B C 1
ATOM 3014 O O . LEU B 1 192 ? 13.781 25.109 -16.172 1 96.88 192 LEU B O 1
ATOM 3018 N N . TRP B 1 193 ? 12.117 23.891 -17.172 1 97.31 193 TRP B N 1
ATOM 3019 C CA . TRP B 1 193 ? 12.57 22.641 -16.547 1 97.31 193 TRP B CA 1
ATOM 3020 C C . TRP B 1 193 ? 13.688 22 -17.375 1 97.31 193 TRP B C 1
ATOM 3022 O O . TRP B 1 193 ? 13.5 21.688 -18.547 1 97.31 193 TRP B O 1
ATOM 3032 N N . GLU B 1 194 ? 14.82 21.828 -16.688 1 97.25 194 GLU B N 1
ATOM 3033 C CA . GLU B 1 194 ? 15.977 21.312 -17.406 1 97.25 194 GLU B CA 1
ATOM 3034 C C . GLU B 1 194 ? 16.391 19.938 -16.859 1 97.25 194 GLU B C 1
ATOM 3036 O O . GLU B 1 194 ? 16.312 19.703 -15.656 1 97.25 194 GLU B O 1
ATOM 3041 N N . LYS B 1 195 ? 16.828 19.062 -17.812 1 94.12 195 LYS B N 1
ATOM 3042 C CA . LYS B 1 195 ? 17.266 17.719 -17.422 1 94.12 195 LYS B CA 1
ATOM 3043 C C . LYS B 1 195 ? 18.406 17.797 -16.422 1 94.12 195 LYS B C 1
ATOM 3045 O O . LYS B 1 195 ? 19.312 18.609 -16.562 1 94.12 195 LYS B O 1
ATOM 3050 N N . ALA B 1 196 ? 18.328 16.969 -15.406 1 88.75 196 ALA B N 1
ATOM 3051 C CA . ALA B 1 196 ? 19.375 16.906 -14.375 1 88.75 196 ALA B CA 1
ATOM 3052 C C . ALA B 1 196 ? 20.594 16.141 -14.867 1 88.75 196 ALA B C 1
ATOM 3054 O O . ALA B 1 196 ? 20.453 15.203 -15.664 1 88.75 196 ALA B O 1
#

Organism: Escherichia coli (strain K12) (NCBI:txid83333)

pLDDT: mean 94.83, std 8.01, range [55.41, 99.0]

Sequence (392 aa):
MILKLAKRYGLCGFIRLVRDVLLTRVFYRNCRIIRFPCYIRNDGSINFGENFTSGVGLRLDAFGRGVIFFSDNVQVNDYVHIASIESVTIGRDTLIASKVFITDHNHGSFKHSDPMSSPNIPPDMRTLESSAVVIGQRVWLGENVTVLPGTIIGNGVVVGANSVVRGSIPENTVIAGVPAKIIKKYNHETKLWEKAMILKLAKRYGLCGFIRLVRDVLLTRVFYRNCRIIRFPCYIRNDGSINFGENFTSGVGLRLDAFGRGVIFFSDNVQVNDYVHIASIESVTIGRDTLIASKVFITDHNHGSFKHSDPMSSPNIPPDMRTLESSAVVIGQRVWLGENVTVLPGTIIGNGVVVGANSVVRGSIPENTVIAGVPAKIIKKYNHETKLWEKA

Foldseek 3Di:
DLVVQCVVQPPVGSVQVVVQQVVCCVPPVQERTDGDDEAADPVVQEEEAGHEEEAYQHYEAEPDNWHEYEHHQEYYYANEHEYTPHYEYAEENEYHYYQEYEYFWAQADDPDDDPQRDPVHDSVRRDIDGAYEYHYYCEYHDANEYEYHNEYHYACEYEYHPEYEDDYHYHQFYWYDDPIDTQWHADPVVRDTGGD/DLVVQCVVLPPVGSVQVVVFQVVCCVPPVQERTDGDPEAAPPVVQEEAAHHEEEAYQHYEAAPDNWHEYEHHQEYYYANEHEYTPHYEYAEENEYHYYQEYEYFWAQADDPDDDPQRDPVHPSVRRDIDGAYEYHYYCEYHAANEYEYHNEYHYACEYEDHNEYEDHYHYHQFYWYDDDIDTQWHADPVVRDTHGD

Radius of gyration: 22.04 Å; Cα contacts (8 Å, |Δi|>4): 1150; chains: 2; bounding box: 55×58×58 Å

InterPro domains:
  IPR001451 Hexapeptide repeat [PF00132] (133-167)
  IPR011004 Trimeric LpxA-like superfamily [SSF51161] (22-190)
  IPR051159 Hexapeptide-repeat containing acetyltransferases [PTHR23416] (19-194)

=== Feature glossary ===
A reading guide for the features in this record.

Start from the sequence.

  · This is the polypeptide sequence — one letter per residue, N-terminus first. Length ranges from a few dozen residues for small domains to over a thousand for large multi-domain proteins.

Fold it, and you get atomic coordinates and the backbone conformation that goes with them.

  · Structure coordinates are given as an mmCIF _atom_site loop: one row per atom with element, residue name, chain id, sequence number, and x/y/z position in Å. Only the four main-chain atoms per residue are included here; side chains are omitted to keep the record compact.

  · Backbone dihedral angles. Every residue except chain termini has a φ (preceding-C → N → Cα → C) and a ψ (N → Cα → C → next-N). They are reported in degrees following the IUPAC sign convention. Secondary structure is essentially a statement about which (φ, ψ) basin each residue occupies.

  · The SS8 string is DSSP's per-residue secondary-structure call. α-helix (H) means an i→i+4 H-bond ladder; β-strand (E) means the residue participates in a β-sheet; 3₁₀ (G) and π (I) are tighter and wider helices; T/S are turns/bends; '-' is loop.

  · SS3 is a coarse helix/strand/coil call (letters a/b/c) made by the P-SEA algorithm from inter-Cα distances and dihedrals. It is less detailed than DSSP but needs only Cα positions.

Summarize the fold with a handful of shape descriptors and a per-residue structural alphabet.

  · Radius of gyration (Rg) is the root-mean-square distance of Cα atoms from their centroid — a single number for overall size and compactness. A globular domain of N residues has Rg ≈ 2.2·N^0.38 Å; an extended or disordered chain has a much larger Rg. The Cα contact count is the number of residue pairs whose Cα atoms are within 8 Å and are more than four positions apart in sequence — a standard proxy for tertiary packing density. The bounding box is the smallest axis-aligned box enclosing all Cα atoms.

  · The Foldseek 3Di string encodes local tertiary geometry as a 20-letter alphabet — one character per residue — derived from the relative positions of nearby Cα atoms. Unlike the amino-acid sequence, 3Di is a direct function of the 3D structure, so two proteins with the same fold have similar 3Di strings even at low sequence identity.

  · Solvent-accessible surface area (SASA) is the area in Å² traced out by the centre of a 1.4 Å probe sphere (a water molecule) rolled over the protein's van der Waals surface (Shrake–Rupley / Lee–Richards construction). Buried residues have near-zero SASA; fully exposed residues can exceed 200 Å². The total SASA scales roughly with the number of surface residues.

Ask how reliable the model is.

  · pLDDT (predicted Local Distance Difference Test) is AlphaFold's per-residue confidence score, ranging from 0 to 100. Values above 90 indicate high confidence (typically well-packed cores); 70–90 is confident; 50–70 low confidence; below 50 usually means the region is disordered or the prediction is unreliable there. AlphaFold stores pLDDT in the mmCIF B-factor column.

  · B-factor (Debye–Waller factor) reflects atomic displacement in the crystal lattice. It is an experimental observable (units Å²), not a prediction; low values mean the atom is pinned down, high values mean it moves or is heterogeneous across the crystal.

  · Predicted Aligned Error (PAE) is an AlphaFold confidence matrix: entry (i, j) is the expected error in the position of residue j, in ångströms, when the prediction is superimposed on the true structure at residue i. Low PAE within a block of residues means that block is internally rigid and well-predicted; high PAE between two blocks means their relative placement is uncertain even if each block individually is confident.

Place it in context: what it resembles, what it is annotated as, and how it looks.

  · Nearest PDB neighbors are the top structural matches found by Foldseek when searching this structure against the entire Protein Data Bank. Each hit reports a TM-score (0 to 1; >0.5 almost always implies the same fold) and an E-value. These are *structural* homologs — they may share no detectable sequence similarity.

  · Functional annotations link the protein to curated databases. InterPro entries identify conserved domains and families by matching the sequence against member-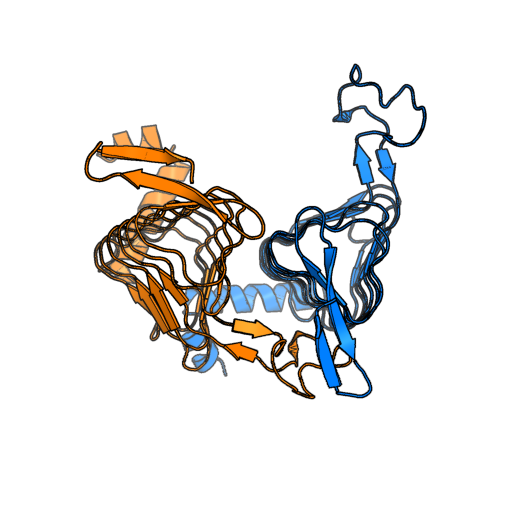database signatures (Pfam, PROSITE, CDD, …). Gene Ontology (GO) terms describe molecular function, biological process, and cellular component in a controlled vocabulary. CATH places the structure in a hierarchical fold classification (Class/Architecture/Topology/Homologous-superfamily). The organism is the source species.

  · Three diagnostic plots accompany the record. The Cα contact map visualizes the tertiary structure as a 2D adjacency matrix (8 Å cutoff, sequence-local contacts suppressed). The Ramachandran plot shows the distribution of backbone (φ, ψ) torsions, with points in the α and β basins reflecting secondary structure content. The PAE plot shows AlphaFold's inter-residue confidence as a color matrix.

  · Six rendered views show the 3D structure from the faces of a cube — i.e. along ±x, ±y, ±z. Rendering representation is drawn randomly per protein from cartoon (secondary-structure ribbons), sticks (backbone bonds), or molecular surface; coloring is either N→C rainbow (blue at the N-terminus through red at the C-terminus) or one color per chain.